Protein AF-A0A2D7EZK2-F1 (afdb_monomer)

Structure (mmCIF, N/CA/C/O backbone):
data_AF-A0A2D7EZK2-F1
#
_entry.id   AF-A0A2D7EZK2-F1
#
loop_
_atom_site.group_PDB
_atom_site.id
_atom_site.type_symbol
_atom_site.label_atom_id
_atom_site.label_alt_id
_atom_site.label_comp_id
_atom_site.label_asym_id
_atom_site.label_entity_id
_atom_site.label_seq_id
_atom_site.pdbx_PDB_ins_code
_atom_site.Cartn_x
_atom_site.Cartn_y
_atom_site.Cartn_z
_atom_site.occupancy
_atom_site.B_iso_or_equiv
_atom_site.auth_seq_id
_atom_site.auth_comp_id
_atom_site.auth_asym_id
_atom_site.auth_atom_id
_atom_site.pdbx_PDB_model_num
ATOM 1 N N . MET A 1 1 ? 15.175 9.590 -22.065 1.00 86.69 1 MET A N 1
ATOM 2 C CA . MET A 1 1 ? 16.395 8.760 -22.101 1.00 86.69 1 MET A CA 1
ATOM 3 C C . MET A 1 1 ? 16.182 7.560 -21.204 1.00 86.69 1 MET A C 1
ATOM 5 O O . MET A 1 1 ? 15.533 7.716 -20.177 1.00 86.69 1 MET A O 1
ATOM 9 N N . ARG A 1 2 ? 16.691 6.396 -21.603 1.00 89.31 2 ARG A N 1
ATOM 10 C CA . ARG A 1 2 ? 16.695 5.167 -20.811 1.00 89.31 2 ARG A CA 1
ATOM 11 C C . ARG A 1 2 ? 18.098 4.571 -20.813 1.00 89.31 2 ARG A C 1
ATOM 13 O O . ARG A 1 2 ? 18.734 4.533 -21.865 1.00 89.31 2 ARG A O 1
ATOM 20 N N . CYS A 1 3 ? 18.548 4.118 -19.657 1.00 91.50 3 CYS A N 1
ATOM 21 C CA . CYS A 1 3 ? 19.756 3.326 -19.474 1.00 91.50 3 CYS A CA 1
ATOM 22 C C . CYS A 1 3 ? 19.493 2.240 -18.429 1.00 91.50 3 CYS A C 1
ATOM 24 O O . CYS A 1 3 ? 18.429 2.209 -17.818 1.00 91.50 3 CYS A O 1
ATOM 26 N N . ASP A 1 4 ? 20.434 1.320 -18.284 1.00 92.19 4 ASP A N 1
ATOM 27 C CA . ASP A 1 4 ? 20.276 0.105 -17.491 1.00 92.19 4 ASP A CA 1
ATOM 28 C C . ASP A 1 4 ? 21.617 -0.215 -16.833 1.00 92.19 4 ASP A C 1
ATOM 30 O O . ASP A 1 4 ? 22.663 -0.062 -17.477 1.00 92.19 4 ASP A O 1
ATOM 34 N N . ILE A 1 5 ? 21.588 -0.599 -15.560 1.00 94.50 5 ILE A N 1
ATOM 35 C CA . ILE A 1 5 ? 22.778 -1.012 -14.817 1.00 94.50 5 ILE A CA 1
ATOM 36 C C . ILE A 1 5 ? 23.114 -2.458 -15.193 1.00 94.50 5 ILE A C 1
ATOM 38 O O . ILE A 1 5 ? 22.328 -3.375 -14.966 1.00 94.50 5 ILE A O 1
ATOM 42 N N . ALA A 1 6 ? 24.305 -2.663 -15.749 1.00 93.69 6 ALA A N 1
ATOM 43 C CA . ALA A 1 6 ? 24.816 -3.985 -16.074 1.00 93.69 6 ALA A CA 1
ATOM 44 C C . ALA A 1 6 ? 25.022 -4.815 -14.799 1.00 93.69 6 ALA A C 1
ATOM 46 O O . ALA A 1 6 ? 25.501 -4.301 -13.788 1.00 93.69 6 ALA A O 1
ATOM 47 N N . ASP A 1 7 ? 24.645 -6.095 -14.868 1.00 92.50 7 ASP A N 1
ATOM 48 C CA . ASP A 1 7 ? 24.832 -7.087 -13.803 1.00 92.50 7 ASP A CA 1
ATOM 49 C C . ASP A 1 7 ? 24.374 -6.606 -12.419 1.00 92.50 7 ASP A C 1
ATOM 51 O O . ASP A 1 7 ? 25.008 -6.875 -11.400 1.00 92.50 7 ASP A O 1
ATOM 55 N N . PHE A 1 8 ? 23.238 -5.903 -12.377 1.00 94.50 8 PHE A N 1
ATOM 56 C CA . PHE A 1 8 ? 22.764 -5.205 -11.186 1.00 94.50 8 PHE A CA 1
ATOM 57 C C . PHE A 1 8 ? 22.727 -6.079 -9.928 1.00 94.50 8 PHE A C 1
ATOM 59 O O . PHE A 1 8 ? 23.438 -5.786 -8.975 1.00 94.50 8 PHE A O 1
ATOM 66 N N . PHE A 1 9 ? 21.963 -7.174 -9.918 1.00 93.50 9 PHE A N 1
ATOM 67 C CA . PHE A 1 9 ? 21.889 -8.067 -8.753 1.00 93.50 9 PHE A CA 1
ATOM 68 C C . PHE A 1 9 ? 23.225 -8.760 -8.427 1.00 93.50 9 PHE A C 1
ATOM 70 O O . PHE A 1 9 ? 23.638 -8.696 -7.269 1.00 93.50 9 PHE A O 1
ATOM 77 N N . PRO A 1 10 ? 23.954 -9.335 -9.406 1.00 93.19 10 PRO A N 1
ATOM 78 C CA . PRO A 1 10 ? 25.307 -9.844 -9.169 1.00 93.19 10 PRO A CA 1
ATOM 79 C C . PRO A 1 10 ? 26.278 -8.817 -8.560 1.00 93.19 10 PRO A C 1
ATOM 81 O O . PRO A 1 10 ? 27.124 -9.185 -7.752 1.00 93.19 10 PRO A O 1
ATOM 84 N N . SER A 1 11 ? 26.141 -7.526 -8.886 1.00 94.56 11 SER A N 1
ATOM 85 C CA . SER A 1 11 ? 26.985 -6.451 -8.334 1.00 94.56 11 SER A CA 1
ATOM 86 C C . SER A 1 11 ? 26.670 -6.087 -6.872 1.00 94.56 11 SER A C 1
ATOM 88 O O . SER A 1 11 ? 27.414 -5.332 -6.235 1.00 94.56 11 SER A O 1
ATOM 90 N N . LEU A 1 12 ? 25.567 -6.596 -6.313 1.00 96.19 12 LEU A N 1
ATOM 91 C CA . LEU A 1 12 ? 25.168 -6.395 -4.920 1.00 96.19 12 LEU A CA 1
ATOM 92 C C . LEU A 1 12 ? 25.740 -7.526 -4.058 1.00 96.19 12 LEU A C 1
ATOM 94 O O . LEU A 1 12 ? 25.052 -8.492 -3.725 1.00 96.19 12 LEU A O 1
ATOM 98 N N . THR A 1 13 ? 27.024 -7.416 -3.723 1.00 97.00 13 THR A N 1
ATOM 99 C CA . THR A 1 13 ? 27.746 -8.429 -2.941 1.00 97.00 13 THR A CA 1
ATOM 100 C C . THR A 1 13 ? 27.298 -8.471 -1.479 1.00 97.00 13 THR A C 1
ATOM 102 O O . THR A 1 13 ? 26.768 -7.495 -0.939 1.00 97.00 13 THR A O 1
ATOM 105 N N . LYS A 1 14 ? 27.573 -9.592 -0.803 1.00 97.38 14 LYS A N 1
ATOM 106 C CA . LYS A 1 14 ? 27.363 -9.768 0.642 1.00 97.38 14 LYS A CA 1
ATOM 107 C C . LYS A 1 14 ? 27.977 -8.633 1.462 1.00 97.38 14 LYS A C 1
ATOM 109 O O . LYS A 1 14 ? 27.345 -8.170 2.404 1.00 97.38 14 LYS A O 1
ATOM 114 N N . ASP A 1 15 ? 29.139 -8.119 1.069 1.00 97.19 15 ASP A N 1
ATOM 115 C CA . ASP A 1 15 ? 29.787 -7.011 1.778 1.00 97.19 15 ASP A CA 1
ATOM 116 C C . ASP A 1 15 ? 29.026 -5.691 1.627 1.00 97.19 15 ASP 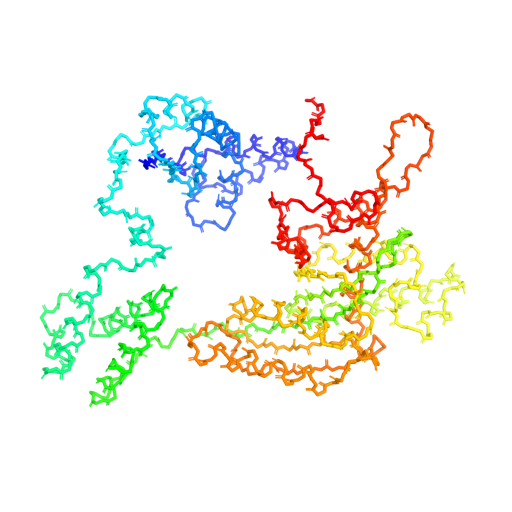A C 1
ATOM 118 O O . ASP A 1 15 ? 28.887 -4.954 2.600 1.00 97.19 15 ASP A O 1
ATOM 122 N N . ARG A 1 16 ? 28.443 -5.413 0.452 1.00 96.88 16 ARG A N 1
ATOM 123 C CA . ARG A 1 16 ? 27.572 -4.238 0.261 1.00 96.88 16 ARG A CA 1
ATOM 124 C C . ARG A 1 16 ? 26.293 -4.348 1.085 1.00 96.88 16 ARG A C 1
ATOM 126 O O . ARG A 1 16 ? 25.835 -3.354 1.642 1.00 96.88 16 ARG A O 1
ATOM 133 N N . VAL A 1 17 ? 25.728 -5.552 1.181 1.00 97.31 17 VAL A N 1
ATOM 134 C CA . VAL A 1 17 ? 24.554 -5.821 2.024 1.00 97.31 17 VAL A CA 1
ATOM 135 C C . VAL A 1 17 ? 24.904 -5.686 3.512 1.00 97.31 17 VAL A C 1
ATOM 137 O O . VAL A 1 17 ? 24.144 -5.087 4.266 1.00 97.31 17 VAL A O 1
ATOM 140 N N . ASN A 1 18 ? 26.068 -6.178 3.937 1.00 97.69 18 ASN A N 1
ATOM 141 C CA . ASN A 1 18 ? 26.558 -6.018 5.306 1.00 97.69 18 ASN A CA 1
ATOM 142 C C . ASN A 1 18 ? 26.781 -4.537 5.656 1.00 97.69 18 ASN A C 1
ATOM 144 O O . ASN A 1 18 ? 26.284 -4.055 6.671 1.00 97.69 18 ASN A O 1
ATOM 148 N N . ALA A 1 19 ? 27.454 -3.792 4.772 1.00 96.69 19 ALA A N 1
ATOM 149 C CA . ALA A 1 19 ? 27.674 -2.356 4.923 1.00 96.69 19 ALA A CA 1
ATOM 150 C C . ALA A 1 19 ? 26.355 -1.575 5.013 1.00 96.69 19 ALA A C 1
ATOM 152 O O . ALA A 1 19 ? 26.257 -0.634 5.797 1.00 96.69 19 ALA A O 1
ATOM 153 N N . LEU A 1 20 ? 25.323 -1.990 4.267 1.00 96.56 20 LEU A N 1
ATOM 154 C CA . LEU A 1 20 ? 23.982 -1.428 4.411 1.00 96.56 20 LEU A CA 1
ATOM 155 C C . LEU A 1 20 ? 23.437 -1.635 5.833 1.00 96.56 20 LEU A C 1
ATOM 157 O O . LEU A 1 20 ? 22.960 -0.675 6.429 1.00 96.56 20 LEU A O 1
ATOM 161 N N . PHE A 1 21 ? 23.481 -2.852 6.383 1.00 96.50 21 PHE A N 1
ATOM 162 C CA . PHE A 1 21 ? 22.957 -3.109 7.733 1.00 96.50 21 PHE A CA 1
ATOM 163 C C . PHE A 1 21 ? 23.715 -2.325 8.809 1.00 96.50 21 PHE A C 1
ATOM 165 O O . PHE A 1 21 ? 23.082 -1.711 9.670 1.00 96.50 21 PHE A O 1
ATOM 172 N N . LEU A 1 22 ? 25.043 -2.251 8.704 1.00 96.12 22 LEU A N 1
ATOM 173 C CA . LEU A 1 22 ? 25.864 -1.405 9.571 1.00 96.12 22 LEU A CA 1
ATOM 174 C C . LEU A 1 22 ? 25.453 0.070 9.468 1.00 96.12 22 LEU A C 1
ATOM 176 O O . LEU A 1 22 ? 25.265 0.734 10.485 1.00 96.12 22 LEU A O 1
ATOM 180 N N . HIS A 1 23 ? 25.238 0.575 8.249 1.00 93.12 23 HIS A N 1
ATOM 181 C CA . HIS A 1 23 ? 24.776 1.946 8.021 1.00 93.12 23 HIS A CA 1
ATOM 182 C C . HIS A 1 23 ? 23.377 2.210 8.602 1.00 93.12 23 HIS A C 1
ATOM 184 O O . HIS A 1 23 ? 23.086 3.322 9.033 1.00 93.12 23 HIS A O 1
ATOM 190 N N . LEU A 1 24 ? 22.520 1.188 8.667 1.00 90.88 24 LEU A N 1
ATOM 191 C CA . LEU A 1 24 ? 21.214 1.254 9.328 1.00 90.88 24 LEU A CA 1
ATOM 192 C C . LEU A 1 24 ? 21.304 1.188 10.868 1.00 90.88 24 LEU A C 1
ATOM 194 O O . LEU A 1 24 ? 20.269 1.241 11.530 1.00 90.88 24 LEU A O 1
ATOM 198 N N . GLY A 1 25 ? 22.508 1.080 11.442 1.00 91.56 25 GLY A N 1
ATOM 199 C CA . GLY A 1 25 ? 22.748 1.079 12.889 1.00 91.56 25 GLY A CA 1
ATOM 200 C C . GLY A 1 25 ? 22.731 -0.305 13.542 1.00 91.56 25 GLY A C 1
ATOM 201 O O . GLY A 1 25 ? 22.684 -0.405 14.770 1.00 91.56 25 GLY A O 1
ATOM 202 N N . PHE A 1 26 ? 22.755 -1.381 12.752 1.00 92.88 26 PHE A N 1
ATOM 203 C CA . PHE A 1 26 ? 22.864 -2.735 13.290 1.00 92.88 26 PHE A CA 1
ATOM 204 C C . PHE A 1 26 ? 24.281 -2.981 13.820 1.00 92.88 26 PHE A C 1
ATOM 206 O O . PHE A 1 26 ? 25.264 -2.456 13.303 1.00 92.88 26 PHE A O 1
ATOM 213 N N . GLN A 1 27 ? 24.386 -3.819 14.852 1.00 96.00 27 GLN A N 1
ATOM 214 C CA . GLN A 1 27 ? 25.678 -4.281 15.361 1.00 96.00 27 GLN A CA 1
ATOM 215 C C . GLN A 1 27 ? 26.360 -5.213 14.345 1.00 96.00 27 GLN A C 1
ATOM 217 O O . GLN A 1 27 ? 25.703 -5.774 13.462 1.00 96.00 27 GLN A O 1
ATOM 222 N N . GLU A 1 28 ? 27.669 -5.414 14.487 1.00 95.38 28 GLU A N 1
ATOM 223 C CA . GLU A 1 28 ? 28.489 -6.168 13.529 1.00 95.38 28 GLU A CA 1
ATOM 224 C C . GLU A 1 28 ? 28.005 -7.610 13.323 1.00 95.38 28 GLU A C 1
ATOM 226 O O . GLU A 1 28 ? 27.759 -8.026 12.191 1.00 95.38 28 GLU A O 1
ATOM 231 N N . ILE A 1 29 ? 27.774 -8.347 14.414 1.00 97.44 29 ILE A N 1
ATOM 232 C CA . ILE A 1 29 ? 27.348 -9.753 14.352 1.00 97.44 29 ILE A CA 1
ATOM 233 C C . ILE A 1 29 ? 25.971 -9.902 13.665 1.00 97.44 29 ILE A C 1
ATOM 235 O O . ILE A 1 29 ? 25.878 -10.669 12.704 1.00 97.44 29 ILE A O 1
ATOM 239 N N . PRO A 1 30 ? 24.900 -9.180 14.072 1.00 96.62 30 PRO A N 1
ATOM 240 C CA . PRO A 1 30 ? 23.628 -9.210 13.348 1.00 96.62 30 PRO A CA 1
ATOM 241 C C . PRO A 1 30 ? 23.742 -8.815 11.873 1.00 96.62 30 PRO A C 1
ATOM 243 O O . PRO A 1 30 ? 23.088 -9.434 11.036 1.00 96.62 30 PRO A O 1
ATOM 246 N N . SER A 1 31 ? 24.566 -7.815 11.543 1.00 97.50 31 SER A N 1
ATOM 247 C CA . SER A 1 31 ? 24.753 -7.355 10.159 1.00 97.50 31 SER A CA 1
ATOM 248 C C . SER A 1 31 ? 25.373 -8.446 9.287 1.00 97.50 31 SER A C 1
ATOM 250 O O . SER A 1 31 ? 24.856 -8.747 8.205 1.00 97.50 31 SER A O 1
ATOM 252 N N . ASP A 1 32 ? 26.419 -9.110 9.790 1.00 97.31 32 ASP A N 1
ATOM 253 C CA . ASP A 1 32 ? 27.070 -10.211 9.084 1.00 97.31 32 ASP A CA 1
ATOM 254 C C . ASP A 1 32 ? 26.101 -11.383 8.883 1.00 97.31 32 ASP A C 1
ATOM 256 O O . ASP A 1 32 ? 25.936 -11.858 7.756 1.00 97.31 32 ASP A O 1
ATOM 260 N N . LEU A 1 33 ? 25.379 -11.792 9.931 1.00 97.56 33 LEU A N 1
ATOM 261 C CA . LEU A 1 33 ? 24.397 -12.877 9.848 1.00 97.56 33 LEU A CA 1
ATOM 262 C C . LEU A 1 33 ? 23.272 -12.571 8.850 1.00 97.56 33 LEU A C 1
ATOM 264 O O . LEU A 1 33 ? 22.965 -13.409 7.999 1.00 97.56 33 LEU A O 1
ATOM 268 N N . LEU A 1 34 ? 22.685 -11.370 8.900 1.00 96.12 34 LEU A N 1
ATOM 269 C CA . LEU A 1 34 ? 21.622 -10.961 7.977 1.00 96.12 34 LEU A CA 1
ATOM 270 C C . LEU A 1 34 ? 22.123 -10.869 6.533 1.00 96.12 34 LEU A C 1
ATOM 272 O O . LEU A 1 34 ? 21.414 -11.273 5.608 1.00 96.12 34 LEU A O 1
ATOM 276 N N . SER A 1 35 ? 23.348 -10.387 6.317 1.00 96.81 35 SER A N 1
ATOM 277 C CA . SER A 1 35 ? 23.941 -10.324 4.977 1.00 96.81 35 SER A CA 1
ATOM 278 C C . SER A 1 35 ? 24.171 -11.717 4.379 1.00 96.81 35 SER A C 1
ATOM 280 O O . SER A 1 35 ? 23.866 -11.935 3.207 1.00 96.81 35 SER A O 1
ATOM 282 N N . ARG A 1 36 ? 24.612 -12.698 5.181 1.00 95.62 36 ARG A N 1
ATOM 283 C CA . ARG A 1 36 ? 24.724 -14.104 4.752 1.00 95.62 36 ARG A CA 1
ATOM 284 C C . ARG A 1 36 ? 23.355 -14.721 4.483 1.00 95.62 36 ARG A C 1
ATOM 286 O O . ARG A 1 36 ? 23.187 -15.405 3.485 1.00 95.62 36 ARG A O 1
ATOM 293 N N . PHE A 1 37 ? 22.371 -14.448 5.339 1.00 95.31 37 PHE A N 1
ATOM 294 C CA . PHE A 1 37 ? 21.013 -14.978 5.196 1.00 95.31 37 PHE A CA 1
ATOM 295 C C . PHE A 1 37 ? 20.297 -14.465 3.937 1.00 95.31 37 PHE A C 1
ATOM 297 O O . PHE A 1 37 ? 19.473 -15.162 3.350 1.00 95.31 37 PHE A O 1
ATOM 304 N N . THR A 1 38 ? 20.599 -13.237 3.516 1.00 95.38 38 THR A N 1
ATOM 305 C CA . THR A 1 38 ? 19.935 -12.581 2.379 1.00 95.38 38 THR A CA 1
ATOM 306 C C . THR A 1 38 ? 20.672 -12.749 1.051 1.00 95.38 38 THR A C 1
ATOM 308 O O . THR A 1 38 ? 20.141 -12.339 0.019 1.00 95.38 38 THR A O 1
ATOM 311 N N . THR A 1 39 ? 21.853 -13.375 1.038 1.00 96.00 39 THR A N 1
ATOM 312 C CA . THR A 1 39 ? 22.652 -13.593 -0.176 1.00 96.00 39 THR A CA 1
ATOM 313 C C . THR A 1 39 ? 22.803 -15.076 -0.511 1.00 96.00 39 THR A C 1
ATOM 315 O O . THR A 1 39 ? 22.805 -15.938 0.361 1.00 96.00 39 THR A O 1
ATOM 318 N N . ILE A 1 40 ? 22.922 -15.388 -1.804 1.00 94.69 40 ILE A N 1
ATOM 319 C CA . ILE A 1 40 ? 23.217 -16.733 -2.316 1.00 94.69 40 ILE A CA 1
ATOM 320 C C . ILE A 1 40 ? 24.465 -16.608 -3.182 1.00 94.69 40 ILE A C 1
ATOM 322 O O . ILE A 1 40 ? 24.553 -15.702 -4.010 1.00 94.69 40 ILE A O 1
ATOM 326 N N . ASN A 1 41 ? 25.449 -17.487 -2.981 1.00 93.81 41 ASN A N 1
ATOM 327 C CA . ASN A 1 41 ? 26.756 -17.388 -3.641 1.00 93.81 41 ASN A CA 1
ATOM 328 C C . ASN A 1 41 ? 27.376 -15.983 -3.490 1.00 93.81 41 ASN A C 1
ATOM 330 O O . ASN A 1 41 ? 27.879 -15.410 -4.452 1.00 93.81 41 ASN A O 1
ATOM 334 N N . TRP A 1 42 ? 27.280 -15.412 -2.282 1.00 95.69 42 TRP A N 1
ATOM 335 C CA . TRP A 1 42 ? 27.835 -14.101 -1.911 1.00 95.69 42 TRP A CA 1
ATOM 336 C C . TRP A 1 42 ? 27.266 -12.886 -2.657 1.00 95.69 42 TRP A C 1
ATOM 338 O O . TRP A 1 42 ? 27.821 -11.792 -2.556 1.00 95.69 42 TRP A O 1
ATOM 348 N N . THR A 1 43 ? 26.147 -13.042 -3.364 1.00 96.50 43 THR A N 1
ATOM 349 C CA . THR A 1 43 ? 25.466 -11.950 -4.074 1.00 96.50 43 THR A CA 1
ATOM 350 C C . THR A 1 43 ? 23.978 -11.945 -3.761 1.00 96.50 43 THR A C 1
ATOM 352 O O . THR A 1 43 ? 23.409 -12.955 -3.339 1.00 96.50 43 THR A O 1
ATOM 355 N N . LEU A 1 44 ? 23.336 -10.790 -3.916 1.00 95.81 44 LEU A N 1
ATOM 356 C CA . LEU A 1 44 ? 21.905 -10.649 -3.692 1.00 95.81 44 LEU A CA 1
ATOM 357 C C . LEU A 1 44 ? 21.134 -11.320 -4.845 1.00 95.81 44 LEU A C 1
ATOM 359 O O . LEU A 1 44 ? 21.196 -10.841 -5.978 1.00 95.81 44 LEU A O 1
ATOM 363 N N . PRO A 1 45 ? 20.386 -12.408 -4.606 1.00 93.12 45 PRO A N 1
ATOM 364 C CA . PRO A 1 45 ? 19.748 -13.154 -5.684 1.00 93.12 45 PRO A CA 1
ATOM 365 C C . PRO A 1 45 ? 18.489 -12.450 -6.201 1.00 93.12 45 PRO A C 1
ATOM 367 O O . PRO A 1 45 ? 17.738 -11.813 -5.453 1.00 93.12 45 PRO A O 1
ATOM 370 N N . LEU A 1 46 ? 18.198 -12.655 -7.484 1.00 87.94 46 LEU A N 1
ATOM 371 C CA . LEU A 1 46 ? 16.894 -12.356 -8.071 1.00 87.94 46 LEU A CA 1
ATOM 372 C C . LEU A 1 46 ? 15.835 -13.309 -7.492 1.00 87.94 46 LEU A C 1
ATOM 374 O O . LEU A 1 46 ? 16.015 -14.523 -7.501 1.00 87.94 46 LEU A O 1
ATOM 378 N N . GLY A 1 47 ? 14.709 -12.765 -7.029 1.00 82.19 47 GLY A N 1
ATOM 379 C CA . GLY A 1 47 ? 13.526 -13.555 -6.663 1.00 82.19 47 GLY A CA 1
ATOM 380 C C . GLY A 1 47 ? 13.287 -13.790 -5.168 1.00 82.19 47 GLY A C 1
ATOM 381 O O . GLY A 1 47 ? 12.181 -14.202 -4.819 1.00 82.19 47 GLY A O 1
ATOM 382 N N . LEU A 1 48 ? 14.231 -13.474 -4.270 1.00 86.88 48 LEU A N 1
ATOM 383 C CA . LEU A 1 48 ? 13.909 -13.426 -2.835 1.00 86.88 48 LEU A CA 1
ATOM 384 C C . LEU A 1 48 ? 13.048 -12.198 -2.517 1.00 86.88 48 LEU A C 1
ATOM 386 O O . LEU A 1 48 ? 13.222 -11.129 -3.101 1.00 86.88 48 LEU A O 1
ATOM 390 N N . GLN A 1 49 ? 12.147 -12.333 -1.542 1.00 85.31 49 GLN A N 1
ATOM 391 C CA . GLN A 1 49 ? 11.223 -11.259 -1.152 1.00 85.31 49 GLN A CA 1
ATOM 392 C C . GLN A 1 49 ? 11.944 -10.010 -0.618 1.00 85.31 49 GLN A C 1
ATOM 394 O O . GLN A 1 49 ? 11.484 -8.894 -0.848 1.00 85.31 49 GLN A O 1
ATOM 399 N N . ALA A 1 50 ? 13.082 -10.190 0.061 1.00 89.56 50 ALA A N 1
ATOM 400 C CA . ALA A 1 50 ? 13.876 -9.095 0.616 1.00 89.56 50 ALA A CA 1
ATOM 401 C C . ALA A 1 50 ? 14.782 -8.409 -0.423 1.00 89.56 50 ALA A C 1
ATOM 403 O O . ALA A 1 50 ? 15.088 -7.225 -0.269 1.00 89.56 50 ALA A O 1
ATOM 404 N N . SER A 1 51 ? 15.179 -9.108 -1.496 1.00 93.56 51 SER A N 1
ATOM 405 C CA . SER A 1 51 ? 16.162 -8.599 -2.462 1.00 93.56 51 SER A CA 1
ATOM 406 C C . SER A 1 51 ? 15.778 -7.252 -3.084 1.00 93.56 51 SER A C 1
ATOM 408 O O . SER A 1 51 ? 16.623 -6.360 -3.100 1.00 93.56 51 SER A O 1
ATOM 410 N N . PRO A 1 52 ? 14.531 -7.016 -3.545 1.00 92.06 52 PRO A N 1
ATOM 411 C CA . PRO A 1 52 ? 14.161 -5.717 -4.105 1.00 92.06 52 PRO A CA 1
ATOM 412 C C . PRO A 1 52 ? 14.287 -4.565 -3.102 1.00 92.06 52 PRO A C 1
ATOM 414 O O . PRO A 1 52 ? 14.654 -3.455 -3.485 1.00 92.06 52 PRO A O 1
ATOM 417 N N . LEU A 1 53 ? 13.986 -4.810 -1.821 1.00 92.00 53 LEU A N 1
ATOM 418 C CA . LEU A 1 53 ? 14.099 -3.792 -0.777 1.00 92.00 53 LEU A CA 1
ATOM 419 C C . LEU A 1 53 ? 15.569 -3.466 -0.499 1.00 92.00 53 LEU A C 1
ATOM 421 O O . LEU A 1 53 ? 15.943 -2.297 -0.532 1.00 92.00 53 LEU A O 1
ATOM 425 N N . ILE A 1 54 ? 16.397 -4.493 -0.295 1.00 95.25 54 ILE A N 1
ATOM 426 C CA . ILE A 1 54 ? 17.837 -4.344 -0.041 1.00 95.25 54 ILE A CA 1
ATOM 427 C C . ILE A 1 54 ? 18.520 -3.634 -1.216 1.00 95.25 54 ILE A C 1
ATOM 429 O O . ILE A 1 54 ? 19.238 -2.660 -1.007 1.00 95.25 54 ILE A O 1
ATOM 433 N N . ALA A 1 55 ? 18.234 -4.048 -2.454 1.00 95.06 55 ALA A N 1
ATOM 434 C CA . ALA A 1 55 ? 18.776 -3.411 -3.652 1.00 95.06 55 ALA A CA 1
ATOM 435 C C . ALA A 1 55 ? 18.419 -1.918 -3.728 1.00 95.06 55 ALA A C 1
ATOM 437 O O . ALA A 1 55 ? 19.274 -1.083 -4.015 1.00 95.06 55 ALA A O 1
ATOM 438 N N . ASN A 1 56 ? 17.168 -1.561 -3.422 1.00 93.56 56 ASN A N 1
ATOM 439 C CA . ASN A 1 56 ? 16.742 -0.163 -3.418 1.00 93.56 56 ASN A CA 1
ATOM 440 C C . ASN A 1 56 ? 17.398 0.661 -2.310 1.00 93.56 56 ASN A C 1
ATOM 442 O O . ASN A 1 56 ? 17.714 1.824 -2.544 1.00 93.56 56 ASN A O 1
ATOM 446 N N . LEU A 1 57 ? 17.615 0.075 -1.132 1.00 94.25 57 LEU A N 1
ATOM 447 C CA . LEU A 1 57 ? 18.319 0.744 -0.041 1.00 94.25 57 LEU A CA 1
ATOM 448 C C . LEU A 1 57 ? 19.789 1.000 -0.396 1.00 94.25 57 LEU A C 1
ATOM 450 O O . LEU A 1 57 ? 20.268 2.111 -0.188 1.00 94.25 57 LEU A O 1
ATOM 454 N N . ILE A 1 58 ? 20.476 0.030 -1.011 1.00 95.69 58 ILE A N 1
ATOM 455 C CA . ILE A 1 58 ? 21.860 0.205 -1.487 1.00 95.69 58 ILE A CA 1
ATOM 456 C C . ILE A 1 58 ? 21.944 1.323 -2.538 1.00 95.69 58 ILE A C 1
ATOM 458 O O . ILE A 1 58 ? 22.877 2.122 -2.527 1.00 95.69 58 ILE A O 1
ATOM 462 N N . CYS A 1 59 ? 20.954 1.430 -3.425 1.00 95.56 59 CYS A N 1
ATOM 463 C CA . CYS A 1 59 ? 20.909 2.473 -4.450 1.00 95.56 59 CYS A CA 1
ATOM 464 C C . CYS A 1 59 ? 20.442 3.846 -3.946 1.00 95.56 59 CYS A C 1
ATOM 466 O O . CYS A 1 59 ? 20.367 4.771 -4.751 1.00 95.56 59 CYS A O 1
ATOM 468 N N . LYS A 1 60 ? 20.129 4.026 -2.657 1.00 93.19 60 LYS A N 1
ATOM 469 C CA . LYS A 1 60 ? 19.535 5.279 -2.168 1.00 93.19 60 LYS A CA 1
ATOM 470 C C . LYS A 1 60 ? 20.423 6.502 -2.422 1.00 93.19 60 LYS A C 1
ATOM 472 O O . LYS A 1 60 ? 19.918 7.530 -2.866 1.00 93.19 60 LYS A O 1
ATOM 477 N N . ALA A 1 61 ? 21.728 6.383 -2.176 1.00 91.75 61 ALA A N 1
ATOM 478 C CA . ALA A 1 61 ? 22.682 7.467 -2.418 1.00 91.75 61 ALA A CA 1
ATOM 479 C C . ALA A 1 61 ? 22.851 7.763 -3.920 1.00 91.75 61 ALA A C 1
ATOM 481 O O . ALA A 1 61 ? 22.866 8.926 -4.321 1.00 91.75 61 ALA A O 1
ATOM 482 N N . LEU A 1 62 ? 22.887 6.714 -4.752 1.00 95.38 62 LEU A N 1
ATOM 483 C CA . LEU A 1 62 ? 22.869 6.830 -6.213 1.00 95.38 62 LEU A CA 1
ATOM 484 C C . LEU A 1 62 ? 21.620 7.583 -6.696 1.00 95.38 62 LEU A C 1
ATOM 486 O O . LEU A 1 62 ? 21.717 8.480 -7.532 1.00 95.38 62 LEU A O 1
ATOM 490 N N . ASP A 1 63 ? 20.451 7.230 -6.158 1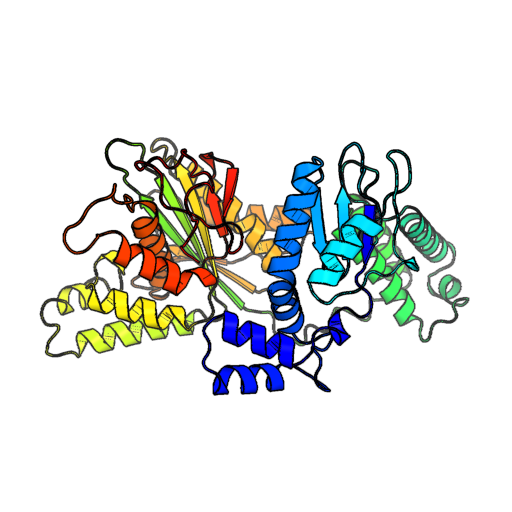.00 95.88 63 ASP A N 1
ATOM 491 C CA . ASP A 1 63 ? 19.175 7.847 -6.510 1.00 95.88 63 ASP A CA 1
ATOM 492 C C . ASP A 1 63 ? 19.135 9.332 -6.144 1.00 95.88 63 ASP A C 1
ATOM 494 O O . ASP A 1 63 ? 18.676 10.137 -6.951 1.00 95.88 63 ASP A O 1
ATOM 498 N N . ASP A 1 64 ? 19.623 9.710 -4.960 1.00 93.56 64 ASP A N 1
ATOM 499 C CA . ASP A 1 64 ? 19.650 11.111 -4.519 1.00 93.56 64 ASP A CA 1
ATOM 500 C C . ASP A 1 64 ? 20.530 11.978 -5.425 1.00 93.56 64 ASP A C 1
ATOM 502 O O . ASP A 1 64 ? 20.179 13.113 -5.768 1.00 93.56 64 ASP A O 1
ATOM 506 N N . GLU A 1 65 ? 21.660 11.430 -5.856 1.00 95.94 65 GLU A N 1
ATOM 507 C CA . GLU A 1 65 ? 22.590 12.132 -6.722 1.00 95.94 65 GLU A CA 1
ATOM 508 C C . GLU A 1 65 ? 22.076 12.255 -8.159 1.00 95.94 65 GLU A C 1
ATOM 510 O O . GLU A 1 65 ? 22.063 13.354 -8.718 1.00 95.94 65 GLU A O 1
ATOM 515 N N . LEU A 1 66 ? 21.564 11.165 -8.739 1.00 95.19 66 LEU A N 1
ATOM 516 C CA . LEU A 1 66 ? 20.934 11.203 -10.060 1.00 95.19 66 LEU A CA 1
ATOM 517 C C . LEU A 1 66 ? 19.699 12.109 -10.072 1.00 95.19 66 LEU A C 1
ATOM 519 O O . LEU A 1 66 ? 19.466 12.819 -11.051 1.00 95.19 66 LEU A O 1
ATOM 523 N N . GLN A 1 67 ? 18.931 12.138 -8.983 1.00 94.31 67 GLN A N 1
ATOM 524 C CA . GLN A 1 67 ? 17.800 13.047 -8.821 1.00 94.31 67 GLN A CA 1
ATOM 525 C C . GLN A 1 67 ? 18.246 14.515 -8.770 1.00 94.31 67 GLN A C 1
ATOM 527 O O . GLN A 1 67 ? 17.565 15.376 -9.337 1.00 94.31 67 GLN A O 1
ATOM 532 N N . THR A 1 68 ? 19.373 14.803 -8.116 1.00 93.69 68 THR A N 1
ATOM 533 C CA . THR A 1 68 ? 19.962 16.149 -8.048 1.00 93.69 68 THR A CA 1
ATOM 534 C C . THR A 1 68 ? 20.461 16.594 -9.419 1.00 93.69 68 THR A C 1
ATOM 536 O O . THR A 1 68 ? 20.071 17.666 -9.888 1.00 93.69 68 THR A O 1
ATOM 539 N N . LEU A 1 69 ? 21.230 15.741 -10.102 1.00 93.75 69 LEU A N 1
ATOM 540 C CA . LEU A 1 69 ? 21.704 15.977 -11.467 1.00 93.75 69 LEU A CA 1
ATOM 541 C C . LEU A 1 69 ? 20.528 16.214 -12.425 1.00 93.75 69 LEU A C 1
ATOM 543 O O . LEU A 1 69 ? 20.504 17.185 -13.177 1.00 93.75 69 LEU A O 1
ATOM 547 N N . ALA A 1 70 ? 19.492 15.375 -12.361 1.00 93.31 70 ALA A N 1
ATOM 548 C CA . ALA A 1 70 ? 18.286 15.553 -13.162 1.00 93.31 70 ALA A CA 1
ATOM 549 C C . ALA A 1 70 ? 17.615 16.910 -12.894 1.00 93.31 70 ALA A C 1
ATOM 551 O O . ALA A 1 70 ? 17.246 17.614 -13.837 1.00 93.31 70 ALA A O 1
ATOM 552 N N . GLY A 1 71 ? 17.510 17.307 -11.622 1.00 91.50 71 GLY A N 1
ATOM 553 C CA . GLY A 1 71 ? 16.933 18.584 -11.206 1.00 91.50 71 GLY A CA 1
ATOM 554 C C . GLY A 1 71 ? 17.661 19.799 -11.785 1.00 91.50 71 GLY A C 1
ATOM 555 O O . GLY A 1 71 ? 17.002 20.717 -12.276 1.00 91.50 71 GLY A O 1
ATOM 556 N N . GLN A 1 72 ? 18.998 19.775 -11.819 1.00 92.88 72 GLN A N 1
ATOM 557 C CA . GLN A 1 72 ? 19.824 20.837 -12.419 1.00 92.88 72 GLN A CA 1
ATOM 558 C C . GLN A 1 72 ? 19.498 21.066 -13.904 1.00 92.88 72 GLN A C 1
ATOM 560 O O . GLN A 1 72 ? 19.546 22.194 -14.391 1.00 92.88 72 GLN A O 1
ATOM 565 N N . HIS A 1 73 ? 19.078 20.011 -14.606 1.00 91.88 73 HIS A N 1
ATOM 566 C CA . HIS A 1 73 ? 18.703 20.055 -16.019 1.00 91.88 73 HIS A CA 1
ATOM 567 C C . HIS A 1 73 ? 17.185 20.055 -16.265 1.00 91.88 73 HIS A C 1
ATOM 569 O O . HIS A 1 73 ? 16.753 19.872 -17.403 1.00 91.88 73 HIS A O 1
ATOM 575 N N . ARG A 1 74 ? 16.362 20.271 -15.224 1.00 92.44 74 ARG A N 1
ATOM 576 C CA . ARG A 1 74 ? 14.884 20.234 -15.296 1.00 92.44 74 ARG A CA 1
ATOM 577 C C . ARG A 1 74 ? 14.343 18.914 -15.869 1.00 92.44 74 ARG A C 1
ATOM 579 O O . ARG A 1 74 ? 13.357 18.889 -16.606 1.00 92.44 74 ARG A O 1
ATOM 586 N N . LEU A 1 75 ? 15.003 17.810 -15.534 1.00 91.88 75 LEU A N 1
ATOM 587 C CA . LEU A 1 75 ? 14.608 16.453 -15.887 1.00 91.88 75 LEU A CA 1
ATOM 588 C C . LEU A 1 75 ? 13.961 15.758 -14.685 1.00 91.88 75 LEU A C 1
ATOM 590 O O . LEU A 1 75 ? 14.315 15.983 -13.530 1.00 91.88 75 LEU A O 1
ATOM 594 N N . LEU A 1 76 ? 13.020 14.868 -14.973 1.00 90.06 76 LEU A N 1
ATOM 595 C CA . LEU A 1 76 ? 12.447 13.928 -14.020 1.00 90.06 76 LEU A CA 1
ATOM 596 C C . LEU A 1 76 ? 13.238 12.626 -14.080 1.00 90.06 76 LEU A C 1
ATOM 598 O O . LEU A 1 76 ? 13.398 12.051 -15.159 1.00 90.06 76 LEU A O 1
ATOM 602 N N . TYR A 1 77 ? 13.704 12.175 -12.921 1.00 92.88 77 TYR A N 1
ATOM 603 C CA . TYR A 1 77 ? 14.411 10.916 -12.734 1.00 92.88 77 TYR A CA 1
ATOM 604 C C . TYR A 1 77 ? 13.468 9.852 -12.175 1.00 92.88 77 TYR A C 1
ATOM 606 O O . TYR A 1 77 ? 12.653 10.119 -11.294 1.00 92.88 77 TYR A O 1
ATOM 614 N N . THR A 1 78 ? 13.593 8.633 -12.692 1.00 89.81 78 THR A N 1
ATOM 615 C CA . THR A 1 78 ? 12.937 7.439 -12.156 1.00 89.81 78 THR A CA 1
ATOM 616 C C . THR A 1 78 ? 13.858 6.236 -12.328 1.00 89.81 78 THR A C 1
ATOM 618 O O . THR A 1 78 ? 14.517 6.111 -13.361 1.00 89.81 78 THR A O 1
ATOM 621 N N . ARG A 1 79 ? 13.872 5.332 -11.342 1.00 92.50 79 ARG A N 1
ATOM 622 C CA . ARG A 1 79 ? 14.567 4.042 -11.415 1.00 92.50 79 ARG A CA 1
ATOM 623 C C . ARG A 1 79 ? 13.625 2.909 -11.030 1.00 92.50 79 ARG A C 1
ATOM 625 O O . ARG A 1 79 ? 12.883 3.016 -10.055 1.00 92.50 79 ARG A O 1
ATOM 632 N N . TYR A 1 80 ? 13.658 1.828 -11.795 1.00 87.69 80 TYR A N 1
ATOM 633 C CA . TYR A 1 80 ? 12.974 0.579 -11.487 1.00 87.69 80 TYR A CA 1
ATOM 634 C C . TYR A 1 80 ? 14.002 -0.548 -11.506 1.00 87.69 80 TYR A C 1
ATOM 636 O O . TYR A 1 80 ? 14.417 -0.976 -12.575 1.00 87.69 80 TYR A O 1
ATOM 644 N N . ALA A 1 81 ? 14.420 -1.007 -10.322 1.00 87.31 81 ALA A N 1
ATOM 645 C CA . ALA A 1 81 ? 15.560 -1.914 -10.178 1.00 87.31 81 ALA A CA 1
ATOM 646 C C . ALA A 1 81 ? 16.810 -1.362 -10.899 1.00 87.31 81 ALA A C 1
ATOM 648 O O . ALA A 1 81 ? 17.349 -0.343 -10.471 1.00 87.31 81 ALA A O 1
ATOM 649 N N . ASP A 1 82 ? 17.246 -2.009 -11.971 1.00 91.00 82 ASP A N 1
ATOM 650 C CA . ASP A 1 82 ? 18.388 -1.661 -12.814 1.00 91.00 82 ASP A CA 1
ATOM 651 C C . ASP A 1 82 ? 18.064 -0.647 -13.922 1.00 91.00 82 ASP A C 1
ATOM 653 O O . ASP A 1 82 ? 18.967 0.027 -14.418 1.00 91.00 82 ASP A O 1
ATOM 657 N N . ASP A 1 83 ? 16.791 -0.496 -14.291 1.00 91.25 83 ASP A N 1
ATOM 658 C CA . ASP A 1 83 ? 16.338 0.429 -15.330 1.00 91.25 83 ASP A CA 1
ATOM 659 C C . ASP A 1 83 ? 16.281 1.873 -14.809 1.00 91.25 83 ASP A C 1
ATOM 661 O O . ASP A 1 83 ? 15.489 2.200 -13.923 1.00 91.25 83 ASP A O 1
ATOM 665 N N . ILE A 1 84 ? 17.039 2.775 -15.430 1.00 92.25 84 ILE A N 1
ATOM 666 C CA . ILE A 1 84 ? 17.027 4.218 -15.166 1.00 92.25 84 ILE A CA 1
ATOM 667 C C . ILE A 1 84 ? 16.350 4.951 -16.328 1.00 92.25 84 ILE A C 1
ATOM 669 O O . ILE A 1 84 ? 16.633 4.715 -17.505 1.00 92.25 84 ILE A O 1
ATOM 673 N N . SER A 1 85 ? 15.456 5.885 -16.006 1.00 90.81 85 SER A N 1
ATOM 674 C CA . SER A 1 85 ? 14.757 6.729 -16.974 1.00 90.81 85 SER A CA 1
ATOM 675 C C . SER A 1 85 ? 14.806 8.202 -16.579 1.00 90.81 85 SER A C 1
ATOM 677 O O . SER A 1 85 ? 14.474 8.578 -15.457 1.00 90.81 85 SER A O 1
ATOM 679 N N . LEU A 1 86 ? 15.183 9.036 -17.549 1.00 90.88 86 LEU A N 1
ATOM 680 C CA . LEU A 1 86 ? 15.227 10.494 -17.443 1.00 90.88 86 LEU A CA 1
ATOM 681 C C . LEU A 1 86 ? 14.324 11.117 -18.511 1.00 90.88 86 LEU A C 1
ATOM 683 O O . LEU A 1 86 ? 14.485 10.843 -19.709 1.00 90.88 86 LEU A O 1
ATOM 687 N N . SER A 1 87 ? 13.377 11.953 -18.094 1.00 87.62 87 SER A N 1
ATOM 688 C CA . SER A 1 87 ? 12.383 12.579 -18.977 1.00 87.62 87 SER A CA 1
ATOM 689 C C . SER A 1 87 ? 12.258 14.080 -18.736 1.00 87.62 87 SER A C 1
ATOM 691 O O . SER A 1 87 ? 12.226 14.518 -17.596 1.00 87.62 87 SER A O 1
ATOM 693 N N . GLY A 1 88 ? 12.129 14.860 -19.803 1.00 86.94 88 GLY A N 1
ATOM 694 C CA . GLY A 1 88 ? 11.909 16.307 -19.767 1.00 86.94 88 GLY A CA 1
ATOM 695 C C . GLY A 1 88 ? 11.809 16.856 -21.188 1.00 86.94 88 GLY A C 1
ATOM 696 O O . GLY A 1 88 ? 11.868 16.080 -22.146 1.00 86.94 88 GLY A O 1
ATOM 697 N N . GLU A 1 89 ? 11.662 18.173 -21.339 1.00 83.62 89 GLU A N 1
ATOM 698 C CA . GLU A 1 89 ? 11.516 18.812 -22.659 1.00 83.62 89 GLU A CA 1
ATOM 699 C C . GLU A 1 89 ? 12.721 18.552 -23.570 1.00 83.62 89 GLU A C 1
ATOM 701 O O . GLU A 1 89 ? 12.565 18.203 -24.742 1.00 83.62 89 GLU A O 1
ATOM 706 N N . LYS A 1 90 ? 13.929 18.663 -23.009 1.00 83.19 90 LYS A N 1
ATOM 707 C CA . LYS A 1 90 ? 15.188 18.393 -23.699 1.00 83.19 90 LYS A CA 1
ATOM 708 C C . LYS A 1 90 ? 16.123 17.632 -22.770 1.00 83.19 90 LYS A C 1
ATOM 710 O O . LYS A 1 90 ? 16.613 18.180 -21.790 1.00 83.19 90 LYS A O 1
ATOM 715 N N . VAL A 1 91 ? 16.395 16.371 -23.097 1.00 82.56 91 VAL A N 1
ATOM 716 C CA . VAL A 1 91 ? 17.428 15.602 -22.394 1.00 82.56 91 VAL A CA 1
ATOM 717 C C . VAL A 1 91 ? 18.785 16.018 -22.945 1.00 82.56 91 VAL A C 1
ATOM 719 O O . VAL A 1 91 ? 19.115 15.681 -24.079 1.00 82.56 91 VAL A O 1
ATOM 722 N N . VAL A 1 92 ? 19.520 16.798 -22.155 1.00 84.06 92 VAL A N 1
ATOM 723 C CA . VAL A 1 92 ? 20.874 17.275 -22.483 1.00 84.06 92 VAL A CA 1
ATOM 724 C C . VAL A 1 92 ? 21.975 16.358 -21.953 1.00 84.06 92 VAL A C 1
ATOM 726 O O . VAL A 1 92 ? 23.072 16.384 -22.492 1.00 84.06 92 VAL A O 1
ATOM 729 N N . LEU A 1 93 ? 21.659 15.535 -20.948 1.00 83.69 93 LEU A N 1
ATOM 730 C CA . LEU A 1 93 ? 22.593 14.578 -20.359 1.00 83.69 93 LEU A CA 1
ATOM 731 C C . LEU A 1 93 ? 22.940 13.464 -21.352 1.00 83.69 93 LEU A C 1
ATOM 733 O O . LEU A 1 93 ? 22.050 12.882 -21.988 1.00 83.69 93 LEU A O 1
ATOM 737 N N . VAL A 1 94 ? 24.228 13.149 -21.446 1.00 86.56 94 VAL A N 1
ATOM 738 C CA . VAL A 1 94 ? 24.777 12.075 -22.277 1.00 86.56 94 VAL A CA 1
ATOM 739 C C . VAL A 1 94 ? 25.111 10.843 -21.435 1.00 86.56 94 VAL A C 1
ATOM 741 O O . VAL A 1 94 ? 25.013 10.846 -20.210 1.00 86.56 94 VAL A O 1
ATOM 744 N N . PHE A 1 95 ? 25.481 9.743 -22.097 1.00 88.88 95 PHE A N 1
ATOM 745 C CA . PHE A 1 95 ? 25.863 8.501 -21.418 1.00 88.88 95 PHE A CA 1
ATOM 746 C C . PHE A 1 95 ? 26.974 8.725 -20.383 1.00 88.88 95 PHE A C 1
ATOM 748 O O . PHE A 1 95 ? 26.889 8.169 -19.293 1.00 88.88 95 PHE A O 1
ATOM 755 N N . ALA A 1 96 ? 27.975 9.549 -20.713 1.00 91.38 96 ALA A N 1
ATOM 756 C CA . ALA A 1 96 ? 29.117 9.824 -19.845 1.00 91.38 96 ALA A CA 1
ATOM 757 C C . ALA A 1 96 ? 28.694 10.423 -18.495 1.00 91.38 96 ALA A C 1
ATOM 759 O O . ALA A 1 96 ? 29.091 9.884 -17.467 1.00 91.38 96 ALA A O 1
ATOM 760 N N . ASP A 1 97 ? 27.814 11.431 -18.498 1.00 92.25 97 ASP A N 1
ATOM 761 C CA . ASP A 1 97 ? 27.353 12.111 -17.277 1.00 92.25 97 ASP A CA 1
ATOM 762 C C . ASP A 1 97 ? 26.691 11.134 -16.293 1.00 92.25 97 ASP A C 1
ATOM 764 O O . ASP A 1 97 ? 26.928 11.163 -15.087 1.00 92.25 97 ASP A O 1
ATOM 768 N N . ILE A 1 98 ? 25.857 10.224 -16.812 1.00 93.44 98 ILE A N 1
ATOM 769 C CA . ILE A 1 98 ? 25.174 9.228 -15.977 1.00 93.44 98 ILE A CA 1
ATOM 770 C C . ILE A 1 98 ? 26.144 8.127 -15.554 1.00 93.44 98 ILE A C 1
ATOM 772 O O . ILE A 1 98 ? 26.095 7.675 -14.412 1.00 93.44 98 ILE A O 1
ATOM 776 N N . ASN A 1 99 ? 27.018 7.685 -16.460 1.00 94.50 99 ASN A N 1
ATOM 777 C CA . ASN A 1 99 ? 27.983 6.633 -16.170 1.00 94.50 99 ASN A CA 1
ATOM 778 C C . ASN A 1 99 ? 28.971 7.060 -15.082 1.00 94.50 99 ASN A C 1
ATOM 780 O O . ASN A 1 99 ? 29.321 6.237 -14.247 1.00 94.50 99 ASN A O 1
ATOM 784 N N . GLU A 1 100 ? 29.377 8.330 -15.053 1.00 95.25 100 GLU A N 1
ATOM 785 C CA . GLU A 1 100 ? 30.238 8.877 -14.004 1.00 95.25 100 GLU A CA 1
ATOM 786 C C . GLU A 1 100 ? 29.592 8.745 -12.620 1.00 95.25 100 GLU A C 1
ATOM 788 O O . GLU A 1 100 ? 30.209 8.240 -11.683 1.00 95.25 100 GLU A O 1
ATOM 793 N N . VAL A 1 101 ? 28.324 9.145 -12.492 1.00 95.94 101 VAL A N 1
ATOM 794 C CA . VAL A 1 101 ? 27.582 9.024 -11.230 1.00 95.94 101 VAL A CA 1
ATOM 795 C C . VAL A 1 101 ? 27.424 7.551 -10.850 1.00 95.94 101 VAL A C 1
ATOM 797 O O . VAL A 1 101 ? 27.756 7.157 -9.738 1.00 95.94 101 VAL A O 1
ATOM 800 N N . VAL A 1 102 ? 26.973 6.709 -11.781 1.00 95.69 102 VAL A N 1
ATOM 801 C CA . VAL A 1 102 ? 26.751 5.273 -11.545 1.00 95.69 102 VAL A CA 1
ATOM 802 C C . VAL A 1 102 ? 28.049 4.562 -11.131 1.00 95.69 102 VAL A C 1
ATOM 804 O O . VAL A 1 102 ? 28.031 3.764 -10.192 1.00 95.69 102 VAL A O 1
ATOM 807 N N . ALA A 1 103 ? 29.179 4.903 -11.755 1.00 95.75 103 ALA A N 1
ATOM 808 C CA . ALA A 1 103 ? 30.494 4.358 -11.428 1.00 95.75 103 ALA A CA 1
ATOM 809 C C . ALA A 1 103 ? 30.965 4.747 -10.021 1.00 95.75 103 ALA A C 1
ATOM 811 O O . ALA A 1 103 ? 31.501 3.899 -9.308 1.00 95.75 103 ALA A O 1
ATOM 812 N N . ARG A 1 104 ? 30.702 5.984 -9.570 1.00 96.25 104 ARG A N 1
ATOM 813 C CA . ARG A 1 104 ? 31.027 6.420 -8.196 1.00 96.25 104 ARG A CA 1
ATOM 814 C C . ARG A 1 104 ? 30.298 5.617 -7.118 1.00 96.25 104 ARG A C 1
ATOM 816 O O . ARG A 1 104 ? 30.816 5.484 -6.015 1.00 96.25 104 ARG A O 1
ATOM 823 N N . HIS A 1 105 ? 29.148 5.026 -7.446 1.00 94.94 105 HIS A N 1
ATOM 824 C CA . HIS A 1 105 ? 28.390 4.135 -6.556 1.00 94.94 105 HIS A CA 1
ATOM 825 C C . HIS A 1 105 ? 28.688 2.639 -6.783 1.00 94.94 105 HIS A C 1
ATOM 827 O O . HIS A 1 105 ? 27.951 1.778 -6.294 1.00 94.94 105 HIS A O 1
ATOM 833 N N . GLY A 1 106 ? 29.762 2.311 -7.513 1.00 93.44 106 GLY A N 1
ATOM 834 C CA . GLY A 1 106 ? 30.227 0.935 -7.720 1.00 93.44 106 GLY A CA 1
ATOM 835 C C . GLY A 1 106 ? 29.375 0.119 -8.694 1.00 93.44 106 GLY A C 1
ATOM 836 O O . GLY A 1 106 ? 29.304 -1.102 -8.574 1.00 93.44 106 GLY A O 1
ATOM 837 N N . PHE A 1 107 ? 28.691 0.780 -9.627 1.00 95.94 107 PHE A N 1
ATOM 838 C CA . PHE A 1 107 ? 27.884 0.144 -10.667 1.00 95.94 107 PHE A CA 1
ATOM 839 C C . PHE A 1 107 ? 28.441 0.458 -12.061 1.00 95.94 107 PHE A C 1
ATOM 841 O O . PHE A 1 107 ? 29.291 1.325 -12.237 1.00 95.94 107 PHE A O 1
ATOM 848 N N . THR A 1 108 ? 27.953 -0.231 -13.090 1.00 94.25 108 THR A N 1
ATOM 849 C CA . THR A 1 108 ? 28.353 0.012 -14.485 1.00 94.25 108 THR A CA 1
ATOM 850 C C . THR A 1 108 ? 27.121 0.085 -15.372 1.00 94.25 108 THR A C 1
ATOM 852 O O . THR A 1 108 ? 26.191 -0.696 -15.196 1.00 94.25 108 THR A O 1
ATOM 855 N N . LEU A 1 109 ? 27.082 1.012 -16.331 1.00 94.06 109 LEU A N 1
ATOM 856 C CA . LEU A 1 109 ? 25.972 1.090 -17.281 1.00 94.06 109 LEU A CA 1
ATOM 857 C C . LEU A 1 109 ? 26.158 0.151 -18.475 1.00 94.06 109 LEU A C 1
ATOM 859 O O . LEU A 1 109 ? 27.239 0.024 -19.045 1.00 94.06 109 LEU A O 1
ATOM 863 N N . SER A 1 110 ? 25.052 -0.428 -18.937 1.00 90.88 110 SER A N 1
ATOM 864 C CA . SER A 1 110 ? 25.000 -1.158 -20.198 1.00 90.88 110 SER A CA 1
ATOM 865 C C . SER A 1 110 ? 24.977 -0.190 -21.385 1.00 90.88 110 SER A C 1
ATOM 867 O O . SER A 1 110 ? 23.960 0.450 -21.673 1.00 90.88 110 SER A O 1
ATOM 869 N N . SER A 1 111 ? 26.076 -0.130 -22.140 1.00 85.31 111 SER A N 1
ATOM 870 C CA . SER A 1 111 ? 26.172 0.670 -23.372 1.00 85.31 111 SER A CA 1
ATOM 871 C C . SER A 1 111 ? 25.128 0.259 -24.422 1.00 85.31 111 SER A C 1
ATOM 873 O O . SER A 1 111 ? 24.525 1.108 -25.075 1.00 85.31 111 SER A O 1
ATOM 875 N N . ARG A 1 112 ? 24.829 -1.043 -24.534 1.00 86.69 112 ARG A N 1
ATOM 876 C CA . ARG A 1 112 ? 23.844 -1.597 -25.484 1.00 86.6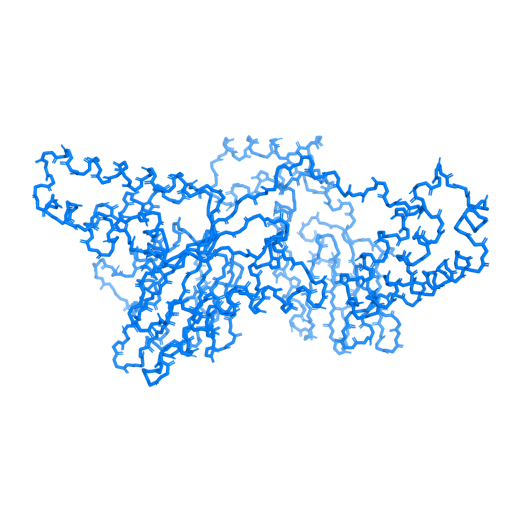9 112 ARG A CA 1
ATOM 877 C C . ARG A 1 112 ? 22.405 -1.158 -25.194 1.00 86.69 112 ARG A C 1
ATOM 879 O O . ARG A 1 112 ? 21.592 -1.054 -26.118 1.00 86.69 112 ARG A O 1
ATOM 886 N N . LYS A 1 113 ? 22.058 -0.962 -23.921 1.00 83.19 113 LYS A N 1
ATOM 887 C CA . LYS A 1 113 ? 20.694 -0.618 -23.487 1.00 83.19 113 LYS A CA 1
ATOM 888 C C . LYS A 1 113 ? 20.474 0.892 -23.328 1.00 83.19 113 LYS A C 1
ATOM 890 O O . LYS A 1 113 ? 19.352 1.309 -23.043 1.00 83.19 113 LYS A O 1
ATOM 895 N N . TYR A 1 114 ? 21.496 1.713 -23.573 1.00 87.38 114 TYR A N 1
ATOM 896 C CA . TYR A 1 114 ? 21.374 3.168 -23.586 1.00 87.38 114 TYR A CA 1
ATOM 897 C C . TYR A 1 114 ? 20.588 3.667 -24.804 1.00 87.38 114 TYR A C 1
ATOM 899 O O . TYR A 1 114 ? 20.911 3.339 -25.948 1.00 87.38 114 TYR A O 1
ATOM 907 N N . ARG A 1 115 ? 19.541 4.473 -24.580 1.00 86.19 115 ARG A N 1
ATOM 908 C CA . ARG A 1 115 ? 18.698 5.038 -25.647 1.00 86.19 115 ARG A CA 1
ATOM 909 C C . ARG A 1 115 ? 18.172 6.430 -25.308 1.00 86.19 115 ARG A C 1
ATOM 911 O O . ARG A 1 115 ? 17.598 6.660 -24.242 1.00 86.19 115 ARG A O 1
ATOM 918 N N . ILE A 1 116 ? 18.234 7.340 -26.279 1.00 85.81 116 ILE A N 1
ATOM 919 C CA . ILE A 1 116 ? 17.499 8.611 -26.262 1.00 85.81 116 ILE A CA 1
ATOM 920 C C . ILE A 1 116 ? 16.392 8.543 -27.314 1.00 85.81 116 ILE A C 1
ATOM 922 O O . ILE A 1 116 ? 16.629 8.218 -28.472 1.00 85.81 116 ILE A O 1
ATOM 926 N N . THR A 1 117 ? 15.170 8.875 -26.913 1.00 81.94 117 THR A N 1
ATOM 927 C CA . THR A 1 117 ? 13.999 8.934 -27.794 1.00 81.94 117 THR A CA 1
ATOM 928 C C . THR A 1 117 ? 13.398 10.333 -27.734 1.00 81.94 117 THR A C 1
ATOM 930 O O . THR A 1 117 ? 13.196 10.844 -26.631 1.00 81.94 117 THR A O 1
ATOM 933 N N . LYS A 1 118 ? 13.088 10.931 -28.889 1.00 78.81 118 LYS A N 1
ATOM 934 C CA . LYS A 1 118 ? 12.470 12.265 -29.013 1.00 78.81 118 LYS A CA 1
ATOM 935 C C . LYS A 1 118 ? 10.945 12.172 -29.135 1.00 78.81 118 LYS A C 1
ATOM 937 O O . LYS A 1 118 ? 10.432 11.158 -29.603 1.00 78.81 118 LYS A O 1
ATOM 942 N N . ARG A 1 119 ? 10.245 13.250 -28.757 1.00 71.50 119 ARG A N 1
ATOM 943 C CA . ARG A 1 119 ? 8.786 13.385 -28.902 1.00 71.50 119 ARG A CA 1
ATOM 944 C C . ARG A 1 119 ? 8.372 13.149 -30.362 1.00 71.50 119 ARG A C 1
ATOM 946 O O . ARG A 1 119 ? 9.029 13.647 -31.270 1.00 71.50 119 ARG A O 1
ATOM 953 N N . GLY A 1 120 ? 7.301 12.384 -30.570 1.00 69.25 120 GLY A N 1
ATOM 954 C CA . GLY A 1 120 ? 6.819 11.974 -31.898 1.00 69.25 120 GLY A CA 1
ATOM 955 C C . GLY A 1 120 ? 7.283 10.580 -32.335 1.00 69.25 120 GLY A C 1
ATOM 956 O O . GLY A 1 120 ? 6.700 10.005 -33.250 1.00 69.25 120 GLY A O 1
ATOM 957 N N . LEU A 1 121 ? 8.269 9.992 -31.650 1.00 76.81 121 LEU A N 1
ATOM 958 C CA . LEU A 1 121 ? 8.637 8.588 -31.829 1.00 76.81 121 LEU A CA 1
ATOM 959 C C . LEU A 1 121 ? 7.840 7.680 -30.883 1.00 76.81 121 LEU A C 1
ATOM 961 O O . LEU A 1 121 ? 7.252 8.113 -29.888 1.00 76.81 121 LEU A O 1
ATOM 965 N N . ALA A 1 122 ? 7.814 6.384 -31.196 1.00 73.62 122 ALA A N 1
ATOM 966 C CA . ALA A 1 122 ? 7.212 5.396 -30.315 1.00 73.62 122 ALA A CA 1
ATOM 967 C C . ALA A 1 122 ? 8.049 5.261 -29.033 1.00 73.62 122 ALA A C 1
ATOM 969 O O . ALA A 1 122 ? 9.218 4.874 -29.078 1.00 73.62 122 ALA A O 1
ATOM 970 N N . HIS A 1 123 ? 7.437 5.560 -27.890 1.00 78.50 123 HIS A N 1
ATOM 971 C CA . HIS A 1 123 ? 8.061 5.433 -26.580 1.00 78.50 123 HIS A CA 1
ATOM 972 C C . HIS A 1 123 ? 7.499 4.213 -25.861 1.00 78.50 123 HIS A C 1
ATOM 974 O O . HIS A 1 123 ? 6.280 4.027 -25.809 1.00 78.50 123 HIS A O 1
ATOM 980 N N . PHE A 1 124 ? 8.390 3.402 -25.290 1.00 78.75 124 PHE A N 1
ATOM 981 C CA . PHE A 1 124 ? 8.018 2.224 -24.517 1.00 78.75 124 PHE A CA 1
ATOM 982 C C . PHE A 1 124 ? 8.703 2.227 -23.154 1.00 78.75 124 PHE A C 1
ATOM 984 O O . PHE A 1 124 ? 9.926 2.346 -23.075 1.00 78.75 124 PHE A O 1
ATOM 991 N N . VAL A 1 125 ? 7.917 2.039 -22.097 1.00 71.56 125 VAL A N 1
ATOM 992 C CA . VAL A 1 125 ? 8.389 1.858 -20.718 1.00 71.56 125 VAL A CA 1
ATOM 993 C C . VAL A 1 125 ? 7.762 0.575 -20.195 1.00 71.56 125 VAL A C 1
ATOM 995 O O . VAL A 1 125 ? 6.564 0.378 -20.372 1.00 71.56 125 VAL A O 1
ATOM 998 N N . THR A 1 126 ? 8.591 -0.334 -19.665 1.00 71.31 126 THR A N 1
ATOM 999 C CA . THR A 1 126 ? 8.167 -1.643 -19.117 1.00 71.31 126 THR A CA 1
ATOM 1000 C C . THR A 1 126 ? 7.199 -2.445 -20.013 1.00 71.31 126 THR A C 1
ATOM 1002 O O . THR A 1 126 ? 6.356 -3.200 -19.539 1.00 71.31 126 THR A O 1
ATOM 1005 N N . GLY A 1 127 ? 7.323 -2.301 -21.340 1.00 77.38 127 GLY A N 1
ATOM 1006 C CA . GLY A 1 127 ? 6.486 -2.992 -22.333 1.00 77.38 127 GLY A CA 1
ATOM 1007 C C . GLY A 1 127 ? 5.191 -2.266 -22.722 1.00 77.38 127 GLY A C 1
ATOM 1008 O O . GLY A 1 127 ? 4.521 -2.693 -23.662 1.00 77.38 127 GLY A O 1
ATOM 1009 N N . LEU A 1 128 ? 4.862 -1.144 -22.076 1.00 85.25 128 LEU A N 1
ATOM 1010 C CA . LEU A 1 128 ? 3.722 -0.290 -22.413 1.00 85.25 128 LEU A CA 1
ATOM 1011 C C . LEU A 1 128 ? 4.141 0.859 -23.324 1.00 85.25 128 LEU A C 1
ATOM 1013 O O . LEU A 1 128 ? 5.226 1.417 -23.181 1.00 85.25 128 LEU A O 1
ATOM 1017 N N . SER A 1 129 ? 3.269 1.229 -24.260 1.00 85.94 129 SER A N 1
ATOM 1018 C CA . SER A 1 129 ? 3.436 2.428 -25.075 1.00 85.94 129 SER A CA 1
ATOM 1019 C C . SER A 1 129 ? 2.997 3.653 -24.281 1.00 85.94 129 SER A C 1
ATOM 1021 O O . SER A 1 129 ? 1.870 3.702 -23.799 1.00 85.94 129 SER A O 1
ATOM 1023 N N . ILE A 1 130 ? 3.876 4.645 -24.173 1.00 83.94 130 ILE A N 1
ATOM 1024 C CA . ILE A 1 130 ? 3.622 5.903 -23.449 1.00 83.94 130 ILE A CA 1
ATOM 1025 C C . ILE A 1 130 ? 3.623 7.116 -24.393 1.00 83.94 130 ILE A C 1
ATOM 1027 O O . ILE A 1 130 ? 3.921 8.232 -23.987 1.00 83.94 130 ILE A O 1
ATOM 1031 N N . SER A 1 131 ? 3.360 6.888 -25.683 1.00 79.56 131 SER A N 1
ATOM 1032 C CA . SER A 1 131 ? 3.290 7.962 -26.682 1.00 79.56 131 SER A CA 1
ATOM 1033 C C . SER A 1 131 ? 2.015 8.810 -26.563 1.00 79.56 131 SER A C 1
ATOM 1035 O O . SER A 1 131 ? 2.006 9.941 -27.040 1.00 79.56 131 SER A O 1
ATOM 1037 N N . ASP A 1 132 ? 0.969 8.276 -25.926 1.00 76.50 132 ASP A N 1
ATOM 1038 C CA . ASP A 1 132 ? -0.298 8.964 -25.655 1.00 76.50 132 ASP A CA 1
ATOM 1039 C C . ASP A 1 132 ? -0.333 9.513 -24.212 1.00 76.50 132 ASP A C 1
ATOM 1041 O O . ASP A 1 132 ? 0.537 9.210 -23.396 1.00 76.50 132 ASP A O 1
ATOM 1045 N N . SER A 1 133 ? -1.382 10.268 -23.863 1.00 76.19 133 SER A N 1
ATOM 1046 C CA . SER A 1 133 ? -1.607 10.797 -22.504 1.00 76.19 133 SER A CA 1
ATOM 1047 C C . SER A 1 133 ? -1.774 9.723 -21.420 1.00 76.19 133 SER A C 1
ATOM 1049 O O . SER A 1 133 ? -1.587 10.009 -20.240 1.00 76.19 133 SER A O 1
ATOM 1051 N N . ILE A 1 134 ? -2.130 8.496 -21.806 1.00 81.50 134 ILE A N 1
ATOM 1052 C CA . ILE A 1 134 ? -2.325 7.353 -20.910 1.00 81.50 134 ILE A CA 1
ATOM 1053 C C . ILE A 1 134 ? -1.509 6.179 -21.465 1.00 81.50 134 ILE A C 1
ATOM 1055 O O . ILE A 1 134 ? -1.552 5.954 -22.679 1.00 81.50 134 ILE A O 1
ATOM 1059 N N . PRO A 1 135 ? -0.797 5.404 -20.622 1.00 86.12 135 PRO A N 1
ATOM 1060 C CA . PRO A 1 135 ? -0.112 4.196 -21.064 1.00 86.12 135 PRO A CA 1
ATOM 1061 C C . PRO A 1 135 ? -1.064 3.232 -21.776 1.00 86.12 135 PRO A C 1
ATOM 1063 O O . PRO A 1 135 ? -2.157 2.940 -21.292 1.00 86.12 135 PRO A O 1
ATOM 1066 N N . ARG A 1 136 ? -0.639 2.716 -22.928 1.00 89.19 136 ARG A N 1
ATOM 1067 C CA . ARG A 1 136 ? -1.419 1.790 -23.753 1.00 89.19 136 ARG A CA 1
ATOM 1068 C C . ARG A 1 136 ? -0.645 0.524 -24.060 1.00 89.19 136 ARG A C 1
ATOM 1070 O O . ARG A 1 136 ? 0.583 0.506 -24.131 1.00 89.19 136 ARG A O 1
ATOM 1077 N N . ILE A 1 137 ? -1.376 -0.540 -24.351 1.00 91.00 137 ILE A N 1
ATOM 1078 C CA . ILE A 1 137 ? -0.812 -1.762 -24.906 1.00 91.00 137 ILE A CA 1
ATOM 1079 C C . ILE A 1 137 ? -0.260 -1.459 -26.311 1.00 91.00 137 ILE A C 1
ATOM 1081 O O . ILE A 1 137 ? -0.956 -0.839 -27.129 1.00 91.00 137 ILE A O 1
ATOM 1085 N N . PRO A 1 138 ? 0.961 -1.918 -26.646 1.00 90.44 138 PRO A N 1
ATOM 1086 C CA . PRO A 1 138 ? 1.518 -1.796 -27.987 1.00 90.44 138 PRO A CA 1
ATOM 1087 C C . PRO A 1 138 ? 0.561 -2.282 -29.085 1.00 90.44 138 PRO A C 1
ATOM 1089 O O . PRO A 1 138 ? -0.055 -3.346 -28.985 1.00 90.44 138 PRO A O 1
ATOM 1092 N N . ARG A 1 139 ? 0.481 -1.534 -30.195 1.00 88.25 139 ARG A N 1
ATOM 1093 C CA . ARG A 1 139 ? -0.406 -1.860 -31.334 1.00 88.25 139 ARG A CA 1
ATOM 1094 C C . ARG A 1 139 ? -0.187 -3.278 -31.872 1.00 88.25 139 ARG A C 1
ATOM 1096 O O . ARG A 1 139 ? -1.158 -3.932 -32.242 1.00 88.25 139 ARG A O 1
ATOM 1103 N N . ARG A 1 140 ? 1.061 -3.764 -31.869 1.00 90.56 140 ARG A N 1
ATOM 1104 C CA . ARG A 1 140 ? 1.421 -5.127 -32.295 1.00 90.56 140 ARG A CA 1
ATOM 1105 C C . ARG A 1 140 ? 0.690 -6.194 -31.478 1.00 90.56 140 ARG A C 1
ATOM 1107 O O . ARG A 1 140 ? 0.119 -7.103 -32.068 1.00 90.56 140 ARG A O 1
ATOM 1114 N N . ILE A 1 141 ? 0.648 -6.045 -30.153 1.00 90.81 141 ILE A N 1
ATOM 1115 C CA . ILE A 1 141 ? -0.031 -6.987 -29.255 1.00 90.81 141 ILE A CA 1
ATOM 1116 C C . ILE A 1 141 ? -1.540 -6.983 -29.525 1.00 90.81 141 ILE A C 1
ATOM 1118 O O . ILE A 1 141 ? -2.139 -8.038 -29.720 1.00 90.81 141 ILE A O 1
ATOM 1122 N N . LYS A 1 142 ? -2.147 -5.792 -29.639 1.00 91.88 142 LYS A N 1
ATOM 1123 C CA . LYS A 1 142 ? -3.582 -5.650 -29.946 1.00 91.88 142 LYS A CA 1
ATOM 1124 C C . LYS A 1 142 ? -3.952 -6.266 -31.296 1.00 91.88 142 LYS A C 1
ATOM 1126 O O . LYS A 1 142 ? -4.977 -6.933 -31.403 1.00 91.88 142 LYS A O 1
ATOM 1131 N N . ARG A 1 143 ? -3.127 -6.046 -32.326 1.00 91.38 143 ARG A N 1
ATOM 1132 C CA . ARG A 1 143 ? -3.322 -6.620 -33.665 1.00 91.38 143 ARG A CA 1
ATOM 1133 C C . ARG A 1 143 ? -3.205 -8.141 -33.637 1.00 91.38 143 ARG A C 1
ATOM 1135 O O . ARG A 1 143 ? -4.066 -8.800 -34.207 1.00 91.38 143 ARG A O 1
ATOM 1142 N N . SER A 1 144 ? -2.194 -8.666 -32.944 1.00 91.00 144 SER A N 1
ATOM 1143 C CA . SER A 1 144 ? -2.000 -10.108 -32.778 1.00 91.00 144 SER A CA 1
ATOM 1144 C C . SER A 1 144 ? -3.221 -10.745 -32.122 1.00 91.00 144 SER A C 1
ATOM 1146 O O . SER A 1 144 ? -3.800 -11.656 -32.691 1.00 91.00 144 SER A O 1
ATOM 1148 N N . LEU A 1 145 ? -3.691 -10.215 -30.987 1.00 91.38 145 LEU A N 1
ATOM 1149 C CA . LEU A 1 145 ? -4.844 -10.793 -30.295 1.00 91.38 145 LEU A CA 1
ATOM 1150 C C . LEU A 1 145 ? -6.128 -10.732 -31.135 1.00 91.38 145 LEU A C 1
ATOM 1152 O O . LEU A 1 145 ? -6.874 -11.703 -31.182 1.00 91.38 145 LEU A O 1
ATOM 1156 N N . ARG A 1 146 ? -6.393 -9.620 -31.834 1.00 90.81 146 ARG A N 1
ATOM 1157 C CA . ARG A 1 146 ? -7.563 -9.532 -32.729 1.00 90.81 146 ARG A CA 1
ATOM 1158 C C . ARG A 1 146 ? -7.506 -10.562 -33.852 1.00 90.81 146 ARG A C 1
ATOM 1160 O O . ARG A 1 146 ? -8.540 -11.108 -34.214 1.00 90.81 146 ARG A O 1
ATOM 1167 N N . GLN A 1 147 ? -6.318 -10.811 -34.395 1.00 90.88 147 GLN A N 1
ATOM 1168 C CA . GLN A 1 147 ? -6.114 -11.818 -35.428 1.00 90.88 147 GLN A CA 1
ATOM 1169 C C . GLN A 1 147 ? -6.361 -13.232 -34.885 1.00 90.88 147 GLN A C 1
ATOM 1171 O O . GLN A 1 147 ? -7.083 -13.997 -35.517 1.00 90.88 147 GLN A O 1
ATOM 1176 N N . GLU A 1 148 ? -5.825 -13.547 -33.703 1.00 90.06 148 GLU A N 1
ATOM 1177 C CA . GLU A 1 148 ? -6.055 -14.822 -33.007 1.00 90.06 148 GLU A CA 1
ATOM 1178 C C . GLU A 1 148 ? -7.555 -15.063 -32.780 1.00 90.06 148 GLU A C 1
ATOM 1180 O O . GLU A 1 148 ? -8.087 -16.096 -33.176 1.00 90.06 148 GLU A O 1
ATOM 1185 N N . LEU A 1 149 ? -8.266 -14.072 -32.230 1.00 90.88 149 LEU A N 1
ATOM 1186 C CA . LEU A 1 149 ? -9.708 -14.165 -31.985 1.00 90.88 149 LEU A CA 1
ATOM 1187 C C . LEU A 1 149 ? -10.522 -14.261 -33.282 1.00 90.88 149 LEU A C 1
ATOM 1189 O O . LEU A 1 149 ? -11.515 -14.983 -33.327 1.00 90.88 149 LEU A O 1
ATOM 1193 N N . TYR A 1 150 ? -10.119 -13.557 -34.344 1.00 90.75 150 TYR A N 1
ATOM 1194 C CA . TYR A 1 150 ? -10.782 -13.640 -35.647 1.00 90.75 150 TYR A CA 1
ATOM 1195 C C . TYR A 1 150 ? -10.677 -15.045 -36.244 1.00 90.75 150 TYR A C 1
ATOM 1197 O O . TYR A 1 150 ? -11.687 -15.606 -36.665 1.00 90.75 150 TYR A O 1
ATOM 1205 N N . TYR A 1 151 ? -9.478 -15.631 -36.263 1.00 88.88 151 TYR A N 1
ATOM 1206 C CA . TYR A 1 151 ? -9.277 -16.961 -36.834 1.00 88.88 151 TYR A CA 1
ATOM 1207 C C . TYR A 1 151 ? -9.889 -18.068 -35.981 1.00 88.88 151 TYR A C 1
ATOM 1209 O O . TYR A 1 151 ? -10.544 -18.947 -36.535 1.00 88.88 151 TYR A O 1
ATOM 1217 N N . ALA A 1 152 ? -9.780 -17.974 -34.655 1.00 88.19 152 ALA A N 1
ATOM 1218 C CA . ALA A 1 152 ? -10.489 -18.861 -33.739 1.00 88.19 152 ALA A CA 1
ATOM 1219 C C . ALA A 1 152 ? -12.013 -18.802 -33.951 1.00 88.19 152 ALA A C 1
ATOM 1221 O O . ALA A 1 152 ? -12.694 -19.829 -33.963 1.00 88.19 152 ALA A O 1
ATOM 1222 N N . ASN A 1 153 ? -12.563 -17.607 -34.188 1.00 88.06 153 ASN A N 1
ATOM 1223 C CA . ASN A 1 153 ? -13.983 -17.458 -34.483 1.00 88.06 153 ASN A CA 1
ATOM 1224 C C . ASN A 1 153 ? -14.360 -18.017 -35.865 1.00 88.06 153 ASN A C 1
ATOM 1226 O O . ASN A 1 153 ? -15.390 -18.665 -35.989 1.00 88.06 153 ASN A O 1
ATOM 1230 N N . LYS A 1 154 ? -13.548 -17.782 -36.901 1.00 87.62 154 LYS A N 1
ATOM 1231 C CA . LYS A 1 154 ? -13.871 -18.178 -38.281 1.00 87.62 154 LYS A CA 1
ATOM 1232 C C . LYS A 1 154 ? -13.690 -19.675 -38.548 1.00 87.62 154 LYS A C 1
ATOM 1234 O O . LYS A 1 154 ? -14.493 -20.250 -39.272 1.00 87.62 154 LYS A O 1
ATOM 1239 N N . TYR A 1 155 ? -12.636 -20.282 -38.006 1.00 84.38 155 TYR A N 1
ATOM 1240 C CA . TYR A 1 155 ? -12.232 -21.655 -38.335 1.00 84.38 155 TYR A CA 1
ATOM 1241 C C . TYR A 1 155 ? -12.377 -22.638 -37.165 1.00 84.38 155 TYR A C 1
ATOM 1243 O O . TYR A 1 155 ? -12.193 -23.835 -37.354 1.00 84.38 155 TYR A O 1
ATOM 1251 N N . GLY A 1 156 ? -12.713 -22.155 -35.966 1.00 83.12 156 GLY A N 1
ATOM 1252 C CA . GLY A 1 156 ? -12.670 -22.949 -34.737 1.00 83.12 156 GLY A CA 1
ATOM 1253 C C . GLY A 1 156 ?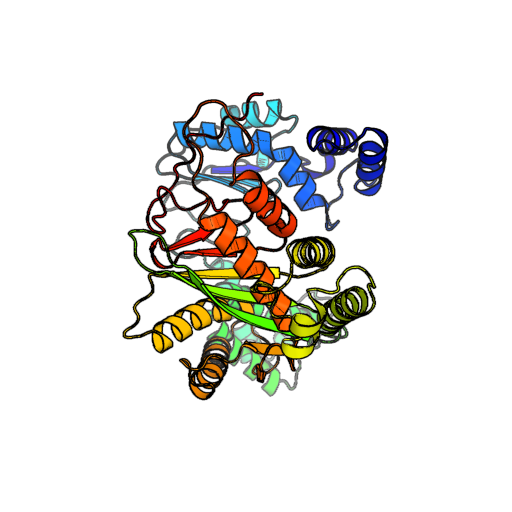 -11.301 -22.876 -34.063 1.00 83.12 156 GLY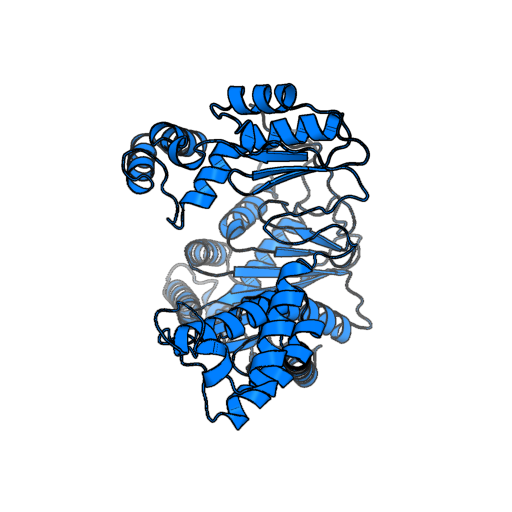 A C 1
ATOM 1254 O O . GLY A 1 156 ? -10.266 -22.766 -34.728 1.00 83.12 156 GLY A O 1
ATOM 1255 N N . ILE A 1 157 ? -11.278 -22.937 -32.727 1.00 83.06 157 ILE A N 1
ATOM 1256 C CA . ILE A 1 157 ? -10.032 -22.832 -31.954 1.00 83.06 157 ILE A CA 1
ATOM 1257 C C . ILE A 1 157 ? -9.091 -24.001 -32.304 1.00 83.06 157 ILE A C 1
ATOM 1259 O O . ILE A 1 157 ? -7.894 -23.783 -32.483 1.00 83.06 157 ILE A O 1
ATOM 1263 N N . LYS A 1 158 ? -9.621 -25.223 -32.473 1.00 79.75 158 LYS A N 1
ATOM 1264 C CA . LYS A 1 158 ? -8.832 -26.429 -32.800 1.00 79.75 158 LYS A CA 1
ATOM 1265 C C . LYS A 1 158 ? -8.035 -26.277 -34.088 1.00 79.75 158 LYS A C 1
ATOM 1267 O O . LYS A 1 158 ? -6.823 -26.473 -34.074 1.00 79.75 158 LYS A O 1
ATOM 1272 N N . GLU A 1 159 ? -8.689 -25.869 -35.169 1.00 81.38 159 GLU A N 1
ATOM 1273 C CA . GLU A 1 159 ? -8.038 -25.705 -36.473 1.00 81.38 159 GLU A CA 1
ATOM 1274 C C . GLU A 1 159 ? -7.060 -24.530 -36.493 1.00 81.38 159 GLU A C 1
ATOM 1276 O O . GLU A 1 159 ? -5.968 -24.638 -37.052 1.00 81.38 159 GLU A O 1
ATOM 1281 N N . HIS A 1 160 ? -7.413 -23.422 -35.838 1.00 82.94 160 HIS A N 1
ATOM 1282 C CA . HIS A 1 160 ? -6.528 -22.264 -35.721 1.00 82.94 160 HIS A CA 1
ATOM 1283 C C . HIS A 1 160 ? -5.231 -22.604 -34.967 1.00 82.94 160 HIS A C 1
ATOM 1285 O O . HIS A 1 160 ? -4.136 -22.256 -35.413 1.00 82.94 160 HIS A O 1
ATOM 1291 N N . LEU A 1 161 ? -5.339 -23.339 -33.858 1.00 80.38 161 LEU A N 1
ATOM 1292 C CA . LEU A 1 161 ? -4.191 -23.706 -33.027 1.00 80.38 161 LEU A CA 1
ATOM 1293 C C . LEU A 1 161 ? -3.393 -24.900 -33.569 1.00 80.38 161 LEU A C 1
ATOM 1295 O O . LEU A 1 161 ? -2.228 -25.051 -33.213 1.00 80.38 161 LEU A O 1
ATOM 1299 N N . ARG A 1 162 ? -3.950 -25.699 -34.489 1.00 73.94 162 ARG A N 1
ATOM 1300 C CA . ARG A 1 162 ? -3.295 -26.886 -35.077 1.00 73.94 162 ARG A CA 1
ATOM 1301 C C . ARG A 1 162 ? -1.932 -26.599 -35.715 1.00 73.94 162 ARG A C 1
ATOM 1303 O O . ARG A 1 162 ? -1.102 -27.493 -35.830 1.00 73.94 162 ARG A O 1
ATOM 1310 N N . LYS A 1 163 ? -1.713 -25.364 -36.178 1.00 67.19 163 LYS A N 1
ATOM 1311 C CA . LYS A 1 163 ? -0.473 -24.931 -36.844 1.00 67.19 163 LYS A CA 1
ATOM 1312 C C . LYS A 1 163 ? 0.574 -24.351 -35.887 1.00 67.19 163 LYS A C 1
ATOM 1314 O O . LYS A 1 163 ? 1.650 -23.972 -36.347 1.00 67.19 163 LYS A O 1
ATOM 1319 N N . ARG A 1 164 ? 0.281 -24.233 -34.588 1.00 71.94 164 ARG A N 1
ATOM 1320 C CA . ARG A 1 164 ? 1.252 -23.749 -33.600 1.00 71.94 164 ARG A CA 1
ATOM 1321 C C . ARG A 1 164 ? 2.152 -24.882 -33.121 1.00 71.94 164 ARG A C 1
ATOM 1323 O O . ARG A 1 164 ? 1.707 -25.995 -32.877 1.00 71.94 164 ARG A O 1
ATOM 1330 N N . SER A 1 165 ? 3.425 -24.559 -32.924 1.00 60.06 165 SER A N 1
ATOM 1331 C CA . SER A 1 165 ? 4.430 -25.423 -32.295 1.00 60.06 165 SER A CA 1
ATOM 1332 C C . SER A 1 165 ? 4.311 -25.404 -30.762 1.00 60.06 165 SER A C 1
ATOM 1334 O O . SER A 1 165 ? 5.299 -25.193 -30.057 1.00 60.06 165 SER A O 1
ATOM 1336 N N . SER A 1 166 ? 3.094 -25.485 -30.231 1.00 63.00 166 SER A N 1
ATOM 1337 C CA . SER A 1 166 ? 2.812 -25.401 -28.798 1.00 63.00 166 SER A CA 1
ATOM 1338 C C . SER A 1 166 ? 2.743 -26.796 -28.177 1.00 63.00 166 SER A C 1
ATOM 1340 O O . SER A 1 166 ? 2.311 -27.765 -28.793 1.00 63.00 166 SER A O 1
ATOM 1342 N N . THR A 1 167 ? 3.173 -26.905 -26.920 1.00 61.25 167 THR A N 1
ATOM 1343 C CA . THR A 1 167 ? 3.266 -28.175 -26.181 1.00 61.25 167 THR A CA 1
ATOM 1344 C C . THR A 1 167 ? 1.903 -28.796 -25.859 1.00 61.25 167 THR A C 1
ATOM 1346 O O . THR A 1 167 ? 1.825 -29.985 -25.574 1.00 61.25 167 THR A O 1
ATOM 1349 N N . SER A 1 168 ? 0.825 -28.001 -25.859 1.00 73.25 168 SER A N 1
ATOM 1350 C CA . SER A 1 168 ? -0.547 -28.463 -25.631 1.00 73.25 168 SER A CA 1
ATOM 1351 C C . SER A 1 168 ? -1.565 -27.418 -26.086 1.00 73.25 168 SER A C 1
ATOM 1353 O O . SER A 1 168 ? -1.379 -26.221 -25.859 1.00 73.25 168 SER A O 1
ATOM 1355 N N . TYR A 1 169 ? -2.696 -27.890 -26.612 1.00 75.81 169 TYR A N 1
ATOM 1356 C CA . TYR A 1 169 ? -3.870 -27.086 -26.957 1.00 75.81 169 TYR A CA 1
ATOM 1357 C C . TYR A 1 169 ? -4.348 -26.185 -25.804 1.00 75.81 169 TYR A C 1
ATOM 1359 O O . TYR A 1 169 ? -4.752 -25.039 -26.000 1.00 75.81 169 TYR A O 1
ATOM 1367 N N . GLN A 1 170 ? -4.233 -26.675 -24.569 1.00 76.94 170 GLN A N 1
ATOM 1368 C CA . GLN A 1 170 ? -4.627 -25.918 -23.388 1.00 76.94 170 GLN A CA 1
ATOM 1369 C C . GLN A 1 170 ? -3.683 -24.745 -23.087 1.00 76.94 170 GLN A C 1
ATOM 1371 O O . GLN A 1 170 ? -4.121 -23.711 -22.578 1.00 76.94 170 GLN A O 1
ATOM 1376 N N . SER A 1 171 ? -2.394 -24.887 -23.410 1.00 77.19 171 SER A N 1
ATOM 1377 C CA . SER A 1 171 ? -1.391 -23.834 -23.217 1.00 77.19 171 SER A CA 1
ATOM 1378 C C . SER A 1 171 ? -1.728 -22.595 -24.048 1.00 77.19 171 SER A C 1
ATOM 1380 O O . SER A 1 171 ? -1.662 -21.469 -23.558 1.00 77.19 171 SER A O 1
ATOM 1382 N N . ASP A 1 172 ? -2.196 -22.797 -25.278 1.00 81.06 172 ASP A N 1
ATOM 1383 C CA . ASP A 1 172 ? -2.594 -21.717 -26.179 1.00 81.06 172 ASP A CA 1
ATOM 1384 C C . ASP A 1 172 ? -3.876 -21.005 -25.739 1.00 81.06 172 ASP A C 1
ATOM 1386 O O . ASP A 1 172 ? -3.934 -19.773 -25.748 1.00 81.06 172 ASP A O 1
ATOM 1390 N N . ILE A 1 173 ? -4.888 -21.758 -25.292 1.00 84.25 173 ILE A N 1
ATOM 1391 C CA . ILE A 1 173 ? -6.107 -21.188 -24.695 1.00 84.25 173 ILE A CA 1
ATOM 1392 C C . ILE A 1 173 ? -5.741 -20.311 -23.491 1.00 84.25 173 ILE A C 1
ATOM 1394 O O . ILE A 1 173 ? -6.243 -19.189 -23.348 1.00 84.25 173 ILE A O 1
ATOM 1398 N N . ASN A 1 174 ? -4.830 -20.792 -22.640 1.00 82.50 174 ASN A N 1
ATOM 1399 C CA . ASN A 1 174 ? -4.346 -20.049 -21.479 1.00 82.50 174 ASN A CA 1
ATOM 1400 C C . ASN A 1 174 ? -3.531 -18.818 -21.897 1.00 82.50 174 ASN A C 1
ATOM 1402 O O . ASN A 1 174 ? -3.672 -17.762 -21.285 1.00 82.50 174 ASN A O 1
ATOM 1406 N N . HIS A 1 175 ? -2.730 -18.913 -22.958 1.00 84.75 175 HIS A N 1
ATOM 1407 C CA . HIS A 1 175 ? -1.976 -17.789 -23.503 1.00 84.75 175 HIS A CA 1
ATOM 1408 C C . HIS A 1 175 ? -2.898 -16.668 -24.003 1.00 84.75 175 HIS A C 1
ATOM 1410 O O . HIS A 1 175 ? -2.704 -15.511 -23.632 1.00 84.75 175 HIS A O 1
ATOM 1416 N N . ILE A 1 176 ? -3.932 -16.994 -24.789 1.00 88.38 176 ILE A N 1
ATOM 1417 C CA . ILE A 1 176 ? -4.916 -16.013 -25.282 1.00 88.38 176 ILE A CA 1
ATOM 1418 C C . ILE A 1 176 ? -5.662 -15.374 -24.101 1.00 88.38 176 ILE A C 1
ATOM 1420 O O . ILE A 1 176 ? -5.773 -14.148 -24.022 1.00 88.38 176 ILE A O 1
ATOM 1424 N N . SER A 1 177 ? -6.108 -16.190 -23.142 1.00 87.25 177 SER A N 1
ATOM 1425 C CA . SER A 1 177 ? -6.814 -15.724 -21.939 1.00 87.25 177 SER A CA 1
ATOM 1426 C C . SER A 1 177 ? -5.932 -14.835 -21.050 1.00 87.25 177 SER A C 1
ATOM 1428 O O . SER A 1 177 ? -6.378 -13.802 -20.542 1.00 87.25 177 SER A O 1
ATOM 1430 N N . GLY A 1 178 ? -4.658 -15.198 -20.892 1.00 85.06 178 GLY A N 1
ATOM 1431 C CA . GLY A 1 178 ? -3.660 -14.433 -20.150 1.00 85.06 178 GLY A CA 1
ATOM 1432 C C . GLY A 1 178 ? -3.325 -13.110 -20.834 1.00 85.06 178 GLY A C 1
ATOM 1433 O O . GLY A 1 178 ? -3.294 -12.072 -20.175 1.00 85.06 178 GLY A O 1
ATOM 1434 N N . LEU A 1 179 ? -3.169 -13.109 -22.162 1.00 88.69 179 LEU A N 1
ATOM 1435 C CA . LEU A 1 179 ? -2.941 -11.890 -22.936 1.00 88.69 179 LEU A CA 1
ATOM 1436 C C . LEU A 1 179 ? -4.124 -10.927 -22.820 1.00 88.69 179 LEU A C 1
ATOM 1438 O O . LEU A 1 179 ? -3.936 -9.725 -22.643 1.00 88.69 179 LEU A O 1
ATOM 1442 N N . LEU A 1 180 ? -5.345 -11.454 -22.868 1.00 89.94 180 LEU A N 1
ATOM 1443 C CA . LEU A 1 180 ? -6.557 -10.671 -22.680 1.00 89.94 180 LEU A CA 1
ATOM 1444 C C . LEU A 1 180 ? -6.648 -10.089 -21.262 1.00 89.94 180 LEU A C 1
ATOM 1446 O O . LEU A 1 180 ? -7.010 -8.925 -21.103 1.00 89.94 180 LEU A O 1
ATOM 1450 N N . SER A 1 181 ? -6.242 -10.855 -20.248 1.00 85.38 181 SER A N 1
ATOM 1451 C CA . SER A 1 181 ? -6.146 -10.383 -18.859 1.00 85.38 181 SER A CA 1
ATOM 1452 C C . SER A 1 181 ? -5.081 -9.291 -18.688 1.00 85.38 181 SER A C 1
ATOM 1454 O O . SER A 1 181 ? -5.309 -8.305 -17.988 1.00 85.38 181 SER A O 1
ATOM 1456 N N . TYR A 1 182 ? -3.941 -9.410 -19.374 1.00 87.31 182 TYR A N 1
ATOM 1457 C CA . TYR A 1 182 ? -2.916 -8.366 -19.416 1.00 87.31 182 TYR A CA 1
ATOM 1458 C C . TYR A 1 182 ? -3.443 -7.079 -20.064 1.00 87.31 182 TYR A C 1
ATOM 1460 O O . TYR A 1 182 ? -3.294 -6.002 -19.488 1.00 87.31 182 TYR A O 1
ATOM 1468 N N . ILE A 1 183 ? -4.143 -7.173 -21.201 1.00 89.56 183 ILE A N 1
ATOM 1469 C CA . ILE A 1 183 ? -4.788 -6.005 -21.822 1.00 89.56 183 ILE A CA 1
ATOM 1470 C C . ILE A 1 183 ? -5.833 -5.410 -20.883 1.00 89.56 183 ILE A C 1
ATOM 1472 O O . ILE A 1 183 ? -5.879 -4.194 -20.746 1.00 89.56 183 ILE A O 1
ATOM 1476 N N . HIS A 1 184 ? -6.617 -6.236 -20.190 1.00 86.56 184 HIS A N 1
ATOM 1477 C CA . HIS A 1 184 ? -7.611 -5.774 -19.220 1.00 86.56 184 HIS A CA 1
ATOM 1478 C C . HIS A 1 18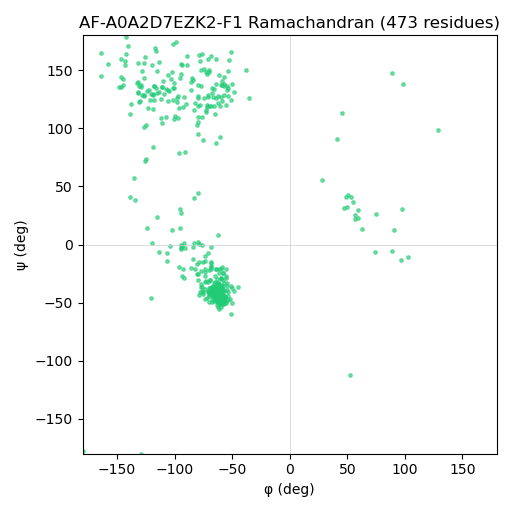4 ? -7.003 -4.939 -18.092 1.00 86.56 184 HIS A C 1
ATOM 1480 O O . HIS A 1 184 ? -7.604 -3.959 -17.663 1.00 86.56 184 HIS A O 1
ATOM 1486 N N . SER A 1 185 ? -5.786 -5.274 -17.655 1.00 82.25 185 SER A N 1
ATOM 1487 C CA . SER A 1 185 ? -5.079 -4.512 -16.618 1.00 82.25 185 SER A CA 1
ATOM 1488 C C . SER A 1 185 ? -4.637 -3.103 -17.045 1.00 82.25 185 SER A C 1
ATOM 1490 O O . SER A 1 185 ? -4.306 -2.298 -16.178 1.00 82.25 185 SER A O 1
ATOM 1492 N N . VAL A 1 186 ? -4.644 -2.792 -18.349 1.00 86.81 186 VAL A N 1
ATOM 1493 C CA . VAL A 1 186 ? -4.167 -1.509 -18.908 1.00 86.81 186 VAL A CA 1
ATOM 1494 C C . VAL A 1 186 ? -5.270 -0.761 -19.666 1.00 86.81 186 VAL A C 1
ATOM 1496 O O . VAL A 1 186 ? -5.454 0.435 -19.479 1.00 86.81 186 VAL A O 1
ATOM 1499 N N . GLU A 1 187 ? -6.020 -1.456 -20.523 1.00 88.94 187 GLU A N 1
ATOM 1500 C CA . GLU A 1 187 ? -7.106 -0.931 -21.361 1.00 88.94 187 GLU A CA 1
ATOM 1501 C C . GLU A 1 187 ? -8.404 -1.744 -21.103 1.00 88.94 187 GLU A C 1
ATOM 1503 O O . GLU A 1 187 ? -8.800 -2.551 -21.954 1.00 88.94 187 GLU A O 1
ATOM 1508 N N . PRO A 1 188 ? -9.082 -1.564 -19.945 1.00 84.56 188 PRO A N 1
ATOM 1509 C CA . PRO A 1 188 ? -10.200 -2.415 -19.513 1.00 84.56 188 PRO A CA 1
ATOM 1510 C C . PRO A 1 188 ? -11.404 -2.378 -20.461 1.00 84.56 188 PRO A C 1
ATOM 1512 O O . PRO A 1 188 ? -12.009 -3.412 -20.727 1.00 84.56 188 PRO A O 1
ATOM 1515 N N . GLU A 1 189 ? -11.726 -1.220 -21.041 1.00 84.06 189 GLU A N 1
ATOM 1516 C CA . GLU A 1 189 ? -12.836 -1.085 -21.998 1.00 84.06 189 GLU A CA 1
ATOM 1517 C C . GLU A 1 189 ? -12.594 -1.893 -23.282 1.00 84.06 189 GLU A C 1
ATOM 1519 O O . GLU A 1 189 ? -13.474 -2.607 -23.768 1.00 84.06 189 GLU A O 1
ATOM 1524 N N . LEU A 1 190 ? -11.368 -1.834 -23.818 1.00 86.12 190 LEU A N 1
ATOM 1525 C CA . LEU A 1 190 ? -10.983 -2.630 -24.981 1.00 86.12 190 LEU A CA 1
ATOM 1526 C C . LEU A 1 190 ? -11.040 -4.123 -24.650 1.00 86.12 190 LEU A C 1
ATOM 1528 O O . LEU A 1 190 ? -11.526 -4.914 -25.464 1.00 86.12 190 LEU A O 1
ATOM 1532 N N . ALA A 1 191 ? -10.526 -4.502 -23.480 1.00 87.06 191 ALA A N 1
ATOM 1533 C CA . ALA A 1 191 ? -10.499 -5.886 -23.045 1.00 87.06 191 ALA A CA 1
ATOM 1534 C C . ALA A 1 191 ? -11.902 -6.446 -22.821 1.00 87.06 191 ALA A C 1
ATOM 1536 O O . ALA A 1 191 ? -12.150 -7.562 -23.258 1.00 87.06 191 ALA A O 1
ATOM 1537 N N . ALA A 1 192 ? -12.829 -5.683 -22.236 1.00 83.00 192 ALA A N 1
ATOM 1538 C CA . ALA A 1 192 ? -14.211 -6.110 -22.017 1.00 83.00 192 ALA A CA 1
ATOM 1539 C C . ALA A 1 192 ? -14.892 -6.539 -23.327 1.00 83.00 192 ALA A C 1
ATOM 1541 O O . ALA A 1 192 ? -15.483 -7.619 -23.394 1.00 83.00 192 ALA A O 1
ATOM 1542 N N . ARG A 1 193 ? -14.715 -5.760 -24.405 1.00 85.56 193 ARG A N 1
ATOM 1543 C CA . ARG A 1 193 ? -15.232 -6.110 -25.739 1.00 85.56 193 ARG A CA 1
ATOM 1544 C C . ARG A 1 193 ? -14.613 -7.401 -26.285 1.00 85.56 193 ARG A C 1
ATOM 1546 O O . ARG A 1 193 ? -15.327 -8.264 -26.785 1.00 85.56 193 ARG A O 1
ATOM 1553 N N . LEU A 1 194 ? -13.288 -7.541 -26.192 1.00 89.00 194 LEU A N 1
ATOM 1554 C CA . LEU A 1 194 ? -12.588 -8.743 -26.667 1.00 89.00 194 LEU A CA 1
ATOM 1555 C C . LEU A 1 194 ? -12.905 -9.971 -25.800 1.00 89.00 194 LEU A C 1
ATOM 1557 O O . LEU A 1 194 ? -12.914 -11.091 -26.305 1.00 89.00 194 LEU A O 1
ATOM 1561 N N . LYS A 1 195 ? -13.184 -9.769 -24.506 1.00 86.69 195 LYS A N 1
ATOM 1562 C CA . LYS A 1 195 ? -13.522 -10.824 -23.548 1.00 86.69 195 LYS A CA 1
ATOM 1563 C C . LYS A 1 195 ? -14.843 -11.479 -23.912 1.00 86.69 195 LYS A C 1
ATOM 1565 O O . LYS A 1 195 ? -14.910 -12.701 -23.914 1.00 86.69 195 LYS A O 1
ATOM 1570 N N . GLY A 1 196 ? -15.857 -10.679 -24.252 1.00 84.62 196 GLY A N 1
ATOM 1571 C CA . GLY A 1 196 ? -17.148 -11.193 -24.714 1.00 84.62 196 GLY A CA 1
ATOM 1572 C C . GLY A 1 196 ? -16.994 -12.077 -25.952 1.00 84.62 196 GLY A C 1
ATOM 1573 O O . GLY A 1 196 ? -17.496 -13.196 -25.972 1.00 84.62 196 GLY A O 1
ATOM 1574 N N . GLN A 1 197 ? -16.203 -11.625 -26.933 1.00 87.81 197 GLN A N 1
ATOM 1575 C CA . GLN A 1 197 ? -15.884 -12.430 -28.115 1.00 87.81 197 GLN A CA 1
ATOM 1576 C C . GLN A 1 197 ? -15.175 -13.739 -27.736 1.00 87.81 197 GLN A C 1
ATOM 1578 O O . GLN A 1 197 ? -15.565 -14.799 -28.206 1.00 87.81 197 GLN A O 1
ATOM 1583 N N . TRP A 1 198 ? -14.154 -13.684 -26.878 1.00 89.94 198 TRP A N 1
ATOM 1584 C CA . TRP A 1 198 ? -13.406 -14.875 -26.470 1.00 89.94 198 TRP A CA 1
ATOM 1585 C C . TRP A 1 198 ? -14.266 -15.900 -25.723 1.00 89.94 198 TRP A C 1
ATOM 1587 O O . TRP A 1 198 ? -14.194 -17.087 -26.026 1.00 89.94 198 TRP A O 1
ATOM 1597 N N . LEU A 1 199 ? -15.108 -15.447 -24.790 1.00 86.88 199 LEU A N 1
ATOM 1598 C CA . LEU A 1 199 ? -16.025 -16.317 -24.050 1.00 86.88 199 LEU A CA 1
ATOM 1599 C C . LEU A 1 199 ? -17.044 -16.989 -24.977 1.00 86.88 199 LEU A C 1
ATOM 1601 O O . LEU A 1 199 ? -17.275 -18.183 -24.832 1.00 86.88 199 LEU A O 1
ATOM 1605 N N . GLY A 1 200 ? -17.584 -16.266 -25.964 1.00 85.81 200 GLY A N 1
ATOM 1606 C CA . GLY A 1 200 ? -18.492 -16.854 -26.954 1.00 85.81 200 GLY A CA 1
ATOM 1607 C C . GLY A 1 200 ? -17.830 -17.932 -27.821 1.00 85.81 200 GLY A C 1
ATOM 1608 O O . GLY A 1 200 ? -18.452 -18.946 -28.122 1.00 85.81 200 GLY A O 1
ATOM 1609 N N . ILE A 1 201 ? -16.554 -17.755 -28.188 1.00 86.88 201 ILE A N 1
ATOM 1610 C CA . ILE A 1 201 ? -15.801 -18.774 -28.939 1.00 86.88 201 ILE A CA 1
ATOM 1611 C C . ILE A 1 201 ? -15.567 -20.020 -28.066 1.00 86.88 201 ILE A C 1
ATOM 1613 O O . ILE A 1 201 ? -15.729 -21.140 -28.547 1.00 86.88 201 ILE A O 1
ATOM 1617 N N . LEU A 1 202 ? -15.201 -19.834 -26.792 1.00 86.56 202 LEU A N 1
ATOM 1618 C CA . LEU A 1 202 ? -15.000 -20.938 -25.848 1.00 86.56 202 LEU A CA 1
ATOM 1619 C C . LEU A 1 202 ? -16.282 -21.748 -25.624 1.00 86.56 202 LEU A C 1
ATOM 1621 O O . LEU A 1 202 ? -16.237 -22.975 -25.685 1.00 86.56 202 LEU A O 1
ATOM 1625 N N . ASP A 1 203 ? -17.412 -21.067 -25.425 1.00 85.75 203 ASP A N 1
ATOM 1626 C CA . ASP A 1 203 ? -18.720 -21.696 -25.221 1.00 85.75 203 ASP A CA 1
ATOM 1627 C C . ASP A 1 203 ? -19.159 -22.511 -26.449 1.00 85.75 203 ASP A C 1
ATOM 1629 O O . ASP A 1 203 ? -19.465 -23.700 -26.337 1.00 85.75 203 ASP A O 1
ATOM 1633 N N . ARG A 1 204 ? -19.058 -21.921 -27.650 1.00 84.81 204 ARG A N 1
ATOM 1634 C CA . ARG A 1 204 ? -19.358 -22.597 -28.924 1.00 84.81 204 ARG A CA 1
A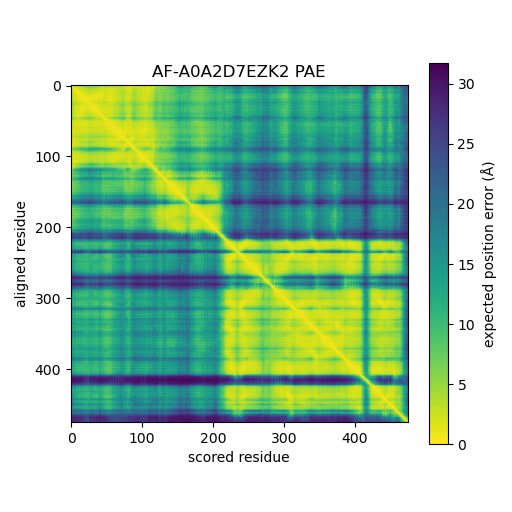TOM 1635 C C . ARG A 1 204 ? -18.543 -23.876 -29.114 1.00 84.81 204 ARG A C 1
ATOM 1637 O O . ARG A 1 204 ? -19.086 -24.900 -29.523 1.00 84.81 204 ARG A O 1
ATOM 1644 N N . ASP A 1 205 ? -17.244 -23.817 -28.831 1.00 81.19 205 ASP A N 1
ATOM 1645 C CA . ASP A 1 205 ? -16.335 -24.949 -29.029 1.00 81.19 205 ASP A CA 1
ATOM 1646 C C . ASP A 1 205 ? -16.370 -25.940 -27.839 1.00 81.19 205 ASP A C 1
ATOM 1648 O O . ASP A 1 205 ? -15.654 -26.945 -27.865 1.00 81.19 205 ASP A O 1
ATOM 1652 N N . LYS A 1 206 ? -17.211 -25.688 -26.817 1.00 81.25 206 LYS A N 1
ATOM 1653 C CA . LYS A 1 206 ? -17.321 -26.446 -25.553 1.00 81.25 206 LYS A CA 1
ATOM 1654 C C . LYS A 1 206 ? -15.980 -26.605 -24.836 1.00 81.25 206 LYS A C 1
ATOM 1656 O O . LYS A 1 206 ? -15.643 -27.673 -24.323 1.00 81.25 206 LYS A O 1
ATOM 1661 N N . LEU A 1 207 ? -15.190 -25.538 -24.832 1.00 77.75 207 LEU A N 1
ATOM 1662 C CA . LEU A 1 207 ? -13.872 -25.491 -24.215 1.00 77.75 207 LEU A CA 1
ATOM 1663 C C . LEU A 1 207 ? -13.906 -24.595 -22.989 1.00 77.75 207 LEU A C 1
ATOM 1665 O O . LEU A 1 207 ? -14.509 -23.526 -22.991 1.00 77.75 207 LEU A O 1
ATOM 1669 N N . SER A 1 208 ? -13.199 -25.006 -21.946 1.00 66.44 208 SER A N 1
ATOM 1670 C CA . SER A 1 208 ? -13.019 -24.212 -20.739 1.00 66.44 208 SER A CA 1
ATOM 1671 C C . SER A 1 208 ? -11.559 -23.796 -20.582 1.00 66.44 208 SER A C 1
ATOM 1673 O O . SER A 1 208 ? -10.626 -24.392 -21.128 1.00 66.44 208 SER A O 1
ATOM 1675 N N . GLN A 1 209 ? -11.342 -22.719 -19.836 1.00 65.12 209 GLN A N 1
ATOM 1676 C CA . GLN A 1 209 ? -10.002 -22.347 -19.400 1.00 65.12 209 GLN A CA 1
ATOM 1677 C C . GLN A 1 209 ? -9.577 -23.350 -18.314 1.00 65.12 209 GLN A C 1
ATOM 1679 O O . GLN A 1 209 ? -10.197 -23.390 -17.256 1.00 65.12 209 GLN A O 1
ATOM 1684 N N . ALA A 1 210 ? -8.537 -24.161 -18.545 1.00 52.44 210 ALA A N 1
ATOM 1685 C CA . ALA A 1 210 ? -8.090 -25.155 -17.557 1.00 52.44 210 ALA A CA 1
ATOM 1686 C C . ALA A 1 210 ? -7.440 -24.527 -16.320 1.00 52.44 210 ALA A C 1
ATOM 1688 O O . ALA A 1 210 ? -7.404 -25.144 -15.261 1.00 52.44 210 ALA A O 1
ATOM 1689 N N . TYR A 1 211 ? -6.940 -23.296 -16.440 1.00 53.31 211 TYR A N 1
ATOM 1690 C CA . TYR A 1 211 ? -6.600 -22.477 -15.286 1.00 53.31 211 TYR A CA 1
ATOM 1691 C C . TYR A 1 211 ? -7.772 -21.534 -14.984 1.00 53.31 211 TYR A C 1
ATOM 1693 O O . TYR A 1 211 ? -7.697 -20.331 -15.224 1.00 53.31 211 TYR A O 1
ATOM 1701 N N . LEU A 1 212 ? -8.820 -22.047 -14.330 1.00 47.78 212 LEU A N 1
ATOM 1702 C CA . LEU A 1 212 ? -9.232 -21.322 -13.128 1.00 47.78 212 LEU A CA 1
ATOM 1703 C C . LEU A 1 212 ? -7.955 -21.279 -12.286 1.00 47.78 212 LEU A C 1
ATOM 1705 O O . LEU A 1 212 ? -7.374 -22.349 -12.076 1.00 47.78 212 LEU A O 1
ATOM 1709 N N . PRO A 1 213 ? -7.406 -20.105 -11.929 1.00 45.91 213 PRO A N 1
ATOM 1710 C CA . PRO A 1 213 ? -6.167 -20.081 -11.167 1.00 45.91 213 PRO A CA 1
ATOM 1711 C C . PRO A 1 213 ? -6.330 -21.053 -10.002 1.00 45.91 213 PRO A C 1
ATOM 1713 O O . PRO A 1 213 ? -7.398 -21.073 -9.398 1.00 45.91 213 PRO A O 1
ATOM 1716 N N . ARG A 1 214 ? -5.362 -21.950 -9.773 1.00 44.09 214 ARG A N 1
ATOM 1717 C CA . ARG A 1 214 ? -5.449 -22.893 -8.654 1.00 44.09 214 ARG A CA 1
ATOM 1718 C C . ARG A 1 214 ? -5.510 -22.056 -7.377 1.00 44.09 214 ARG A C 1
ATOM 1720 O O . ARG A 1 214 ? -4.481 -21.660 -6.841 1.00 44.09 214 ARG A O 1
ATOM 1727 N N . PHE A 1 215 ? -6.719 -21.743 -6.923 1.00 48.81 215 PHE A N 1
ATOM 1728 C CA . PHE A 1 215 ? -6.998 -21.082 -5.654 1.00 48.81 215 PHE A CA 1
ATOM 1729 C C . PHE A 1 215 ? -7.015 -22.126 -4.549 1.00 48.81 215 PHE A C 1
ATOM 1731 O O . PHE A 1 215 ? -7.834 -22.065 -3.646 1.00 48.81 215 PHE A O 1
ATOM 1738 N N . ASP A 1 216 ? -6.088 -23.080 -4.613 1.00 44.66 216 ASP A N 1
ATOM 1739 C CA . ASP A 1 216 ? -5.848 -24.000 -3.504 1.00 44.66 216 ASP A CA 1
ATOM 1740 C C . ASP A 1 216 ? -5.234 -23.259 -2.301 1.00 44.66 216 ASP A C 1
ATOM 1742 O O . ASP A 1 216 ? -5.009 -23.810 -1.232 1.00 44.66 216 ASP A O 1
ATOM 1746 N N . ARG A 1 217 ? -4.979 -21.951 -2.455 1.00 55.31 217 ARG A N 1
ATOM 1747 C CA . ARG A 1 217 ? -4.913 -21.028 -1.332 1.00 55.31 217 ARG A CA 1
ATOM 1748 C C . ARG A 1 217 ? -6.335 -20.665 -0.939 1.00 55.31 217 ARG A C 1
ATOM 1750 O O . ARG A 1 217 ? -6.993 -19.917 -1.665 1.00 55.31 217 ARG A O 1
ATOM 1757 N N . GLN A 1 218 ? -6.751 -21.160 0.223 1.00 65.94 218 GLN A N 1
ATOM 1758 C CA . GLN A 1 218 ? -7.894 -20.652 0.972 1.00 65.94 218 GLN A CA 1
ATOM 1759 C C . GLN A 1 218 ? -7.970 -19.127 0.810 1.00 65.94 218 GLN A C 1
ATOM 1761 O O . GLN A 1 218 ? -6.966 -18.424 0.975 1.00 65.94 218 GLN A O 1
ATOM 1766 N N . ALA A 1 219 ? -9.132 -18.626 0.382 1.00 73.62 219 ALA A N 1
ATOM 1767 C CA . ALA A 1 219 ? -9.325 -17.196 0.190 1.00 73.62 219 ALA A CA 1
ATOM 1768 C C . ALA A 1 219 ? -8.946 -16.474 1.485 1.00 73.62 219 ALA A C 1
ATOM 1770 O O . ALA A 1 219 ? -9.435 -16.839 2.552 1.00 73.62 219 ALA A O 1
ATOM 1771 N N . ARG A 1 220 ? -8.067 -15.471 1.385 1.00 85.56 220 ARG A N 1
ATOM 1772 C CA . ARG A 1 220 ? -7.690 -14.660 2.547 1.00 85.56 220 ARG A CA 1
ATOM 1773 C C . ARG A 1 220 ? -8.955 -14.043 3.128 1.00 85.56 220 ARG A C 1
ATOM 1775 O O . ARG A 1 220 ? -9.706 -13.419 2.376 1.00 85.56 220 ARG A O 1
ATOM 1782 N N . SER A 1 221 ? -9.157 -14.206 4.425 1.00 90.69 221 SER A N 1
ATOM 1783 C CA . SER A 1 221 ? -10.142 -13.438 5.176 1.00 90.69 221 SER A CA 1
ATOM 1784 C C . SER A 1 221 ? -9.488 -12.135 5.618 1.00 90.69 221 SER A C 1
ATOM 1786 O O . SER A 1 221 ? -8.340 -12.132 6.056 1.00 90.69 221 SER A O 1
ATOM 1788 N N . LEU A 1 222 ? -10.174 -11.018 5.416 1.00 94.50 222 LEU A N 1
ATOM 1789 C CA . LEU A 1 222 ? -9.717 -9.697 5.818 1.00 94.50 222 LEU A CA 1
ATOM 1790 C C . LEU A 1 222 ? -10.846 -8.986 6.550 1.00 94.50 222 LEU A C 1
ATOM 1792 O O . LEU A 1 222 ? -11.937 -8.856 6.003 1.00 94.50 222 LEU A O 1
ATOM 1796 N N . THR A 1 223 ? -10.542 -8.428 7.712 1.00 96.62 223 THR A N 1
ATOM 1797 C CA . THR A 1 223 ? -11.463 -7.536 8.416 1.00 96.62 223 THR A CA 1
ATOM 1798 C C . THR A 1 223 ? -10.977 -6.101 8.269 1.00 96.62 223 THR A C 1
ATOM 1800 O O . THR A 1 223 ? -9.791 -5.803 8.453 1.00 96.62 223 THR A O 1
ATOM 1803 N N . TYR A 1 224 ? -11.886 -5.198 7.907 1.00 97.44 224 TYR A N 1
ATOM 1804 C CA . TYR A 1 224 ? -11.663 -3.756 7.928 1.00 97.44 224 TYR A CA 1
ATOM 1805 C C . TYR A 1 224 ? -12.291 -3.194 9.197 1.00 97.44 224 TYR A C 1
ATOM 1807 O O . TYR A 1 224 ? -13.509 -3.150 9.306 1.00 97.44 224 TYR A O 1
ATOM 1815 N N . LEU A 1 225 ? -11.461 -2.747 10.131 1.00 96.81 225 LEU A N 1
ATOM 1816 C CA . LEU A 1 225 ? -11.882 -2.080 11.358 1.00 96.81 225 LEU A CA 1
ATOM 1817 C C . LEU A 1 225 ? -11.895 -0.573 11.106 1.00 96.81 225 LEU A C 1
ATOM 1819 O O . LEU A 1 225 ? -10.857 0.002 10.753 1.00 96.81 225 LEU A O 1
ATOM 1823 N N . ILE A 1 226 ? -13.064 0.049 11.223 1.00 96.81 226 ILE A N 1
ATOM 1824 C CA . ILE A 1 226 ? -13.287 1.448 10.862 1.00 96.81 226 ILE A CA 1
ATOM 1825 C C . ILE A 1 226 ? -13.764 2.228 12.078 1.00 96.81 226 ILE A C 1
ATOM 1827 O O . ILE A 1 226 ? -14.696 1.823 12.763 1.00 96.81 226 ILE A O 1
ATOM 1831 N N . ASP A 1 227 ? -13.100 3.351 12.316 1.00 95.81 227 ASP A N 1
ATOM 1832 C CA . ASP A 1 227 ? -13.425 4.313 13.367 1.00 95.81 227 ASP A CA 1
ATOM 1833 C C . ASP A 1 227 ? -13.079 5.722 12.864 1.00 95.81 227 ASP A C 1
ATOM 1835 O O . ASP A 1 227 ? -12.269 5.889 11.939 1.00 95.81 227 ASP A O 1
ATOM 1839 N N . GLU A 1 228 ? -13.673 6.733 13.477 1.00 95.25 228 GLU A N 1
ATOM 1840 C CA . GLU A 1 228 ? -13.467 8.143 13.225 1.00 95.25 228 GLU A CA 1
ATOM 1841 C C . GLU A 1 228 ? -13.089 8.928 14.481 1.00 95.25 228 GLU A C 1
ATOM 1843 O O . GLU A 1 228 ? -13.310 8.559 15.628 1.00 95.25 228 GLU A O 1
ATOM 1848 N N . THR A 1 229 ? -12.517 10.106 14.271 1.00 94.31 229 THR A N 1
ATOM 1849 C CA . THR A 1 229 ? -12.307 11.055 15.355 1.00 94.31 229 THR A CA 1
ATOM 1850 C C . THR A 1 229 ? -12.437 12.480 14.847 1.00 94.31 229 THR A C 1
ATOM 1852 O O . THR A 1 229 ? -12.028 12.807 13.729 1.00 94.31 229 THR A O 1
ATOM 1855 N N . VAL A 1 230 ? -12.996 13.349 15.689 1.00 93.62 230 VAL A N 1
ATOM 1856 C CA . VAL A 1 230 ? -13.006 14.793 15.455 1.00 93.62 230 VAL A CA 1
ATOM 1857 C C . VAL A 1 230 ? -11.836 15.417 16.202 1.00 93.62 230 VAL A C 1
ATOM 1859 O O . VAL A 1 230 ? -11.735 15.373 17.431 1.00 93.62 230 VAL A O 1
ATOM 1862 N N . ILE A 1 231 ? -10.934 16.015 15.437 1.00 91.56 231 ILE A N 1
ATOM 1863 C CA . ILE A 1 231 ? -9.730 16.664 15.925 1.00 91.56 231 ILE A CA 1
ATOM 1864 C C . ILE A 1 231 ? -10.018 18.160 16.045 1.00 91.56 231 ILE A C 1
ATOM 1866 O O . ILE A 1 231 ? -10.144 18.868 15.046 1.00 91.56 231 ILE A O 1
ATOM 1870 N N . LYS A 1 232 ? -10.124 18.640 17.287 1.00 87.75 232 LYS A N 1
ATOM 1871 C CA . LYS A 1 232 ? -10.259 20.067 17.598 1.00 87.75 232 LYS A CA 1
ATOM 1872 C C . LYS A 1 232 ? -8.885 20.717 17.585 1.00 87.75 232 LYS A C 1
ATOM 1874 O O . LYS A 1 232 ? -8.004 20.287 18.330 1.00 87.75 232 LYS A O 1
ATOM 1879 N N . ILE A 1 233 ? -8.714 21.726 16.744 1.00 81.06 233 ILE A N 1
ATOM 1880 C CA . ILE A 1 233 ? -7.482 22.500 16.630 1.00 81.06 233 ILE A CA 1
ATOM 1881 C C . ILE A 1 233 ? -7.749 23.857 17.293 1.00 81.06 233 ILE A C 1
ATOM 1883 O O . ILE A 1 233 ? -8.718 24.510 16.902 1.00 81.06 233 ILE A O 1
ATOM 1887 N N . PRO A 1 234 ? -6.958 24.272 18.300 1.00 68.88 234 PRO A N 1
ATOM 1888 C CA . PRO A 1 234 ? -7.097 25.593 18.912 1.00 68.88 234 PRO A CA 1
ATOM 1889 C C . PRO A 1 234 ? -7.054 26.701 17.847 1.00 68.88 234 PRO A C 1
ATOM 1891 O O . PRO A 1 234 ? -6.230 26.640 16.936 1.00 68.88 234 PRO A O 1
ATOM 1894 N N . ASP A 1 235 ? -7.972 27.667 17.931 1.00 66.50 235 ASP A N 1
ATOM 1895 C CA . ASP A 1 235 ? -8.067 28.832 17.033 1.00 66.50 235 ASP A CA 1
ATOM 1896 C C . ASP A 1 235 ? -8.200 28.510 15.525 1.00 66.50 235 ASP A C 1
ATOM 1898 O O . ASP A 1 235 ? -7.892 29.332 14.662 1.00 66.50 235 ASP A O 1
ATOM 1902 N N . SER A 1 236 ? -8.658 27.302 15.175 1.00 68.31 236 SER A N 1
ATOM 1903 C CA . SER A 1 236 ? -8.800 26.814 13.794 1.00 68.31 236 SER A CA 1
ATOM 1904 C C . SER A 1 236 ? -10.060 25.955 13.605 1.00 68.31 236 SER A C 1
ATOM 1906 O O . SER A 1 236 ? -10.841 25.735 14.529 1.00 68.31 236 SER A O 1
ATOM 1908 N N . GLN A 1 237 ? -10.294 25.485 12.375 1.00 80.94 237 GLN A N 1
ATOM 1909 C CA . GLN A 1 237 ? -11.417 24.599 12.049 1.00 80.94 237 GLN A CA 1
ATOM 1910 C C . GLN A 1 237 ? -11.227 23.194 12.651 1.00 80.94 237 GLN A C 1
ATOM 1912 O O . GLN A 1 237 ? -10.106 22.707 12.802 1.00 80.94 237 GLN A O 1
ATOM 1917 N N . GLU A 1 238 ? -12.335 22.522 12.972 1.00 90.69 238 GLU A N 1
ATOM 1918 C CA . GLU A 1 238 ? -12.323 21.109 13.362 1.00 90.69 238 GLU A CA 1
ATOM 1919 C C . GLU A 1 238 ? -11.999 20.227 12.145 1.00 90.69 238 GLU A C 1
ATOM 1921 O O . GLU A 1 238 ? -12.340 20.560 11.010 1.00 90.69 238 GLU A O 1
ATOM 1926 N N . VAL A 1 239 ? -11.340 19.091 12.367 1.00 93.00 239 VAL A N 1
ATOM 1927 C CA . VAL A 1 239 ? -10.990 18.122 11.317 1.00 93.00 239 VAL A CA 1
ATOM 1928 C C . VAL A 1 239 ? -11.656 16.790 11.624 1.00 93.00 239 VAL A C 1
ATOM 1930 O O . VAL A 1 239 ? -11.499 16.263 12.723 1.00 93.00 239 VAL A O 1
ATOM 1933 N N . LEU A 1 240 ? -12.360 16.222 10.649 1.00 96.00 240 LEU A N 1
ATOM 1934 C CA . LEU A 1 240 ? -12.857 14.850 10.708 1.00 96.00 240 LEU A CA 1
ATOM 1935 C C . LEU A 1 240 ? -11.799 13.926 10.106 1.00 96.00 240 LEU A C 1
ATOM 1937 O O . LEU A 1 240 ? -11.423 14.086 8.942 1.00 96.00 240 LEU A O 1
ATOM 1941 N N . ALA A 1 241 ? -11.318 12.968 10.894 1.00 96.62 241 ALA A N 1
ATOM 1942 C CA . ALA A 1 241 ? -10.403 11.929 10.444 1.00 96.62 241 ALA A CA 1
ATOM 1943 C C . ALA A 1 241 ? -11.067 10.557 10.566 1.00 96.62 241 ALA A C 1
ATOM 1945 O O . ALA A 1 241 ? -11.652 10.245 11.595 1.00 96.62 241 ALA A O 1
ATOM 1946 N N . LEU A 1 242 ? -10.941 9.740 9.525 1.00 97.25 242 LEU A N 1
ATOM 1947 C CA . LEU A 1 242 ? -11.442 8.372 9.458 1.00 97.25 242 LEU A CA 1
ATOM 1948 C C . LEU A 1 242 ? -10.252 7.427 9.273 1.00 97.25 242 LEU A C 1
ATOM 1950 O O . LEU A 1 242 ? -9.347 7.697 8.472 1.00 97.25 242 LEU A O 1
ATOM 1954 N N . CYS A 1 243 ? -10.240 6.322 10.008 1.00 97.31 243 CYS A N 1
ATOM 1955 C CA . CYS A 1 243 ? -9.220 5.289 9.916 1.00 97.31 243 CYS A CA 1
ATOM 1956 C C . CYS A 1 243 ? -9.846 3.974 9.471 1.00 97.31 243 CYS A C 1
ATOM 1958 O O . CYS A 1 243 ? -10.888 3.575 9.971 1.00 97.31 243 CYS A O 1
ATOM 1960 N N . CYS A 1 244 ? -9.176 3.285 8.554 1.00 97.50 244 CYS A N 1
ATOM 1961 C CA . CYS A 1 244 ? -9.454 1.897 8.220 1.00 97.50 244 CYS A CA 1
ATOM 1962 C C . CYS A 1 244 ? -8.203 1.077 8.535 1.00 97.50 244 CYS A C 1
ATOM 1964 O O . CYS A 1 244 ? -7.146 1.283 7.923 1.00 97.50 244 CYS A O 1
ATOM 1966 N N . VAL A 1 245 ? -8.321 0.153 9.486 1.00 97.56 245 VAL A N 1
ATOM 1967 C CA . VAL A 1 245 ? -7.288 -0.831 9.794 1.00 97.56 245 VAL A CA 1
ATOM 1968 C C . VAL A 1 245 ? -7.665 -2.163 9.163 1.00 97.56 245 VAL A C 1
ATOM 1970 O O . VAL A 1 245 ? -8.743 -2.690 9.399 1.00 97.56 245 VAL A O 1
ATOM 1973 N N . MET A 1 246 ? -6.772 -2.704 8.341 1.00 96.88 246 MET A N 1
ATOM 1974 C CA . MET A 1 246 ? -6.908 -4.026 7.744 1.00 96.88 246 MET A CA 1
ATOM 1975 C C . MET A 1 246 ? -6.128 -5.052 8.560 1.00 96.88 246 MET A C 1
ATOM 1977 O O . MET A 1 246 ? -4.915 -4.884 8.751 1.00 96.88 246 MET A O 1
ATOM 1981 N N . VAL A 1 247 ? -6.806 -6.129 8.944 1.00 96.06 247 VAL A N 1
ATOM 1982 C CA . VAL A 1 247 ? -6.235 -7.290 9.640 1.00 96.06 247 VAL A CA 1
ATOM 1983 C C . VAL A 1 247 ? -6.619 -8.582 8.917 1.00 96.06 247 VAL A C 1
ATOM 1985 O O . VAL A 1 247 ? -7.660 -8.635 8.263 1.00 96.06 247 VAL A O 1
ATOM 1988 N N . GLU A 1 248 ? -5.758 -9.598 8.988 1.00 93.06 248 GLU A N 1
ATOM 1989 C CA . GLU A 1 248 ? -6.053 -10.952 8.478 1.00 93.06 248 GLU A CA 1
ATOM 1990 C C . GLU A 1 248 ? -6.664 -11.849 9.569 1.00 93.06 248 GLU A C 1
ATOM 1992 O O . GLU A 1 248 ? -7.481 -12.711 9.259 1.00 93.06 248 GLU A O 1
ATOM 1997 N N . ASP A 1 249 ? -6.324 -11.598 10.836 1.00 91.62 249 ASP A N 1
ATOM 1998 C CA . ASP A 1 249 ? -6.861 -12.296 12.003 1.00 91.62 249 ASP A CA 1
ATOM 1999 C C . ASP A 1 249 ? -7.422 -11.269 13.000 1.00 91.62 249 ASP A C 1
ATOM 2001 O O . ASP A 1 249 ? -6.675 -10.591 13.704 1.00 91.62 249 ASP A O 1
ATOM 2005 N N . GLU A 1 250 ? -8.747 -11.095 13.028 1.00 91.31 250 GLU A N 1
ATOM 2006 C CA . GLU A 1 250 ? -9.392 -10.207 14.006 1.00 91.31 250 GLU A CA 1
ATOM 2007 C C . GLU A 1 250 ? -9.417 -10.797 15.424 1.00 91.31 250 GLU A C 1
ATOM 2009 O O . GLU A 1 250 ? -9.485 -10.041 16.398 1.00 91.31 250 GLU A O 1
ATOM 2014 N N . MET A 1 251 ? -9.341 -12.128 15.557 1.00 92.12 251 MET A N 1
ATOM 2015 C CA . MET A 1 251 ? -9.361 -12.802 16.855 1.00 92.12 251 MET A CA 1
ATOM 2016 C C . MET A 1 251 ? -8.066 -12.531 17.615 1.00 92.12 251 MET A C 1
ATOM 2018 O O . MET A 1 251 ? -8.126 -12.247 18.807 1.00 92.12 251 MET A O 1
ATOM 2022 N N . GLU A 1 252 ? -6.922 -12.473 16.925 1.00 93.19 252 GLU A N 1
ATOM 2023 C CA . GLU A 1 252 ? -5.639 -12.103 17.538 1.00 93.19 252 GLU A CA 1
ATOM 2024 C C . GLU A 1 252 ? -5.722 -10.760 18.295 1.00 93.19 252 GLU A C 1
ATOM 2026 O O . GLU A 1 252 ? -5.233 -10.627 19.422 1.00 93.19 252 GLU A O 1
ATOM 2031 N N . PHE A 1 253 ? -6.366 -9.752 17.698 1.00 92.25 253 PHE A N 1
ATOM 2032 C CA . PHE A 1 253 ? -6.512 -8.431 18.317 1.00 92.25 253 PHE A CA 1
ATOM 2033 C C . PHE A 1 253 ? -7.573 -8.414 19.417 1.00 92.25 253 PHE A C 1
ATOM 2035 O O . PHE A 1 253 ? -7.376 -7.748 20.436 1.00 92.25 253 PHE A O 1
ATOM 2042 N N . ARG A 1 254 ? -8.669 -9.161 19.244 1.00 91.25 254 ARG A N 1
ATOM 2043 C CA . ARG A 1 254 ? -9.687 -9.364 20.283 1.00 91.25 254 ARG A CA 1
ATOM 2044 C C . ARG A 1 254 ? -9.063 -9.981 21.537 1.00 91.25 254 ARG A C 1
ATOM 2046 O O . ARG A 1 254 ? -9.238 -9.453 22.636 1.00 91.25 254 ARG A O 1
ATOM 2053 N N . ASP A 1 255 ? -8.294 -11.049 21.367 1.00 91.81 255 ASP A N 1
ATOM 2054 C CA . ASP A 1 255 ? -7.639 -11.771 22.456 1.00 91.81 255 ASP A CA 1
ATOM 2055 C C . ASP A 1 255 ? -6.565 -10.921 23.130 1.00 91.81 255 ASP A C 1
ATOM 2057 O O . ASP A 1 255 ? -6.483 -10.912 24.358 1.00 91.81 255 ASP A O 1
ATOM 2061 N N . LEU A 1 256 ? -5.800 -10.133 22.364 1.00 90.81 256 LEU A N 1
ATOM 2062 C CA . LEU A 1 256 ? -4.847 -9.171 22.922 1.00 90.81 256 LEU A CA 1
ATOM 2063 C C . LEU A 1 256 ? -5.533 -8.152 23.842 1.00 90.81 256 LEU A C 1
ATOM 2065 O O . LEU A 1 256 ? -5.060 -7.906 24.953 1.00 90.81 256 LEU A O 1
ATOM 2069 N N . VAL A 1 257 ? -6.635 -7.546 23.387 1.00 87.25 257 VAL A N 1
ATOM 2070 C CA . VAL A 1 257 ? -7.372 -6.560 24.188 1.00 87.25 257 VAL A CA 1
ATOM 2071 C C . VAL A 1 257 ? -7.902 -7.214 25.461 1.00 87.25 257 VAL A C 1
ATOM 2073 O O . VAL A 1 257 ? -7.682 -6.687 26.550 1.00 87.25 257 VAL A O 1
ATOM 2076 N N . ASN A 1 258 ? -8.532 -8.384 25.344 1.00 87.38 258 ASN A N 1
ATOM 2077 C CA . ASN A 1 258 ? -9.060 -9.125 26.489 1.00 87.38 258 ASN A CA 1
ATOM 2078 C C . ASN A 1 258 ? -7.958 -9.521 27.479 1.00 87.38 258 ASN A C 1
ATOM 2080 O O . ASN A 1 258 ? -8.131 -9.365 28.686 1.00 87.38 258 ASN A O 1
ATOM 2084 N N . TYR A 1 259 ? -6.812 -9.987 26.981 1.00 89.00 259 TYR A N 1
ATOM 2085 C CA . TYR A 1 259 ? -5.650 -10.322 27.798 1.00 89.00 259 TYR A CA 1
ATOM 2086 C C . TYR A 1 259 ? -5.152 -9.111 28.590 1.00 89.00 259 TYR A C 1
ATOM 2088 O O . TYR A 1 259 ? -4.970 -9.206 29.804 1.00 89.00 259 TYR A O 1
ATOM 2096 N N . LEU A 1 260 ? -4.973 -7.962 27.933 1.00 86.31 260 LEU A N 1
ATOM 2097 C CA . LEU A 1 260 ? -4.512 -6.743 28.598 1.00 86.31 260 LEU A CA 1
ATOM 2098 C C . LEU A 1 260 ? -5.534 -6.229 29.612 1.00 86.31 260 LEU A C 1
ATOM 2100 O O . LEU A 1 260 ? -5.154 -5.878 30.726 1.00 86.31 260 LEU A O 1
ATOM 2104 N N . VAL A 1 261 ? -6.825 -6.236 29.273 1.00 82.94 261 VAL A N 1
ATOM 2105 C CA . VAL A 1 261 ? -7.894 -5.866 30.212 1.00 82.94 261 VAL A CA 1
ATOM 2106 C C . VAL A 1 261 ? -7.862 -6.777 31.441 1.00 82.94 261 VAL A C 1
ATOM 2108 O O . VAL A 1 261 ? -7.793 -6.276 32.560 1.00 82.94 261 VAL A O 1
ATOM 2111 N N . ASN A 1 262 ? -7.822 -8.098 31.254 1.00 84.62 262 ASN A N 1
ATOM 2112 C CA . ASN A 1 262 ? -7.773 -9.058 32.358 1.00 84.62 262 ASN A CA 1
ATOM 2113 C C . ASN A 1 262 ? -6.514 -8.891 33.217 1.00 84.62 262 ASN A C 1
ATOM 2115 O O . ASN A 1 262 ? -6.601 -8.904 34.443 1.00 84.62 262 ASN A O 1
ATOM 2119 N N . ARG A 1 263 ? -5.351 -8.676 32.593 1.00 86.25 263 ARG A N 1
ATOM 2120 C CA . ARG A 1 263 ? -4.089 -8.425 33.299 1.00 86.25 263 ARG A CA 1
ATOM 2121 C C . ARG A 1 263 ? -4.189 -7.205 34.214 1.00 86.25 263 ARG A C 1
ATOM 2123 O O . ARG A 1 263 ? -3.775 -7.288 35.365 1.00 86.25 263 ARG A O 1
ATOM 2130 N N . TYR A 1 264 ? -4.746 -6.098 33.723 1.00 83.50 264 TYR A N 1
ATOM 2131 C CA . TYR A 1 264 ? -4.901 -4.876 34.515 1.00 83.50 264 TYR A CA 1
ATOM 2132 C C . TYR A 1 264 ? -6.008 -4.995 35.573 1.00 83.50 264 TYR A C 1
ATOM 2134 O O . TYR A 1 264 ? -5.857 -4.437 36.655 1.00 83.50 264 TYR A O 1
ATOM 2142 N N . LEU A 1 265 ? -7.085 -5.750 35.327 1.00 82.06 265 LEU A N 1
ATOM 2143 C CA . LEU A 1 265 ? -8.118 -6.025 36.338 1.00 82.06 265 LEU A CA 1
ATOM 2144 C C . LEU A 1 265 ? -7.582 -6.858 37.514 1.00 82.06 265 LEU A C 1
ATOM 2146 O O . LEU A 1 265 ? -7.936 -6.609 38.671 1.00 82.06 265 LEU A O 1
ATOM 2150 N N . LEU A 1 266 ? -6.707 -7.825 37.226 1.00 84.06 266 LEU A N 1
ATOM 2151 C CA . LEU A 1 266 ? -6.081 -8.691 38.227 1.00 84.06 266 LEU A CA 1
ATOM 2152 C C . LEU A 1 266 ? -4.919 -8.021 38.973 1.00 84.06 266 LEU A C 1
ATOM 2154 O O . LEU A 1 266 ? -4.528 -8.514 40.029 1.00 84.06 266 LEU A O 1
ATOM 2158 N N . ASP A 1 267 ? -4.388 -6.902 38.474 1.00 81.69 267 ASP A N 1
ATOM 2159 C CA . ASP A 1 267 ? -3.312 -6.170 39.139 1.00 81.69 267 ASP A CA 1
ATOM 2160 C C . ASP A 1 267 ? -3.814 -5.580 40.480 1.00 81.69 267 ASP A C 1
ATOM 2162 O O . ASP A 1 267 ? -4.775 -4.800 40.508 1.00 81.69 267 ASP A O 1
ATOM 2166 N N . PRO A 1 268 ? -3.232 -5.962 41.633 1.00 76.00 268 PRO A N 1
ATOM 2167 C CA . PRO A 1 268 ? -3.619 -5.404 42.927 1.00 76.00 268 PRO A CA 1
ATOM 2168 C C . PRO A 1 268 ? -3.235 -3.922 43.077 1.00 76.00 268 PRO A C 1
ATOM 2170 O O . PRO A 1 268 ? -3.821 -3.232 43.910 1.00 76.00 268 PRO A O 1
ATOM 2173 N N . PHE A 1 269 ? -2.310 -3.410 42.258 1.00 75.81 269 PHE A N 1
ATOM 2174 C CA . PHE A 1 269 ? -1.827 -2.028 42.306 1.00 75.81 269 PHE A CA 1
ATOM 2175 C C . PHE A 1 269 ? -2.559 -1.080 41.335 1.00 75.81 269 PHE A C 1
ATOM 2177 O O . PHE A 1 269 ? -2.318 0.126 41.367 1.00 75.81 269 PHE A O 1
ATOM 2184 N N . SER A 1 270 ? -3.498 -1.578 40.517 1.00 67.06 270 SER A N 1
ATOM 2185 C CA . SER A 1 270 ? -4.268 -0.799 39.525 1.00 67.06 270 SER A CA 1
ATOM 2186 C C . SER A 1 270 ? -5.632 -0.292 40.040 1.00 67.06 270 SER A C 1
ATOM 2188 O O . SER A 1 270 ? -6.579 -0.098 39.273 1.00 67.06 270 SER A O 1
ATOM 2190 N N . SER A 1 271 ? -5.779 -0.087 41.354 1.00 55.91 271 SER A N 1
ATOM 2191 C CA . SER A 1 271 ? -7.076 0.103 42.034 1.00 55.91 271 SER A CA 1
ATOM 2192 C C . SER A 1 271 ? -7.956 1.240 41.485 1.00 55.91 271 SER A C 1
ATOM 2194 O O . SER A 1 271 ? -9.179 1.121 41.520 1.00 55.91 271 SER A O 1
ATOM 2196 N N . ALA A 1 272 ? -7.371 2.300 40.917 1.00 52.72 272 ALA A N 1
ATOM 2197 C CA . ALA A 1 272 ? -8.108 3.422 40.324 1.00 52.72 272 ALA A CA 1
ATOM 2198 C C . ALA A 1 272 ? -8.751 3.112 38.950 1.00 52.72 272 ALA A C 1
ATOM 2200 O O . ALA A 1 272 ? -9.610 3.863 38.491 1.00 52.72 272 ALA A O 1
ATOM 2201 N N . GLU A 1 273 ? -8.360 2.017 38.287 1.00 61.00 273 GLU A N 1
ATOM 2202 C CA . GLU A 1 273 ? -8.712 1.726 36.886 1.00 61.00 273 GLU A CA 1
ATOM 2203 C C . GLU A 1 273 ? -9.763 0.622 36.730 1.00 61.00 273 GLU A C 1
ATOM 2205 O O . GLU A 1 273 ? -10.364 0.498 35.661 1.00 61.00 273 GLU A O 1
ATOM 2210 N N . LYS A 1 274 ? -10.034 -0.153 37.789 1.00 66.94 274 LYS A N 1
ATOM 2211 C CA . LYS A 1 274 ? -10.920 -1.328 37.719 1.00 66.94 274 LYS A CA 1
ATOM 2212 C C . LYS A 1 274 ? -12.345 -0.957 37.321 1.00 66.94 274 LYS A C 1
ATOM 2214 O O . LYS A 1 274 ? -12.874 -1.536 36.381 1.00 66.94 274 LYS A O 1
ATOM 2219 N N . ASN A 1 275 ? -12.899 0.109 37.900 1.00 63.19 275 ASN A N 1
ATOM 2220 C CA . ASN A 1 275 ? -14.243 0.591 37.559 1.00 63.19 275 ASN A CA 1
ATOM 2221 C C . ASN A 1 275 ? -14.360 1.040 36.087 1.00 63.19 275 ASN A C 1
ATOM 2223 O O . ASN A 1 275 ? -15.395 0.837 35.458 1.00 63.19 275 ASN A O 1
ATOM 2227 N N . ILE A 1 276 ? -13.305 1.636 35.514 1.00 65.75 276 ILE A N 1
ATOM 2228 C CA . ILE A 1 276 ? -13.288 2.094 34.112 1.00 65.75 276 ILE A CA 1
ATOM 2229 C C . ILE A 1 276 ? -13.137 0.896 33.165 1.00 65.75 276 ILE A C 1
ATOM 2231 O O . ILE A 1 276 ? -13.834 0.815 32.151 1.00 65.75 276 ILE A O 1
ATOM 2235 N N . LEU A 1 277 ? -12.259 -0.051 33.505 1.00 67.56 277 LEU A N 1
ATOM 2236 C CA . LEU A 1 277 ? -12.040 -1.281 32.743 1.00 67.56 277 LEU A CA 1
ATOM 2237 C C . LEU A 1 277 ? -13.281 -2.190 32.752 1.00 67.56 277 LEU A C 1
ATOM 2239 O O . LEU A 1 277 ? -13.648 -2.723 31.703 1.00 67.56 277 LEU A O 1
ATOM 2243 N N . GLU A 1 278 ? -13.965 -2.310 33.892 1.00 64.25 278 GLU A N 1
ATOM 2244 C CA . GLU A 1 278 ? -15.207 -3.078 34.046 1.00 64.25 278 GLU A CA 1
ATOM 2245 C C . GLU A 1 278 ? -16.387 -2.429 33.310 1.00 64.25 278 GLU A C 1
ATOM 2247 O O . GLU A 1 278 ? -17.137 -3.127 32.623 1.00 64.25 278 GLU A O 1
ATOM 2252 N N . ALA A 1 279 ? -16.532 -1.100 33.390 1.00 60.38 279 ALA A N 1
ATOM 2253 C CA . ALA A 1 279 ? -17.649 -0.384 32.772 1.00 60.38 279 ALA A CA 1
ATOM 2254 C C . ALA A 1 279 ? -17.502 -0.202 31.252 1.00 60.38 279 ALA A C 1
ATOM 2256 O O . ALA A 1 279 ? -18.499 -0.250 30.531 1.00 60.38 279 ALA A O 1
ATOM 2257 N N . LYS A 1 280 ? -16.278 0.034 30.755 1.00 59.94 280 LYS A N 1
ATOM 2258 C CA . LYS A 1 280 ? -16.041 0.496 29.373 1.00 59.94 280 LYS A CA 1
ATOM 2259 C C . LYS A 1 280 ? -15.185 -0.434 28.510 1.00 59.94 280 LYS A C 1
ATOM 2261 O O . LYS A 1 280 ? -14.929 -0.075 27.363 1.00 59.94 280 LYS A O 1
ATOM 2266 N N . ARG A 1 281 ? -14.747 -1.592 29.040 1.00 56.78 281 ARG A N 1
ATOM 2267 C CA . ARG A 1 281 ? -14.091 -2.721 28.333 1.00 56.78 281 ARG A CA 1
ATOM 2268 C C . ARG A 1 281 ? -13.300 -2.332 27.064 1.00 56.78 281 ARG A C 1
ATOM 2270 O O . ARG A 1 281 ? -13.523 -2.906 26.009 1.00 56.78 281 ARG A O 1
ATOM 2277 N N . ALA A 1 282 ? -12.347 -1.398 27.190 1.00 54.84 282 ALA A N 1
ATOM 2278 C CA . ALA A 1 282 ? -11.373 -1.000 26.156 1.00 54.84 282 ALA A CA 1
ATOM 2279 C C . ALA A 1 282 ? -11.640 0.244 25.271 1.00 54.84 282 ALA A C 1
ATOM 2281 O O . ALA A 1 282 ? -11.094 0.337 24.166 1.00 54.84 282 ALA A O 1
ATOM 2282 N N . HIS A 1 283 ? -12.333 1.281 25.759 1.00 63.78 283 HIS A N 1
ATOM 2283 C CA . HIS A 1 283 ? -12.187 2.629 25.173 1.00 63.78 283 HIS A CA 1
ATOM 2284 C C . HIS A 1 283 ? -10.751 3.161 25.362 1.00 63.78 283 HIS A C 1
ATOM 2286 O O . HIS A 1 283 ? -10.455 3.859 26.328 1.00 63.78 283 HIS A O 1
ATOM 2292 N N . PHE A 1 284 ? -9.853 2.845 24.420 1.00 63.97 284 PHE A N 1
ATOM 2293 C CA . PHE A 1 284 ? -8.408 3.125 24.462 1.00 63.97 284 PHE A CA 1
ATOM 2294 C C . PHE A 1 284 ? -8.044 4.553 24.919 1.00 63.97 284 PHE A C 1
ATOM 2296 O O . PHE A 1 284 ? -7.071 4.754 25.645 1.00 63.97 284 PHE A O 1
ATOM 2303 N N . THR A 1 285 ? -8.841 5.557 24.542 1.00 62.28 285 THR A N 1
ATOM 2304 C CA . THR A 1 285 ? -8.637 6.976 24.886 1.00 62.28 285 THR A CA 1
ATOM 2305 C C . THR A 1 285 ? -8.951 7.350 26.331 1.00 62.28 285 THR A C 1
ATOM 2307 O O . THR A 1 285 ? -8.562 8.438 26.756 1.00 62.28 285 THR A O 1
ATOM 2310 N N . GLU A 1 286 ? -9.633 6.492 27.082 1.00 68.06 286 GLU A N 1
ATOM 2311 C CA . GLU A 1 286 ? -9.993 6.708 28.488 1.00 68.06 286 GLU A CA 1
ATOM 2312 C C . GLU A 1 286 ? -9.162 5.849 29.452 1.00 68.06 286 GLU A C 1
ATOM 2314 O O . GLU A 1 286 ? -9.212 6.047 30.661 1.00 68.06 286 GLU A O 1
ATOM 2319 N N . LEU A 1 287 ? -8.352 4.931 28.917 1.00 73.31 287 LEU A N 1
ATOM 2320 C CA . LEU A 1 287 ? -7.473 4.057 29.696 1.00 73.31 287 LEU A CA 1
ATOM 2321 C C . LEU A 1 287 ? -6.201 4.783 30.137 1.00 73.31 287 LEU A C 1
ATOM 2323 O O . LEU A 1 287 ? -5.833 5.815 29.571 1.00 73.31 287 LEU A O 1
ATOM 2327 N N . SER A 1 288 ? -5.490 4.237 31.116 1.00 75.56 288 SER A N 1
ATOM 2328 C CA . SER A 1 288 ? -4.271 4.846 31.643 1.00 75.56 288 SER A CA 1
ATOM 2329 C C . SER A 1 288 ? -3.135 4.934 30.627 1.00 75.56 288 SER A C 1
ATOM 2331 O O . SER A 1 288 ? -3.086 4.231 29.614 1.00 75.56 288 SER A O 1
ATOM 2333 N N . GLN A 1 289 ? -2.178 5.825 30.897 1.00 78.62 289 GLN A N 1
ATOM 2334 C CA . GLN A 1 289 ? -0.991 5.959 30.055 1.00 78.62 289 GLN A CA 1
ATOM 2335 C C . GLN A 1 289 ? -0.164 4.664 30.019 1.00 78.62 289 GLN A C 1
ATOM 2337 O O . GLN A 1 289 ? 0.415 4.357 28.973 1.00 78.62 289 GLN A O 1
ATOM 2342 N N . ALA A 1 290 ? -0.119 3.915 31.126 1.00 81.12 290 ALA A N 1
ATOM 2343 C CA . ALA A 1 290 ? 0.546 2.618 31.202 1.00 81.12 290 ALA A CA 1
ATOM 2344 C C . ALA A 1 290 ? -0.110 1.618 30.241 1.00 81.12 290 ALA A C 1
ATOM 2346 O O . ALA A 1 290 ? 0.562 1.140 29.325 1.00 81.12 290 ALA A O 1
ATOM 2347 N N . PHE A 1 291 ? -1.435 1.445 30.336 1.00 84.38 291 PHE A N 1
ATOM 2348 C CA . PHE A 1 291 ? -2.188 0.556 29.451 1.00 84.38 291 PHE A CA 1
ATOM 2349 C C . PHE A 1 291 ? -1.968 0.900 27.977 1.00 84.38 291 PHE A C 1
ATOM 2351 O O . PHE A 1 291 ? -1.651 0.033 27.166 1.00 84.38 291 PHE A O 1
ATOM 2358 N N . ARG A 1 292 ? -2.090 2.185 27.610 1.00 85.56 292 ARG A N 1
ATOM 2359 C CA . ARG A 1 292 ? -1.887 2.622 26.218 1.00 85.56 292 ARG A CA 1
ATOM 2360 C C . ARG A 1 292 ? -0.475 2.327 25.724 1.00 85.56 292 ARG A C 1
ATOM 2362 O O . ARG A 1 292 ? -0.297 2.020 24.550 1.00 85.56 292 ARG A O 1
ATOM 2369 N N . THR A 1 293 ? 0.524 2.449 26.595 1.00 86.44 293 THR A N 1
ATOM 2370 C CA . THR A 1 293 ? 1.924 2.188 26.242 1.00 86.44 293 THR A CA 1
ATOM 2371 C C . THR A 1 293 ? 2.162 0.699 26.006 1.00 86.44 293 THR A C 1
ATOM 2373 O O . THR A 1 293 ? 2.791 0.349 25.007 1.00 86.44 293 THR A O 1
ATOM 2376 N N . ASP A 1 294 ? 1.627 -0.165 26.870 1.00 87.81 294 ASP A N 1
ATOM 2377 C CA . ASP A 1 294 ? 1.712 -1.619 26.703 1.00 87.81 294 ASP A CA 1
ATOM 2378 C C . ASP A 1 294 ? 0.956 -2.079 25.452 1.00 87.81 294 ASP A C 1
ATOM 2380 O O . ASP A 1 294 ? 1.523 -2.770 24.610 1.00 87.81 294 ASP A O 1
ATOM 2384 N N . TYR A 1 295 ? -0.274 -1.593 25.257 1.00 89.31 295 TYR A N 1
ATOM 2385 C CA . TYR A 1 295 ? -1.067 -1.893 24.067 1.00 89.31 295 TYR A CA 1
ATOM 2386 C C . TYR A 1 295 ? -0.346 -1.486 22.778 1.00 89.31 295 TYR A C 1
ATOM 2388 O O . TYR A 1 295 ? -0.265 -2.278 21.843 1.00 89.31 295 TYR A O 1
ATOM 2396 N N . LEU A 1 296 ? 0.224 -0.274 22.720 1.00 90.62 296 LEU A N 1
ATOM 2397 C CA . LEU A 1 296 ? 0.982 0.176 21.548 1.00 90.62 296 LEU A CA 1
ATOM 2398 C C . LEU A 1 296 ? 2.211 -0.694 21.276 1.00 90.62 296 LEU A C 1
ATOM 2400 O O . LEU A 1 296 ? 2.485 -1.006 20.117 1.00 90.62 296 LEU A O 1
ATOM 2404 N N . ARG A 1 297 ? 2.931 -1.104 22.326 1.00 90.75 297 ARG A N 1
ATOM 2405 C CA . ARG A 1 297 ? 4.075 -2.015 22.203 1.00 90.75 297 ARG A CA 1
ATOM 2406 C C . ARG A 1 297 ? 3.648 -3.361 21.617 1.00 90.75 297 ARG A C 1
ATOM 2408 O O . ARG A 1 297 ? 4.325 -3.872 20.729 1.00 90.75 297 ARG A O 1
ATOM 2415 N N . ASP A 1 298 ? 2.523 -3.895 22.079 1.00 92.06 298 ASP A N 1
ATOM 2416 C CA . ASP A 1 298 ? 2.014 -5.195 21.652 1.00 92.06 298 ASP A CA 1
ATOM 2417 C C . ASP A 1 298 ? 1.432 -5.174 20.233 1.00 92.06 298 ASP A C 1
ATOM 2419 O O . ASP A 1 298 ? 1.648 -6.118 19.473 1.00 92.06 298 ASP A O 1
ATOM 2423 N N . ILE A 1 299 ? 0.727 -4.116 19.819 1.00 93.38 299 ILE A N 1
ATOM 2424 C CA . ILE A 1 299 ? 0.241 -4.038 18.431 1.00 93.38 299 ILE A CA 1
ATOM 2425 C C . ILE A 1 299 ? 1.387 -3.768 17.448 1.00 93.38 299 ILE A C 1
ATOM 2427 O O . ILE A 1 299 ? 1.336 -4.246 16.316 1.00 93.38 299 ILE A O 1
ATOM 2431 N N . ALA A 1 300 ? 2.441 -3.044 17.850 1.00 91.69 300 ALA A N 1
ATOM 2432 C CA . ALA A 1 300 ? 3.559 -2.701 16.965 1.00 91.69 300 ALA A CA 1
ATOM 2433 C C . ALA A 1 300 ? 4.271 -3.943 16.397 1.00 91.69 300 ALA A C 1
ATOM 2435 O O . ALA A 1 300 ? 4.767 -3.924 15.268 1.00 91.69 300 ALA A O 1
ATOM 2436 N N . THR A 1 301 ? 4.268 -5.060 17.123 1.00 90.56 301 THR A N 1
ATOM 2437 C CA . THR A 1 301 ? 4.868 -6.322 16.666 1.00 90.56 301 THR A CA 1
ATOM 2438 C C . THR A 1 301 ? 3.936 -7.158 15.782 1.00 90.56 301 THR A C 1
ATOM 2440 O O . THR A 1 301 ? 4.407 -8.062 15.095 1.00 90.56 301 THR A O 1
ATOM 2443 N N . ARG A 1 302 ? 2.640 -6.827 15.714 1.00 93.00 302 ARG A N 1
ATOM 2444 C CA . ARG A 1 302 ? 1.608 -7.614 15.019 1.00 93.00 302 ARG A CA 1
ATOM 2445 C C . ARG A 1 302 ? 1.356 -7.169 13.574 1.00 93.00 302 ARG A C 1
ATOM 2447 O O . ARG A 1 302 ? 1.626 -6.013 13.211 1.00 93.00 302 ARG A O 1
ATOM 2454 N N . PRO A 1 303 ? 0.865 -8.065 12.699 1.00 93.06 303 PRO A N 1
ATOM 2455 C CA . PRO A 1 303 ? 0.612 -7.739 11.302 1.00 93.06 303 PRO A CA 1
ATOM 2456 C C . PRO A 1 303 ? -0.725 -7.001 11.127 1.00 93.06 303 PRO A C 1
ATOM 2458 O O . PRO A 1 303 ? -1.789 -7.603 11.070 1.00 93.06 303 PRO A O 1
ATOM 2461 N N . PHE A 1 304 ? -0.674 -5.681 10.944 1.00 95.88 304 PHE A N 1
ATOM 2462 C CA . PHE A 1 304 ? -1.824 -4.899 10.477 1.00 95.88 304 PHE A CA 1
ATOM 2463 C C . PHE A 1 304 ? -1.400 -3.781 9.524 1.00 95.88 304 PHE A C 1
ATOM 2465 O O . PHE A 1 304 ? -0.219 -3.423 9.419 1.00 95.88 304 PHE A O 1
ATOM 2472 N N . ARG A 1 305 ? -2.367 -3.229 8.786 1.00 96.38 305 ARG A N 1
ATOM 2473 C CA . ARG A 1 305 ? -2.152 -2.074 7.903 1.00 96.38 305 ARG A CA 1
ATOM 2474 C C . ARG A 1 305 ? -3.210 -1.023 8.162 1.00 96.38 305 ARG A C 1
ATOM 2476 O O . ARG A 1 305 ? -4.390 -1.289 7.988 1.00 96.38 305 ARG A O 1
ATOM 2483 N N . ALA A 1 306 ? -2.775 0.176 8.508 1.00 96.94 306 ALA A N 1
ATOM 2484 C CA . ALA A 1 306 ? -3.652 1.298 8.775 1.00 96.94 306 ALA A CA 1
ATOM 2485 C C . ALA A 1 306 ? -3.639 2.322 7.641 1.00 96.94 306 ALA A C 1
ATOM 2487 O O . ALA A 1 306 ? -2.605 2.584 7.009 1.00 96.94 306 ALA A O 1
ATOM 2488 N N . TYR A 1 307 ? -4.799 2.928 7.418 1.00 97.19 307 TYR A N 1
ATOM 2489 C CA . TYR A 1 307 ? -5.018 3.953 6.413 1.00 97.19 307 TYR A CA 1
ATOM 2490 C C . TYR A 1 307 ? -5.874 5.057 7.008 1.00 97.19 307 TYR A C 1
ATOM 2492 O O . TYR A 1 307 ? -7.000 4.805 7.423 1.00 97.19 307 TYR A O 1
ATOM 2500 N N . VAL A 1 308 ? -5.343 6.274 7.024 1.00 97.31 308 VAL A N 1
ATOM 2501 C CA . VAL A 1 308 ? -6.025 7.442 7.585 1.00 97.31 308 VAL A CA 1
ATOM 2502 C C . VAL A 1 308 ? -6.404 8.381 6.450 1.00 97.31 308 VAL A C 1
ATOM 2504 O O . VAL A 1 308 ? -5.599 8.646 5.557 1.00 97.31 308 VAL A O 1
ATOM 2507 N N . ILE A 1 309 ? -7.622 8.901 6.473 1.00 96.69 309 ILE A N 1
ATOM 2508 C CA . ILE A 1 309 ? -8.069 9.994 5.610 1.00 96.69 309 ILE A CA 1
ATOM 2509 C C . ILE A 1 309 ? -8.648 11.092 6.491 1.00 96.69 309 ILE A C 1
ATOM 2511 O O . ILE A 1 309 ? -9.280 10.797 7.500 1.00 96.69 309 ILE A O 1
ATOM 2515 N N . TYR A 1 310 ? -8.434 12.352 6.135 1.00 95.44 310 TYR A N 1
ATOM 2516 C CA . TYR A 1 310 ? -9.029 13.455 6.877 1.00 95.44 310 TYR A CA 1
ATOM 2517 C C . TYR A 1 310 ? -9.467 14.605 5.976 1.00 95.44 310 TYR A C 1
ATOM 2519 O O . TYR A 1 310 ? -8.920 14.821 4.886 1.00 95.44 310 TYR A O 1
ATOM 2527 N N . ASN A 1 311 ? -10.454 15.352 6.465 1.00 94.38 311 ASN A N 1
ATOM 2528 C CA . ASN A 1 311 ? -10.949 16.580 5.863 1.00 94.38 311 ASN A CA 1
ATOM 2529 C C . ASN A 1 311 ? -11.325 17.604 6.936 1.00 94.38 311 ASN A C 1
ATOM 2531 O O . ASN A 1 311 ? -11.596 17.249 8.082 1.00 94.38 311 ASN A O 1
ATOM 2535 N N . VAL A 1 312 ? -11.354 18.878 6.554 1.00 92.12 312 VAL A N 1
ATOM 2536 C CA . VAL A 1 312 ? -11.947 19.926 7.385 1.00 92.12 312 VAL A CA 1
ATOM 2537 C C . VAL A 1 312 ? -13.419 19.582 7.614 1.00 92.12 312 VAL A C 1
ATOM 2539 O O . VAL A 1 312 ? -14.167 19.333 6.663 1.00 92.12 312 VAL A O 1
ATOM 2542 N N . LEU A 1 313 ? -13.822 19.553 8.880 1.00 92.94 313 LEU A N 1
ATOM 2543 C CA . LEU A 1 313 ? -15.170 19.203 9.286 1.00 92.94 313 LEU A CA 1
ATOM 2544 C C . LEU A 1 313 ? -16.136 20.348 8.970 1.00 92.94 313 LEU A C 1
ATOM 2546 O O . LEU A 1 313 ? -15.968 21.478 9.428 1.00 92.94 313 LEU A O 1
ATOM 2550 N N . ASN A 1 314 ? -17.199 20.016 8.248 1.00 91.19 314 ASN A N 1
ATOM 2551 C CA . ASN A 1 314 ? -18.388 20.834 8.101 1.00 91.19 314 ASN A CA 1
ATOM 2552 C C . ASN A 1 314 ? -19.545 20.145 8.832 1.00 91.19 314 ASN A C 1
ATOM 2554 O O . ASN A 1 314 ? -20.128 19.178 8.346 1.00 91.19 314 ASN A O 1
ATOM 2558 N N . LYS A 1 315 ? -19.899 20.676 10.006 1.00 87.69 315 LYS A N 1
ATOM 2559 C CA . LYS A 1 315 ? -20.924 20.096 10.889 1.00 87.69 315 LYS A CA 1
ATOM 2560 C C . LYS A 1 315 ? -22.304 19.989 10.234 1.00 87.69 315 LYS A C 1
ATOM 2562 O O . LYS A 1 315 ? -23.053 19.086 10.577 1.00 87.69 315 LYS A O 1
ATOM 2567 N N . SER A 1 316 ? -22.627 20.871 9.283 1.00 89.19 316 SER A N 1
ATOM 2568 C CA . SER A 1 316 ? -23.928 20.859 8.594 1.00 89.19 316 SER A CA 1
ATOM 2569 C C . SER A 1 316 ? -24.135 19.648 7.676 1.00 89.19 316 SER A C 1
ATOM 2571 O O . SER A 1 316 ? -25.273 19.317 7.366 1.00 89.19 316 SER A O 1
ATOM 2573 N N . CYS A 1 317 ? -23.057 18.971 7.268 1.00 92.19 317 CYS A N 1
ATOM 2574 C CA . CYS A 1 317 ? -23.099 17.807 6.382 1.00 92.19 317 CYS A CA 1
ATOM 2575 C C . CYS A 1 317 ? -22.197 16.669 6.884 1.00 92.19 317 CYS A C 1
ATOM 2577 O O . CYS A 1 317 ? -21.546 15.989 6.090 1.00 92.19 317 CYS A O 1
ATOM 2579 N N . TYR A 1 318 ? -22.151 16.464 8.208 1.00 94.69 318 TYR A N 1
ATOM 2580 C CA . TYR A 1 318 ? -21.286 15.466 8.851 1.00 94.69 318 TYR A CA 1
ATOM 2581 C C . TYR A 1 318 ? -21.412 14.077 8.209 1.00 94.69 318 TYR A C 1
ATOM 2583 O O . TYR A 1 318 ? -20.407 13.479 7.829 1.00 94.69 318 TYR A O 1
ATOM 2591 N N . GLU A 1 319 ? -22.644 13.588 8.050 1.00 95.44 319 GLU A N 1
ATOM 2592 C CA . GLU A 1 319 ? -22.916 12.257 7.505 1.00 95.44 319 GLU A CA 1
ATOM 2593 C C . GLU A 1 319 ? -22.410 12.113 6.062 1.00 95.44 319 GLU A C 1
ATOM 2595 O O . GLU A 1 319 ? -21.720 11.149 5.734 1.00 95.44 319 GLU A O 1
ATOM 2600 N N . ASP A 1 320 ? -22.674 13.101 5.204 1.00 94.50 320 ASP A N 1
ATOM 2601 C CA . ASP A 1 320 ? -22.229 13.071 3.808 1.00 94.50 320 ASP A CA 1
ATOM 2602 C C . ASP A 1 320 ? -20.700 13.174 3.699 1.00 94.50 320 ASP A C 1
ATOM 2604 O O . ASP A 1 320 ? -20.078 12.506 2.868 1.00 94.50 320 ASP A O 1
ATOM 2608 N N . GLN A 1 321 ? -20.064 13.969 4.570 1.00 94.75 321 GLN A N 1
ATOM 2609 C CA . GLN A 1 321 ? -18.606 14.030 4.656 1.00 94.75 321 GLN A CA 1
ATOM 2610 C C . GLN A 1 321 ? -18.005 12.699 5.115 1.00 94.75 321 GLN A C 1
ATOM 2612 O O . GLN A 1 321 ? -17.009 12.257 4.539 1.00 94.75 321 GLN A O 1
ATOM 2617 N N . TYR A 1 322 ? -18.604 12.047 6.114 1.00 96.81 322 TYR A N 1
ATOM 2618 C CA . TYR A 1 322 ? -18.196 10.721 6.570 1.00 96.81 322 TYR A CA 1
ATOM 2619 C C . TYR A 1 322 ? -18.275 9.701 5.427 1.00 96.81 322 TYR A C 1
ATOM 2621 O O . TYR A 1 322 ? -17.299 9.004 5.139 1.00 96.81 322 TYR A O 1
ATOM 2629 N N . VAL A 1 323 ? -19.409 9.665 4.721 1.00 95.62 323 VAL A N 1
ATOM 2630 C CA . VAL A 1 323 ? -19.649 8.767 3.582 1.00 95.62 323 VAL A CA 1
ATOM 2631 C C . VAL A 1 323 ? -18.639 9.013 2.457 1.00 95.62 323 VAL A C 1
ATOM 2633 O O . VAL A 1 323 ? -18.122 8.048 1.889 1.00 95.62 323 VAL A O 1
ATOM 2636 N N . GLU A 1 324 ? -18.279 10.265 2.152 1.00 95.31 324 GLU A N 1
ATOM 2637 C CA . GLU A 1 324 ? -17.248 10.561 1.145 1.00 95.31 324 GLU A CA 1
ATOM 2638 C C . GLU A 1 324 ? -15.847 10.108 1.589 1.00 95.31 324 GLU A C 1
ATOM 2640 O O . GLU A 1 324 ? -15.101 9.527 0.793 1.00 95.31 324 GLU A O 1
ATOM 2645 N N . LEU A 1 325 ? -15.478 10.305 2.859 1.00 95.75 325 LEU A N 1
ATOM 2646 C CA . LEU A 1 325 ? -14.204 9.810 3.392 1.00 95.75 325 LEU A CA 1
ATOM 2647 C C . LEU A 1 325 ? -14.123 8.279 3.307 1.00 95.75 325 LEU A C 1
ATOM 2649 O O . LEU A 1 325 ? -13.133 7.728 2.808 1.00 95.75 325 LEU A O 1
ATOM 2653 N N . LEU A 1 326 ? -15.186 7.595 3.733 1.00 96.19 326 LEU A N 1
ATOM 2654 C CA . LEU A 1 326 ? -15.284 6.140 3.701 1.00 96.19 326 LEU A CA 1
ATOM 2655 C C . LEU A 1 326 ? -15.244 5.608 2.261 1.00 96.19 326 LEU A C 1
ATOM 2657 O O . LEU A 1 326 ? -14.489 4.689 1.945 1.00 96.19 326 LEU A O 1
ATOM 2661 N N . SER A 1 327 ? -15.981 6.248 1.356 1.00 94.62 327 SER A N 1
ATOM 2662 C CA . SER A 1 327 ? -16.007 5.971 -0.084 1.00 94.62 327 SER A CA 1
ATOM 2663 C C . SER A 1 327 ? -14.600 5.955 -0.697 1.00 94.62 327 SER A C 1
ATOM 2665 O O . SER A 1 327 ? -14.222 5.025 -1.430 1.00 94.62 327 SER A O 1
ATOM 2667 N N . ARG A 1 328 ? -13.789 6.969 -0.369 1.00 92.69 328 ARG A N 1
ATOM 2668 C CA . ARG A 1 328 ? -12.405 7.105 -0.848 1.00 92.69 328 ARG A CA 1
ATOM 2669 C C . ARG A 1 328 ? -11.485 6.043 -0.263 1.00 92.69 328 ARG A C 1
ATOM 2671 O O . ARG A 1 328 ? -10.658 5.503 -1.002 1.00 92.69 328 ARG A O 1
ATOM 2678 N N . LEU A 1 329 ? -11.639 5.715 1.022 1.00 92.56 329 LEU A N 1
ATOM 2679 C CA . LEU A 1 329 ? -10.900 4.619 1.649 1.00 92.56 329 LEU A CA 1
ATOM 2680 C C . LEU A 1 329 ? -11.224 3.283 0.970 1.00 92.56 329 LEU A C 1
ATOM 2682 O O . LEU A 1 329 ? -10.315 2.628 0.456 1.00 92.56 329 LEU A O 1
ATOM 2686 N N . LEU A 1 330 ? -12.503 2.907 0.891 1.00 92.94 330 LEU A N 1
ATOM 2687 C CA . LEU A 1 330 ? -12.933 1.598 0.387 1.00 92.94 330 LEU A CA 1
ATOM 2688 C C . LEU A 1 330 ? -12.525 1.354 -1.070 1.00 92.94 330 LEU A C 1
ATOM 2690 O O . LEU A 1 330 ? -12.094 0.251 -1.406 1.00 92.94 330 LEU A O 1
ATOM 2694 N N . THR A 1 331 ? -12.571 2.381 -1.926 1.00 83.75 331 THR A N 1
ATOM 2695 C CA . THR A 1 331 ? -12.256 2.251 -3.363 1.00 83.75 331 THR A CA 1
ATOM 2696 C C . THR A 1 331 ? -10.880 1.616 -3.604 1.00 83.75 331 THR A C 1
ATOM 2698 O O . THR A 1 331 ? -10.747 0.675 -4.386 1.00 83.75 331 THR A O 1
ATOM 2701 N N . HIS A 1 332 ? -9.840 2.091 -2.913 1.00 82.56 332 HIS A N 1
ATOM 2702 C CA . HIS A 1 332 ? -8.493 1.530 -3.059 1.00 82.56 332 HIS A CA 1
ATOM 2703 C C . HIS A 1 332 ? -8.301 0.233 -2.268 1.00 82.56 332 HIS A C 1
ATOM 2705 O O . HIS A 1 332 ? -7.444 -0.581 -2.627 1.00 82.56 332 HIS A O 1
ATOM 2711 N N . ARG A 1 333 ? -9.078 0.036 -1.199 1.00 92.62 333 ARG A N 1
ATOM 2712 C CA . ARG A 1 333 ? -9.006 -1.154 -0.348 1.00 92.62 333 ARG A CA 1
ATOM 2713 C C . ARG A 1 333 ? -9.564 -2.388 -1.032 1.00 92.62 333 ARG A C 1
ATOM 2715 O O . ARG A 1 333 ? -8.848 -3.383 -1.113 1.00 92.62 333 ARG A O 1
ATOM 2722 N N . TYR A 1 334 ? -10.721 -2.279 -1.674 1.00 93.44 334 TYR A N 1
ATOM 2723 C CA . TYR A 1 334 ? -11.305 -3.369 -2.456 1.00 93.44 334 TYR A CA 1
ATOM 2724 C C . TYR A 1 334 ? -10.397 -3.832 -3.594 1.00 93.44 334 TYR A C 1
ATOM 2726 O O . TYR A 1 334 ? -10.217 -5.033 -3.777 1.00 93.44 334 TYR A O 1
ATOM 2734 N N . ILE A 1 335 ? -9.737 -2.903 -4.292 1.00 88.31 335 ILE A N 1
ATOM 2735 C CA . ILE A 1 335 ? -8.759 -3.246 -5.335 1.00 88.31 335 ILE A CA 1
ATOM 2736 C C . ILE A 1 335 ? -7.562 -4.015 -4.748 1.00 88.31 335 ILE A C 1
ATOM 2738 O O . ILE A 1 335 ? -7.053 -4.941 -5.380 1.00 88.31 335 ILE A O 1
ATOM 2742 N N . SER A 1 336 ? -7.092 -3.643 -3.550 1.00 87.69 336 SER A N 1
ATOM 2743 C CA . SER A 1 336 ? -5.983 -4.337 -2.872 1.00 87.69 336 SER A CA 1
ATOM 2744 C C . SER A 1 336 ? -6.379 -5.669 -2.223 1.00 87.69 336 SER A C 1
ATOM 2746 O O . SER A 1 336 ? -5.524 -6.535 -2.037 1.00 87.69 336 SER A O 1
ATOM 2748 N N . SER A 1 337 ? -7.665 -5.844 -1.924 1.00 90.56 337 SER A N 1
ATOM 2749 C CA . SER A 1 337 ? -8.275 -7.061 -1.380 1.00 90.56 337 SER A CA 1
ATOM 2750 C C . SER A 1 337 ? -8.871 -7.943 -2.475 1.00 90.56 337 SER A C 1
ATOM 2752 O O . SER A 1 337 ? -9.848 -8.651 -2.244 1.00 90.56 337 SER A O 1
ATOM 2754 N N . ASP A 1 338 ? -8.273 -7.906 -3.668 1.00 89.12 338 ASP A N 1
ATOM 2755 C CA . ASP A 1 338 ? -8.690 -8.733 -4.794 1.00 89.12 338 ASP A CA 1
ATOM 2756 C C . ASP A 1 338 ? -8.785 -10.202 -4.373 1.00 89.12 338 ASP A C 1
ATOM 2758 O O . ASP A 1 338 ? -7.820 -10.777 -3.851 1.00 89.12 338 ASP A O 1
ATOM 2762 N N . ARG A 1 339 ? -9.966 -10.784 -4.587 1.00 86.50 339 ARG A N 1
ATOM 2763 C CA . ARG A 1 339 ? -10.297 -12.169 -4.242 1.00 86.50 339 ARG A CA 1
ATOM 2764 C C . ARG A 1 339 ? -10.097 -12.548 -2.767 1.00 86.50 339 ARG A C 1
ATOM 2766 O O . ARG A 1 339 ? -9.888 -13.721 -2.464 1.00 86.50 339 ARG A O 1
ATOM 2773 N N . ALA A 1 340 ? -10.158 -11.588 -1.852 1.00 90.69 340 ALA A N 1
ATOM 2774 C CA . ALA A 1 340 ? -10.306 -11.868 -0.427 1.00 90.69 340 ALA A CA 1
ATOM 2775 C C . ALA A 1 340 ? -11.793 -11.949 -0.047 1.00 90.69 340 ALA A C 1
ATOM 2777 O O . ALA A 1 340 ? -12.635 -11.334 -0.709 1.00 90.69 340 ALA A O 1
ATOM 2778 N N . LYS A 1 341 ? -12.104 -12.675 1.027 1.00 93.38 341 LYS A N 1
ATOM 2779 C CA . LYS A 1 341 ? -13.345 -12.475 1.782 1.00 93.38 341 LYS A CA 1
ATOM 2780 C C . LYS A 1 341 ? -13.127 -11.269 2.687 1.00 93.38 341 LYS A C 1
ATOM 2782 O O . LYS A 1 341 ? -12.090 -11.198 3.342 1.00 93.38 341 LYS A O 1
ATOM 2787 N N . VAL A 1 342 ? -14.031 -10.298 2.643 1.00 95.44 342 VAL A N 1
ATOM 2788 C CA . VAL A 1 342 ? -13.866 -9.031 3.360 1.00 95.44 342 VAL A CA 1
ATOM 2789 C C . VAL A 1 342 ? -15.087 -8.774 4.220 1.00 95.44 342 VAL A C 1
ATOM 2791 O O . VAL A 1 342 ? -16.193 -8.749 3.688 1.00 95.44 342 VAL A O 1
ATOM 2794 N N . ASP A 1 343 ? -14.849 -8.487 5.493 1.00 95.31 343 ASP A N 1
ATOM 2795 C CA . ASP A 1 343 ? -15.854 -7.966 6.413 1.00 95.31 343 ASP A CA 1
ATOM 2796 C C . ASP A 1 343 ? -15.515 -6.512 6.758 1.00 95.31 343 ASP A C 1
ATOM 2798 O O . ASP A 1 343 ? -14.354 -6.161 6.990 1.00 95.31 343 ASP A O 1
ATOM 2802 N N . VAL A 1 344 ? -16.521 -5.641 6.744 1.00 96.81 344 VAL A N 1
ATOM 2803 C CA . VAL A 1 344 ? -16.401 -4.221 7.082 1.00 96.81 344 VAL A CA 1
ATOM 2804 C C . VAL A 1 344 ? -17.059 -3.999 8.431 1.00 96.81 344 VAL A C 1
ATOM 2806 O O . VAL A 1 344 ? -18.275 -4.082 8.553 1.00 96.81 344 VAL A O 1
ATOM 2809 N N . VAL A 1 345 ? -16.248 -3.718 9.443 1.00 96.00 345 VAL A N 1
ATOM 2810 C CA . VAL A 1 345 ? -16.677 -3.549 10.829 1.00 96.00 345 VAL A CA 1
ATOM 2811 C C . VAL A 1 345 ? -16.483 -2.087 11.199 1.00 96.00 345 VAL A C 1
ATOM 2813 O O . VAL A 1 345 ? -15.351 -1.621 11.331 1.00 96.00 345 VAL A O 1
ATOM 2816 N N . CYS A 1 346 ? -17.583 -1.362 11.347 1.00 95.12 346 CYS A N 1
ATOM 2817 C CA . CYS A 1 346 ? -17.577 0.042 11.740 1.00 95.12 346 CYS A CA 1
ATOM 2818 C C . CYS A 1 346 ? -17.958 0.181 13.215 1.00 95.12 346 CYS A C 1
ATOM 2820 O O . CYS A 1 346 ? -18.851 -0.520 13.699 1.00 95.12 346 CYS A O 1
ATOM 2822 N N . GLU A 1 347 ? -17.314 1.113 13.915 1.00 92.94 347 GLU A N 1
ATOM 2823 C CA . GLU A 1 347 ? -17.839 1.590 15.191 1.00 92.94 347 GLU A CA 1
ATOM 2824 C C . GLU A 1 347 ? -19.217 2.244 15.001 1.00 92.94 347 GLU A C 1
ATOM 2826 O O . GLU A 1 347 ? -19.507 2.866 13.977 1.00 92.94 347 GLU A O 1
ATOM 2831 N N . GLU A 1 348 ? -20.079 2.080 16.002 1.00 90.50 348 GLU A N 1
ATOM 2832 C CA . GLU A 1 348 ? -21.360 2.771 16.079 1.00 90.50 348 GLU A CA 1
ATOM 2833 C C . GLU A 1 348 ? -21.184 4.297 16.160 1.00 90.50 348 GLU A C 1
ATOM 2835 O O . GLU A 1 348 ? -20.591 4.826 17.101 1.00 90.50 348 GLU A O 1
ATOM 2840 N N . ASN A 1 349 ? -21.765 5.013 15.194 1.00 92.12 349 ASN A N 1
ATOM 2841 C CA . ASN A 1 349 ? -21.776 6.471 15.159 1.00 92.12 349 ASN A CA 1
ATOM 2842 C C . ASN A 1 349 ? -23.223 6.992 15.093 1.00 92.12 349 ASN A C 1
ATOM 2844 O O . ASN A 1 349 ? -23.905 6.765 14.094 1.00 92.12 349 ASN A O 1
ATOM 2848 N N . PRO A 1 350 ? -23.699 7.751 16.100 1.00 90.25 350 PRO A N 1
ATOM 2849 C CA . PRO A 1 350 ? -25.083 8.229 16.144 1.00 90.25 350 PRO A CA 1
ATOM 2850 C C . PRO A 1 350 ? -25.418 9.275 15.067 1.00 90.25 350 PRO A C 1
ATOM 2852 O O . PRO A 1 350 ? -26.589 9.554 14.830 1.00 90.25 350 PRO A O 1
ATOM 2855 N N . GLN A 1 351 ? -24.413 9.880 14.427 1.00 91.50 351 GLN A N 1
ATOM 2856 C CA . GLN A 1 351 ? -24.589 10.878 13.366 1.00 91.50 351 GLN A CA 1
ATOM 2857 C C . GLN A 1 351 ? -24.577 10.265 11.957 1.00 91.50 351 GLN A C 1
ATOM 2859 O O . GLN A 1 351 ? -24.695 11.008 10.982 1.00 91.50 351 GLN A O 1
ATOM 2864 N N . VAL A 1 352 ? -24.397 8.945 11.827 1.00 92.88 352 VAL A N 1
ATOM 2865 C CA . VAL A 1 352 ? -24.303 8.258 10.532 1.00 92.88 352 VAL A CA 1
ATOM 2866 C C . VAL A 1 352 ? -25.250 7.071 10.505 1.00 92.88 352 VAL A C 1
ATOM 2868 O O . VAL A 1 352 ? -25.163 6.165 11.328 1.00 92.88 352 VAL A O 1
ATOM 2871 N N . SER A 1 353 ? -26.139 7.044 9.518 1.00 94.00 353 SER A N 1
ATOM 2872 C CA . SER A 1 353 ? -27.073 5.945 9.327 1.00 94.00 353 SER A CA 1
ATOM 2873 C C . SER A 1 353 ? -26.346 4.650 8.936 1.00 94.00 353 SER A C 1
ATOM 2875 O O . SER A 1 353 ? -25.655 4.620 7.909 1.00 94.00 353 SER A O 1
ATOM 2877 N N . PRO A 1 354 ? -26.582 3.538 9.661 1.00 94.06 354 PRO A N 1
ATOM 2878 C CA . PRO A 1 354 ? -26.146 2.203 9.259 1.00 94.06 354 PRO A CA 1
ATOM 2879 C C . PRO A 1 354 ? -26.478 1.835 7.811 1.00 94.06 354 PRO A C 1
ATOM 2881 O O . PRO A 1 354 ? -25.659 1.247 7.104 1.00 94.06 354 PRO A O 1
ATOM 2884 N N . ALA A 1 355 ? -27.671 2.222 7.351 1.00 93.31 355 ALA A N 1
ATOM 2885 C CA . ALA A 1 355 ? -28.146 1.915 6.008 1.00 93.31 355 ALA A CA 1
ATOM 2886 C C . ALA A 1 355 ? -27.311 2.622 4.930 1.00 93.31 355 ALA A C 1
ATOM 2888 O O . ALA A 1 355 ? -27.012 2.013 3.905 1.00 93.31 355 ALA A O 1
ATOM 2889 N N . LYS A 1 356 ? -26.867 3.866 5.175 1.00 94.31 356 LYS A N 1
ATOM 2890 C CA . LYS A 1 356 ? -25.993 4.591 4.235 1.00 94.31 356 LYS A CA 1
ATOM 2891 C C . LYS A 1 356 ? -24.615 3.938 4.116 1.00 94.31 356 LYS A C 1
ATOM 2893 O O . LYS A 1 356 ? -24.036 3.928 3.030 1.00 94.31 356 LYS A O 1
ATOM 2898 N N . ILE A 1 357 ? -24.086 3.385 5.210 1.00 95.19 357 ILE A N 1
ATOM 2899 C CA . ILE A 1 357 ? -22.811 2.653 5.197 1.00 95.19 357 ILE A CA 1
ATOM 2900 C C . ILE A 1 357 ? -22.948 1.377 4.355 1.00 95.19 357 ILE A C 1
ATOM 2902 O O . ILE A 1 357 ? -22.123 1.144 3.468 1.00 95.19 357 ILE A O 1
ATOM 2906 N N . ASP A 1 358 ? -24.003 0.588 4.580 1.00 95.00 358 ASP A N 1
ATOM 2907 C CA . ASP A 1 358 ? -24.244 -0.648 3.822 1.00 95.00 358 ASP A CA 1
ATOM 2908 C C . ASP A 1 358 ? -24.494 -0.368 2.328 1.00 95.00 358 ASP A C 1
ATOM 2910 O O . ASP A 1 358 ? -23.901 -1.007 1.453 1.00 95.00 358 ASP A O 1
ATOM 2914 N N . GLU A 1 359 ? -25.293 0.657 2.011 1.00 95.62 359 GLU A N 1
ATOM 2915 C CA . GLU A 1 359 ? -25.520 1.113 0.637 1.00 95.62 359 GLU A CA 1
ATOM 2916 C C . GLU A 1 359 ? -24.209 1.527 -0.047 1.00 95.62 359 GLU A C 1
ATOM 2918 O O . GLU A 1 359 ? -23.952 1.147 -1.197 1.00 95.62 359 GLU A O 1
ATOM 2923 N N . LEU A 1 360 ? -23.342 2.266 0.654 1.00 95.81 360 LEU A N 1
ATOM 2924 C CA . LEU A 1 360 ? -22.042 2.677 0.135 1.00 95.81 360 LEU A CA 1
ATOM 2925 C C . LEU A 1 360 ? -21.152 1.465 -0.173 1.00 95.81 360 LEU A C 1
ATOM 2927 O O . LEU A 1 360 ? -20.567 1.405 -1.260 1.00 95.81 360 LEU A O 1
ATOM 2931 N N . VAL A 1 361 ? -21.047 0.508 0.755 1.00 95.69 361 VAL A N 1
ATOM 2932 C CA . VAL A 1 361 ? -20.270 -0.735 0.594 1.00 95.69 361 VAL A CA 1
ATOM 2933 C C . VAL A 1 361 ? -20.714 -1.484 -0.666 1.00 95.69 361 VAL A C 1
ATOM 2935 O O . VAL A 1 361 ? -19.889 -1.778 -1.544 1.00 95.69 361 VAL A O 1
ATOM 2938 N N . ARG A 1 362 ? -22.028 -1.694 -0.827 1.00 95.38 362 ARG A N 1
ATOM 2939 C CA . ARG A 1 362 ? -22.620 -2.365 -1.997 1.00 95.38 362 ARG A CA 1
ATOM 2940 C C . ARG A 1 362 ? -22.382 -1.597 -3.290 1.00 95.38 362 ARG A C 1
ATOM 2942 O O . ARG A 1 362 ? -21.938 -2.175 -4.283 1.00 95.38 362 ARG A O 1
ATOM 2949 N N . THR A 1 363 ? -22.618 -0.287 -3.282 1.00 95.56 363 THR A N 1
ATOM 2950 C CA . THR A 1 363 ? -22.466 0.571 -4.467 1.00 95.56 363 THR A CA 1
ATOM 2951 C C . THR A 1 363 ? -21.016 0.605 -4.948 1.00 95.56 363 THR A C 1
ATOM 2953 O O . THR A 1 363 ? -20.749 0.541 -6.153 1.00 95.56 363 THR A O 1
ATOM 2956 N N . ARG A 1 364 ? -20.047 0.649 -4.024 1.00 93.81 364 ARG A N 1
ATOM 2957 C CA . ARG A 1 364 ? -18.614 0.622 -4.359 1.00 93.81 364 ARG A CA 1
ATOM 2958 C C . ARG A 1 364 ? -18.194 -0.722 -4.937 1.00 93.81 364 ARG A C 1
ATOM 2960 O O . ARG A 1 364 ? -17.458 -0.738 -5.927 1.00 93.81 364 ARG A O 1
ATOM 2967 N N . TYR A 1 365 ? -18.688 -1.825 -4.378 1.00 94.12 365 TYR A N 1
ATOM 2968 C CA . TYR A 1 365 ? -18.468 -3.152 -4.947 1.00 94.12 365 TYR A CA 1
ATOM 2969 C C . TYR A 1 365 ? -19.044 -3.252 -6.370 1.00 94.12 365 TYR A C 1
ATOM 2971 O O . TYR A 1 365 ? -18.314 -3.582 -7.308 1.00 94.12 365 TYR A O 1
ATOM 2979 N N . ALA A 1 366 ? -20.313 -2.875 -6.558 1.00 92.94 366 ALA A N 1
ATOM 2980 C CA . ALA A 1 366 ? -21.004 -2.932 -7.847 1.00 92.94 366 ALA A CA 1
ATOM 2981 C C . ALA A 1 366 ? -20.316 -2.073 -8.924 1.00 92.94 366 ALA A C 1
ATOM 2983 O O . ALA A 1 366 ? -20.202 -2.474 -10.085 1.00 92.94 366 ALA A O 1
ATOM 2984 N N . ALA A 1 367 ? -19.784 -0.904 -8.550 1.00 90.00 367 ALA A N 1
ATOM 2985 C CA . ALA A 1 367 ? -19.021 -0.054 -9.460 1.00 90.00 367 ALA A CA 1
ATOM 2986 C C . ALA A 1 367 ? -17.728 -0.728 -9.961 1.00 90.00 367 ALA A C 1
ATOM 2988 O O . ALA A 1 367 ? -17.379 -0.590 -11.139 1.00 90.00 367 ALA A O 1
ATOM 2989 N N . LEU A 1 368 ? -17.017 -1.463 -9.095 1.00 87.75 368 LEU A N 1
ATOM 2990 C CA . LEU A 1 368 ? -15.830 -2.234 -9.481 1.00 87.75 368 LEU A CA 1
ATOM 2991 C C . LEU A 1 368 ? -16.204 -3.444 -10.336 1.00 87.75 368 LEU A C 1
ATOM 2993 O O . LEU A 1 368 ? -15.533 -3.720 -11.333 1.00 87.75 368 LEU A O 1
ATOM 2997 N N . GLU A 1 369 ? -17.292 -4.126 -9.987 1.00 87.31 369 GLU A N 1
ATOM 2998 C CA . GLU A 1 369 ? -17.827 -5.252 -10.747 1.00 87.31 369 GLU A CA 1
ATOM 2999 C C . GLU A 1 369 ? -18.203 -4.859 -12.176 1.00 87.31 369 GLU A C 1
ATOM 3001 O O . GLU A 1 369 ? -17.721 -5.480 -13.126 1.00 87.31 369 GLU A O 1
ATOM 3006 N N . LYS A 1 370 ? -18.962 -3.770 -12.343 1.00 84.19 370 LYS A N 1
ATOM 3007 C CA . LYS A 1 370 ? -19.360 -3.241 -13.656 1.00 84.19 370 LYS A CA 1
ATOM 3008 C C . LYS A 1 370 ? -18.160 -2.918 -14.549 1.00 84.19 370 LYS A C 1
ATOM 3010 O O . LYS A 1 370 ? -18.224 -3.075 -15.764 1.00 84.19 370 LYS A O 1
ATOM 3015 N N . ARG A 1 371 ? -17.046 -2.479 -13.955 1.00 79.88 371 ARG A N 1
ATOM 3016 C CA . ARG A 1 371 ? -15.785 -2.178 -14.661 1.00 79.88 371 ARG A CA 1
ATOM 3017 C C . ARG A 1 371 ? -14.907 -3.414 -14.882 1.00 79.88 371 ARG A C 1
ATOM 3019 O O . ARG A 1 371 ? -13.814 -3.292 -15.433 1.00 79.88 371 ARG A O 1
ATOM 3026 N N . GLY A 1 372 ? -15.318 -4.586 -14.394 1.00 76.00 372 GLY A N 1
ATOM 3027 C CA . GLY A 1 372 ? -14.493 -5.793 -14.360 1.00 76.00 372 GLY A CA 1
ATOM 3028 C C . GLY A 1 372 ? -13.199 -5.617 -13.560 1.00 76.00 372 GLY A C 1
ATOM 3029 O O . GLY A 1 372 ? -12.220 -6.307 -13.823 1.00 76.00 372 GLY A O 1
ATOM 3030 N N . SER A 1 373 ? -13.150 -4.659 -12.637 1.00 80.56 373 SER A N 1
ATOM 3031 C CA . SER A 1 373 ? -11.952 -4.343 -11.858 1.00 80.56 373 SER A CA 1
ATOM 3032 C C . SER A 1 373 ? -11.704 -5.378 -10.755 1.00 80.56 373 SER A C 1
ATOM 3034 O O . SER A 1 373 ? -12.593 -6.161 -10.406 1.00 80.56 373 SER A O 1
ATOM 3036 N N . ARG A 1 374 ? -10.480 -5.367 -10.210 1.00 84.75 374 ARG A N 1
ATOM 3037 C CA . ARG A 1 374 ? -10.101 -6.140 -9.017 1.00 84.75 374 ARG A CA 1
ATOM 3038 C C . ARG A 1 374 ? -11.000 -5.782 -7.833 1.00 84.75 374 ARG A C 1
ATOM 3040 O O . ARG A 1 374 ? -11.266 -4.594 -7.630 1.00 84.75 374 ARG A O 1
ATOM 3047 N N . ARG A 1 375 ? -11.456 -6.787 -7.084 1.00 91.06 375 ARG A N 1
ATOM 3048 C CA . ARG A 1 375 ? -12.428 -6.637 -5.985 1.00 91.06 375 ARG A CA 1
ATOM 3049 C C . ARG A 1 375 ? -12.462 -7.870 -5.060 1.00 91.06 375 ARG A C 1
ATOM 3051 O O . ARG A 1 375 ? -11.962 -8.922 -5.467 1.00 91.06 375 ARG A O 1
ATOM 3058 N N . PRO A 1 376 ? -13.050 -7.772 -3.851 1.00 93.50 376 PRO A N 1
ATOM 3059 C CA . PRO A 1 376 ? -13.343 -8.930 -2.998 1.00 93.50 376 PRO A CA 1
ATOM 3060 C C . PRO A 1 376 ? -14.148 -10.016 -3.730 1.00 93.50 376 PRO A C 1
ATOM 3062 O O . PRO A 1 376 ? -14.779 -9.727 -4.747 1.00 93.50 376 PRO A O 1
ATOM 3065 N N . ILE A 1 377 ? -14.108 -11.263 -3.241 1.00 91.44 377 ILE A N 1
ATOM 3066 C CA . ILE A 1 377 ? -14.832 -12.385 -3.879 1.00 91.44 377 ILE A CA 1
ATOM 3067 C C . ILE A 1 377 ? -16.327 -12.081 -3.914 1.00 91.44 377 ILE A C 1
ATOM 3069 O O . ILE A 1 377 ? -16.922 -12.049 -4.987 1.00 91.44 377 ILE A O 1
ATOM 3073 N N . ASP A 1 378 ? -16.877 -11.769 -2.748 1.00 93.19 378 ASP A N 1
ATOM 3074 C CA . ASP A 1 378 ? -18.287 -11.477 -2.545 1.00 93.19 378 ASP A CA 1
ATOM 3075 C C . ASP A 1 378 ? -18.452 -10.027 -2.087 1.00 93.19 378 ASP A C 1
ATOM 3077 O O . ASP A 1 378 ? -17.481 -9.357 -1.716 1.00 93.19 378 ASP A O 1
ATOM 3081 N N . ILE A 1 379 ? -19.688 -9.533 -2.123 1.00 94.62 379 ILE A N 1
ATOM 3082 C CA . ILE A 1 379 ? -20.026 -8.233 -1.543 1.00 94.62 379 ILE A CA 1
ATOM 3083 C C . ILE A 1 379 ? -19.672 -8.282 -0.045 1.00 94.62 379 ILE A C 1
ATOM 3085 O O . ILE A 1 379 ? -20.173 -9.174 0.643 1.00 94.62 379 ILE A O 1
ATOM 3089 N N . PRO A 1 380 ? -18.827 -7.365 0.464 1.00 95.50 380 PRO A N 1
ATOM 3090 C CA . PRO A 1 380 ? -18.441 -7.367 1.870 1.00 95.50 380 PRO A CA 1
ATOM 3091 C C . PRO A 1 380 ? -19.644 -7.236 2.803 1.00 95.50 380 PRO A C 1
ATOM 3093 O O . PRO A 1 380 ? -20.563 -6.468 2.513 1.00 95.50 380 PRO A O 1
ATOM 3096 N N . GLN A 1 381 ? -19.626 -7.964 3.919 1.00 92.81 381 GLN A N 1
ATOM 3097 C CA . GLN A 1 381 ? -20.631 -7.814 4.971 1.00 92.81 381 GLN A CA 1
ATOM 3098 C C . GLN A 1 381 ? -20.334 -6.556 5.784 1.00 92.81 381 GLN A C 1
ATOM 3100 O O . GLN A 1 381 ? -19.181 -6.310 6.144 1.00 92.81 381 GLN A O 1
ATOM 3105 N N . THR A 1 382 ? -21.367 -5.773 6.083 1.00 95.19 382 THR A N 1
ATOM 3106 C CA . THR A 1 382 ? -21.258 -4.605 6.959 1.00 95.19 382 THR A CA 1
ATOM 3107 C C . THR A 1 382 ? -21.720 -4.993 8.358 1.00 95.19 382 THR A C 1
ATOM 3109 O O . THR A 1 382 ? -22.856 -5.425 8.542 1.00 95.19 382 THR A O 1
ATOM 3112 N N . VAL A 1 383 ? -20.853 -4.821 9.348 1.00 93.75 383 VAL A N 1
ATOM 3113 C CA . VAL A 1 383 ? -21.148 -5.033 10.765 1.00 93.75 383 VAL A CA 1
ATOM 3114 C C . VAL A 1 383 ? -20.947 -3.710 11.485 1.00 93.75 383 VAL A C 1
ATOM 3116 O O . VAL A 1 383 ? -19.904 -3.076 11.344 1.00 93.75 383 VAL A O 1
ATOM 3119 N N . ILE A 1 384 ? -21.937 -3.295 12.268 1.00 92.88 384 ILE A N 1
ATOM 3120 C CA . ILE A 1 384 ? -21.830 -2.122 13.137 1.00 92.88 384 ILE A CA 1
ATOM 3121 C C . ILE A 1 384 ? -21.879 -2.614 14.570 1.00 92.88 384 ILE A C 1
ATOM 3123 O O . ILE A 1 384 ? -22.740 -3.423 14.915 1.00 92.88 384 ILE A O 1
ATOM 3127 N N . GLY A 1 385 ? -20.940 -2.161 15.392 1.00 86.62 385 GLY A N 1
ATOM 3128 C CA . GLY A 1 385 ? -20.880 -2.579 16.783 1.00 86.62 385 GLY A CA 1
ATOM 3129 C C . GLY A 1 385 ? -20.122 -1.601 17.661 1.00 86.62 385 GLY A C 1
ATOM 3130 O O . GLY A 1 385 ? -19.248 -0.865 17.205 1.00 86.62 385 GLY A O 1
ATOM 3131 N N . GLY A 1 386 ? -20.452 -1.620 18.948 1.00 84.44 386 GLY A N 1
ATOM 3132 C CA . GLY A 1 386 ? -19.694 -0.905 19.962 1.00 84.44 386 GLY A CA 1
ATOM 3133 C C . GLY A 1 386 ? -18.412 -1.649 20.344 1.00 84.44 386 GLY A C 1
ATOM 3134 O O . GLY A 1 386 ? -18.308 -2.875 20.239 1.00 84.44 386 GLY A O 1
ATOM 3135 N N . LYS A 1 387 ? -17.444 -0.910 20.890 1.00 80.44 387 LYS A N 1
ATOM 3136 C CA . LYS A 1 387 ? -16.163 -1.451 21.393 1.00 80.44 387 LYS A CA 1
ATOM 3137 C C . LYS A 1 387 ? -16.329 -2.517 22.474 1.00 80.44 387 LYS A C 1
ATOM 3139 O O . LYS A 1 387 ? -15.458 -3.360 22.640 1.00 80.44 387 LYS A O 1
ATOM 3144 N N . ARG A 1 388 ? -17.451 -2.499 23.199 1.00 78.69 388 ARG A N 1
ATOM 3145 C CA . ARG A 1 388 ? -17.759 -3.498 24.228 1.00 78.69 388 ARG A CA 1
ATOM 3146 C C . ARG A 1 388 ? -17.978 -4.896 23.641 1.00 78.69 388 ARG A C 1
ATOM 3148 O O . ARG A 1 388 ? -17.535 -5.869 24.246 1.00 78.69 388 ARG A O 1
ATOM 3155 N N . ASP A 1 389 ? -18.636 -4.979 22.487 1.00 84.19 389 ASP A N 1
ATOM 3156 C CA . ASP A 1 389 ? -18.982 -6.247 21.831 1.00 84.19 389 ASP A CA 1
ATOM 3157 C C . ASP A 1 389 ? -17.914 -6.664 20.803 1.00 84.19 389 ASP A C 1
ATOM 3159 O O . ASP A 1 389 ? -17.695 -7.851 20.539 1.00 84.19 389 ASP A O 1
ATOM 3163 N N . ARG A 1 390 ? -17.208 -5.672 20.246 1.00 88.38 390 ARG A N 1
ATOM 3164 C CA . ARG A 1 390 ? -16.135 -5.824 19.254 1.00 88.38 390 ARG A CA 1
ATOM 3165 C C . ARG A 1 390 ? -14.861 -5.112 19.750 1.00 88.38 390 ARG A C 1
ATOM 3167 O O . ARG A 1 390 ? -14.518 -4.048 19.230 1.00 88.38 390 ARG A O 1
ATOM 3174 N N . PRO A 1 391 ? -14.155 -5.650 20.766 1.00 88.12 391 PRO A N 1
ATOM 3175 C CA . PRO A 1 391 ? -12.990 -4.997 21.379 1.00 88.12 391 PRO A CA 1
ATOM 3176 C C . PRO A 1 391 ? -11.811 -4.815 20.414 1.00 88.12 391 PRO A C 1
ATOM 3178 O O . PRO A 1 391 ? -10.983 -3.930 20.604 1.00 88.12 391 PRO A O 1
ATOM 3181 N N . GLU A 1 392 ? -11.742 -5.587 19.332 1.00 90.94 392 GLU A N 1
ATOM 3182 C CA . GLU A 1 392 ? -10.777 -5.383 18.252 1.00 90.94 392 GLU A CA 1
ATOM 3183 C C . GLU A 1 392 ? -10.874 -3.987 17.600 1.00 90.94 392 GLU A C 1
ATOM 3185 O O . GLU A 1 392 ? -9.860 -3.483 17.114 1.00 90.94 392 GLU A O 1
ATOM 3190 N N . LEU A 1 393 ? -12.030 -3.302 17.668 1.00 91.50 393 LEU A N 1
ATOM 3191 C CA . LEU A 1 393 ? -12.177 -1.905 17.223 1.00 91.50 393 LEU A CA 1
ATOM 3192 C C . LEU A 1 393 ? -11.249 -0.941 17.979 1.00 91.50 393 LEU A C 1
ATOM 3194 O O . LEU A 1 393 ? -10.901 0.116 17.458 1.00 91.50 393 LEU A O 1
ATOM 3198 N N . SER A 1 394 ? -10.756 -1.300 19.168 1.00 89.56 394 SER A N 1
ATOM 3199 C CA . SER A 1 394 ? -9.756 -0.498 19.883 1.00 89.56 394 SER A CA 1
ATOM 3200 C C . SER A 1 394 ? -8.462 -0.296 19.079 1.00 89.56 394 SER A C 1
ATOM 3202 O O . SER A 1 394 ? -7.731 0.662 19.339 1.00 89.56 394 SER A O 1
ATOM 3204 N N . LEU A 1 395 ? -8.195 -1.133 18.069 1.00 93.50 395 LEU A N 1
ATOM 3205 C CA . LEU A 1 395 ? -7.050 -0.979 17.175 1.00 93.50 395 LEU A CA 1
ATOM 3206 C C . LEU A 1 395 ? -7.163 0.269 16.282 1.00 93.50 395 LEU A C 1
ATOM 3208 O O . LEU A 1 395 ? -6.198 1.032 16.180 1.00 93.50 395 LEU A O 1
ATOM 3212 N N . SER A 1 396 ? -8.319 0.512 15.651 1.00 94.38 396 SER A N 1
ATOM 3213 C CA . SER A 1 396 ? -8.532 1.713 14.824 1.00 94.38 396 SER A CA 1
ATOM 3214 C C . SER A 1 396 ? -8.511 2.984 15.676 1.00 94.38 396 SER A C 1
ATOM 3216 O O . SER A 1 396 ? -7.878 3.966 15.271 1.00 94.38 396 SER A O 1
ATOM 3218 N N . VAL A 1 397 ? -9.051 2.922 16.900 1.00 92.00 397 VAL A N 1
ATOM 3219 C CA . VAL A 1 397 ? -8.961 3.999 17.903 1.00 92.00 397 VAL A CA 1
ATOM 3220 C C . VAL A 1 397 ? -7.512 4.315 18.250 1.00 92.00 397 VAL A C 1
ATOM 3222 O O . VAL A 1 397 ? -7.119 5.480 18.285 1.00 92.00 397 VAL A O 1
ATOM 3225 N N . ALA A 1 398 ? -6.701 3.291 18.536 1.00 92.50 398 ALA A N 1
ATOM 3226 C CA . ALA A 1 398 ? -5.312 3.477 18.937 1.00 92.50 398 ALA A CA 1
ATOM 3227 C C . ALA A 1 398 ? -4.506 4.161 17.829 1.00 92.50 398 ALA A C 1
ATOM 3229 O O . ALA A 1 398 ? -3.761 5.107 18.096 1.00 92.50 398 ALA A O 1
ATOM 3230 N N . VAL A 1 399 ? -4.717 3.749 16.575 1.00 95.44 399 VAL A N 1
ATOM 3231 C CA . VAL A 1 399 ? -4.110 4.400 15.409 1.00 95.44 399 VAL A CA 1
ATOM 3232 C C . VAL A 1 399 ? -4.558 5.858 15.291 1.00 95.44 399 VAL A C 1
ATOM 3234 O O . VAL A 1 399 ? -3.713 6.737 15.107 1.00 95.44 399 VAL A O 1
ATOM 3237 N N . LEU A 1 400 ? -5.860 6.140 15.412 1.00 94.56 400 LEU A N 1
ATOM 3238 C CA . LEU A 1 400 ? -6.390 7.507 15.353 1.00 94.56 400 LEU A CA 1
ATOM 3239 C C . LEU A 1 400 ? -5.867 8.385 16.482 1.00 94.56 400 LEU A C 1
ATOM 3241 O O . LEU A 1 400 ? -5.556 9.553 16.255 1.00 94.56 400 LEU A O 1
ATOM 3245 N N . TRP A 1 401 ? -5.730 7.831 17.683 1.00 92.00 401 TRP A N 1
ATOM 3246 C CA . TRP A 1 401 ? -5.167 8.533 18.824 1.00 92.00 401 TRP A CA 1
ATOM 3247 C C . TRP A 1 401 ? -3.702 8.894 18.583 1.00 92.00 401 TRP A C 1
ATOM 3249 O O . TRP A 1 401 ? -3.335 10.057 18.745 1.00 92.00 401 TRP A O 1
ATOM 3259 N N . VAL A 1 402 ? -2.883 7.941 18.122 1.00 92.81 402 VAL A N 1
ATOM 3260 C CA . VAL A 1 402 ? -1.480 8.201 17.765 1.00 92.81 402 VAL A CA 1
ATOM 3261 C C . VAL A 1 402 ? -1.387 9.259 16.664 1.00 92.81 402 VAL A C 1
ATOM 3263 O O . VAL A 1 402 ? -0.617 10.212 16.791 1.00 92.81 402 VAL A O 1
ATOM 3266 N N . PHE A 1 403 ? -2.205 9.139 15.615 1.00 93.62 403 PHE A N 1
ATOM 3267 C CA . PHE A 1 403 ? -2.262 10.116 14.530 1.00 93.62 403 PHE A CA 1
ATOM 3268 C C . PHE A 1 403 ? -2.641 11.511 15.036 1.00 93.62 403 PHE A C 1
ATOM 3270 O O . PHE A 1 403 ? -1.917 12.468 14.769 1.00 93.62 403 PHE A O 1
ATOM 3277 N N . ARG A 1 404 ? -3.731 11.635 15.801 1.00 91.06 404 ARG A N 1
ATOM 3278 C CA . ARG A 1 404 ? -4.201 12.903 16.375 1.00 91.06 404 ARG A CA 1
ATOM 3279 C C . ARG A 1 404 ? -3.136 13.536 17.265 1.00 91.06 404 ARG A C 1
ATOM 3281 O O . ARG A 1 404 ? -2.844 14.718 17.108 1.00 91.06 404 ARG A O 1
ATOM 3288 N N . SER A 1 405 ? -2.558 12.764 18.185 1.00 88.50 405 SER A N 1
ATOM 3289 C CA . SER A 1 405 ? -1.535 13.258 19.108 1.00 88.50 405 SER A CA 1
ATOM 3290 C C . SER A 1 405 ? -0.277 13.731 18.388 1.00 88.50 405 SER A C 1
ATOM 3292 O O . SER A 1 405 ? 0.347 14.675 18.858 1.00 88.50 405 SER A O 1
ATOM 3294 N N . TYR A 1 406 ? 0.091 13.107 17.265 1.00 89.69 406 TYR A N 1
ATOM 3295 C CA . TYR A 1 406 ? 1.230 13.522 16.447 1.00 89.69 406 TYR A CA 1
ATOM 3296 C C . TYR A 1 406 ? 0.917 14.727 15.552 1.00 89.69 406 TYR A C 1
ATOM 3298 O O . TYR A 1 406 ? 1.706 15.665 15.483 1.00 89.69 406 TYR A O 1
ATOM 3306 N N . ALA A 1 407 ? -0.248 14.738 14.899 1.00 87.75 407 ALA A N 1
ATOM 3307 C CA . ALA A 1 407 ? -0.654 15.799 13.977 1.00 87.75 407 ALA A CA 1
ATOM 3308 C C . ALA A 1 407 ? -0.712 17.181 14.648 1.00 87.75 407 ALA A C 1
ATOM 3310 O O . ALA A 1 407 ? -0.451 18.186 13.991 1.00 87.75 407 ALA A O 1
ATOM 3311 N N . GLN A 1 408 ? -1.011 17.221 15.950 1.00 83.06 408 GLN A N 1
ATOM 3312 C CA . GLN A 1 408 ? -1.124 18.442 16.751 1.00 83.06 408 GLN A CA 1
ATOM 3313 C C . GLN A 1 408 ? 0.176 18.872 17.450 1.00 83.06 408 GLN A C 1
ATOM 3315 O O . GLN A 1 408 ? 0.157 19.850 18.192 1.00 83.06 408 GLN A O 1
ATOM 3320 N N . VAL A 1 409 ? 1.298 18.161 17.270 1.00 76.88 409 VAL A N 1
ATOM 3321 C CA . VAL A 1 409 ? 2.556 18.533 17.937 1.00 76.88 409 VAL A CA 1
ATOM 3322 C C . VAL A 1 409 ? 3.038 19.894 17.434 1.00 76.88 409 VAL A C 1
ATOM 3324 O O . VAL A 1 409 ? 3.489 20.029 16.295 1.00 76.88 409 VAL A O 1
ATOM 3327 N N . GLU A 1 410 ? 3.015 20.894 18.313 1.00 62.69 410 GLU A N 1
ATOM 3328 C CA . GLU A 1 410 ? 3.719 22.152 18.092 1.00 62.69 410 GLU A CA 1
ATOM 3329 C C . GLU A 1 410 ? 5.226 21.902 18.183 1.00 62.69 410 GLU A C 1
ATOM 3331 O O . GLU A 1 410 ? 5.747 21.450 19.206 1.00 62.69 410 GLU A O 1
ATOM 3336 N N . THR A 1 411 ? 5.968 22.170 17.108 1.00 49.66 411 THR A N 1
ATOM 3337 C CA . THR A 1 411 ? 7.429 22.110 17.201 1.00 49.66 411 THR A CA 1
ATOM 3338 C C . THR A 1 411 ? 7.942 23.278 18.032 1.00 49.66 411 THR A C 1
ATOM 3340 O O . THR A 1 411 ? 7.622 24.421 17.694 1.00 49.66 411 THR A O 1
ATOM 3343 N N . PRO A 1 412 ? 8.786 23.035 19.047 1.00 42.38 412 PRO A N 1
ATOM 3344 C CA . PRO A 1 412 ? 9.357 24.118 19.824 1.00 42.38 412 PRO A CA 1
ATOM 3345 C C . PRO A 1 412 ? 10.224 25.002 18.925 1.00 42.38 412 PRO A C 1
ATOM 3347 O O . PRO A 1 412 ? 11.131 24.517 18.241 1.00 42.38 412 PRO A O 1
ATOM 3350 N N . LYS A 1 413 ? 9.947 26.311 18.957 1.00 37.09 413 LYS A N 1
ATOM 3351 C CA . LYS A 1 413 ? 10.940 27.334 18.613 1.00 37.09 413 LYS A CA 1
ATOM 3352 C C . LYS A 1 413 ? 12.142 27.125 19.541 1.00 37.09 413 LYS A C 1
ATOM 3354 O O . LYS A 1 413 ? 11.973 26.669 20.668 1.00 37.09 413 LYS A O 1
ATOM 3359 N N . GLY A 1 414 ? 13.348 27.352 19.031 1.00 40.47 414 GLY A N 1
ATOM 3360 C CA . GLY A 1 414 ? 14.590 27.028 19.731 1.00 40.47 414 GLY A CA 1
ATOM 3361 C C . GLY A 1 414 ? 14.682 27.569 21.164 1.00 40.47 414 GLY A C 1
ATOM 3362 O O . GLY A 1 414 ? 13.982 28.505 21.544 1.00 40.47 414 GLY A O 1
ATOM 3363 N N . SER A 1 415 ? 15.664 27.018 21.882 1.00 33.94 415 SER A N 1
ATOM 3364 C CA . SER A 1 415 ? 16.152 27.340 23.237 1.00 33.94 415 SER A CA 1
ATOM 3365 C C . SER A 1 415 ? 15.638 26.466 24.389 1.00 33.94 415 SER A C 1
ATOM 3367 O O . SER A 1 415 ? 14.490 26.047 24.448 1.00 33.94 415 SER A O 1
ATOM 3369 N N . GLN A 1 416 ? 16.609 26.169 25.249 1.00 37.91 416 GLN A N 1
ATOM 3370 C CA . GLN A 1 416 ? 16.692 25.310 26.430 1.00 37.91 416 GLN A CA 1
ATOM 3371 C C . GLN A 1 416 ? 15.480 25.255 27.377 1.00 37.91 416 GLN A C 1
ATOM 3373 O O . GLN A 1 416 ? 14.807 26.251 27.607 1.00 37.91 416 GLN A O 1
ATOM 3378 N N . GLY A 1 417 ? 15.320 24.094 28.028 1.00 34.09 417 GLY A N 1
ATOM 3379 C CA . GLY A 1 417 ? 14.526 23.943 29.252 1.00 34.09 417 GLY A CA 1
ATOM 3380 C C . GLY A 1 417 ? 13.502 22.808 29.196 1.00 34.09 417 GLY A C 1
ATOM 3381 O O . GLY A 1 417 ? 12.426 22.976 28.650 1.00 34.09 417 GLY A O 1
ATOM 3382 N N . HIS A 1 418 ? 13.873 21.658 29.767 1.00 33.72 418 HIS A N 1
ATOM 3383 C CA . HIS A 1 418 ? 13.039 20.560 30.288 1.00 33.72 418 HIS A CA 1
ATOM 3384 C C . HIS A 1 418 ? 11.831 20.022 29.473 1.00 33.72 418 HIS A C 1
ATOM 3386 O O . HIS A 1 418 ? 10.790 20.648 29.344 1.00 33.72 418 HIS A O 1
ATOM 3392 N N . ARG A 1 419 ? 11.986 18.759 29.022 1.00 37.91 419 ARG A N 1
ATOM 3393 C CA . ARG A 1 419 ? 10.994 17.812 28.447 1.00 37.91 419 ARG A CA 1
ATOM 3394 C C . ARG A 1 419 ? 9.967 18.421 27.477 1.00 37.91 419 ARG A C 1
ATOM 3396 O O . ARG A 1 419 ? 8.853 18.767 27.847 1.00 37.91 419 ARG A O 1
ATOM 3403 N N . LYS A 1 420 ? 10.328 18.415 26.187 1.00 42.03 420 LYS A N 1
ATOM 3404 C CA . LYS A 1 420 ? 9.465 18.782 25.053 1.00 42.03 420 LYS A CA 1
ATOM 3405 C C . LYS A 1 420 ? 8.233 17.852 24.971 1.00 42.03 420 LYS A C 1
ATOM 3407 O O . LYS A 1 420 ? 8.412 16.663 24.701 1.00 42.03 420 LYS A O 1
ATOM 3412 N N . PRO A 1 421 ? 6.993 18.365 25.083 1.00 41.53 421 PRO A N 1
ATOM 3413 C CA . PRO A 1 421 ? 5.759 17.585 24.904 1.00 41.53 421 PRO A CA 1
ATOM 3414 C C . PRO A 1 421 ? 5.661 16.841 23.554 1.00 41.53 421 PRO A C 1
ATOM 3416 O O . PRO A 1 421 ? 4.947 15.847 23.445 1.00 41.53 421 PRO A O 1
ATOM 3419 N N . GLY A 1 422 ? 6.418 17.271 22.536 1.00 53.94 422 GLY A N 1
ATOM 3420 C CA . GLY A 1 422 ? 6.447 16.648 21.208 1.00 53.94 422 GLY A CA 1
ATOM 3421 C C . GLY A 1 422 ? 7.187 15.309 21.113 1.00 53.94 422 GLY A C 1
ATOM 3422 O O . GLY A 1 422 ? 6.809 14.472 20.299 1.00 53.94 422 GLY A O 1
ATOM 3423 N N . GLU A 1 423 ? 8.178 15.053 21.973 1.00 60.00 423 GLU A N 1
ATOM 3424 C CA . GLU A 1 423 ? 9.057 13.880 21.831 1.00 60.00 423 GLU A CA 1
ATOM 3425 C C . GLU A 1 423 ? 8.318 12.559 22.108 1.00 60.00 423 GLU A C 1
ATOM 3427 O O . GLU A 1 423 ? 8.601 11.524 21.510 1.00 60.00 423 GLU A O 1
ATOM 3432 N N . THR A 1 424 ? 7.308 12.586 22.984 1.00 75.94 424 THR A N 1
ATOM 3433 C CA . THR A 1 424 ? 6.534 11.383 23.332 1.00 75.94 424 THR A CA 1
ATOM 3434 C C . THR A 1 424 ? 5.513 11.017 22.250 1.00 75.94 424 THR A C 1
ATOM 3436 O O . THR A 1 424 ? 5.362 9.838 21.928 1.00 75.94 424 THR A O 1
ATOM 3439 N N . SER A 1 425 ? 4.823 12.000 21.663 1.00 82.06 425 SER A N 1
ATOM 3440 C CA . SER A 1 425 ? 3.874 11.762 20.563 1.00 82.06 425 SER A CA 1
ATOM 3441 C C . SER A 1 425 ? 4.586 1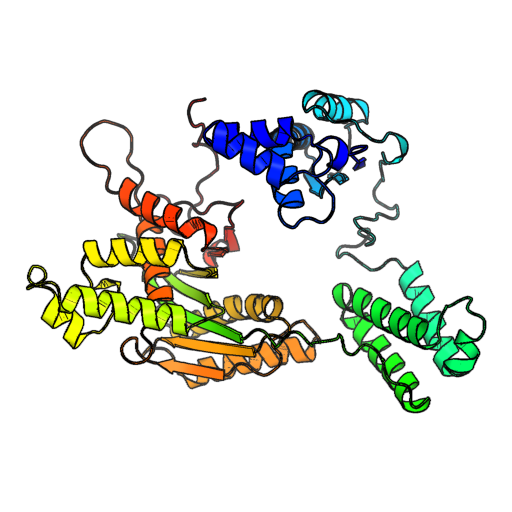1.336 19.281 1.00 82.06 425 SER A C 1
ATOM 3443 O O . SER A 1 425 ? 4.114 10.433 18.596 1.00 82.06 425 SER A O 1
ATOM 3445 N N . GLU A 1 426 ? 5.743 11.933 18.989 1.00 85.25 426 GLU A N 1
ATOM 3446 C CA . GLU A 1 426 ? 6.593 11.547 17.862 1.00 85.25 426 GLU A CA 1
ATOM 3447 C C . GLU A 1 426 ? 7.094 10.108 18.000 1.00 85.25 426 GLU A C 1
ATOM 3449 O O . GLU A 1 426 ? 6.869 9.302 17.103 1.00 85.25 426 GLU A O 1
ATOM 3454 N N . ARG A 1 427 ? 7.650 9.729 19.160 1.00 85.44 427 ARG A N 1
ATOM 3455 C CA . ARG A 1 427 ? 8.079 8.341 19.411 1.00 85.44 427 ARG A CA 1
ATOM 3456 C C . ARG A 1 427 ? 6.941 7.328 19.247 1.00 85.44 427 ARG A C 1
ATOM 3458 O O . ARG A 1 427 ? 7.159 6.253 18.696 1.00 85.44 427 ARG A O 1
ATOM 3465 N N . ARG A 1 428 ? 5.723 7.657 19.697 1.00 88.75 428 ARG A N 1
ATOM 3466 C CA . ARG A 1 428 ? 4.539 6.795 19.512 1.00 88.75 428 ARG A CA 1
ATOM 3467 C C . ARG A 1 428 ? 4.163 6.665 18.039 1.00 88.75 428 ARG A C 1
ATOM 3469 O O . ARG A 1 428 ? 3.896 5.557 17.588 1.00 88.75 428 ARG A O 1
ATOM 3476 N N . PHE A 1 429 ? 4.172 7.762 17.286 1.00 91.06 429 PHE A N 1
ATOM 3477 C CA . PHE A 1 429 ? 3.900 7.728 15.850 1.00 91.06 429 PHE A CA 1
ATOM 3478 C C . PHE A 1 429 ? 4.932 6.885 15.106 1.00 91.06 429 PHE A C 1
ATOM 3480 O O . PHE A 1 429 ? 4.549 6.004 14.339 1.00 91.06 429 PHE A O 1
ATOM 3487 N N . GLU A 1 430 ? 6.215 7.082 15.407 1.00 88.31 430 GLU A N 1
ATOM 3488 C CA . GLU A 1 430 ? 7.306 6.303 14.821 1.00 88.31 430 GLU A CA 1
ATOM 3489 C C . GLU A 1 430 ? 7.232 4.813 15.189 1.00 88.31 430 GLU A C 1
ATOM 3491 O O . GLU A 1 430 ? 7.487 3.969 14.335 1.00 88.31 430 GLU A O 1
ATOM 3496 N N . SER A 1 431 ? 6.765 4.457 16.394 1.00 89.56 431 SER A N 1
ATOM 3497 C CA . SER A 1 431 ? 6.632 3.045 16.804 1.00 89.56 431 SER A CA 1
ATOM 3498 C C . SER A 1 431 ? 5.625 2.217 15.995 1.00 89.56 431 SER A C 1
ATOM 3500 O O . SER A 1 431 ? 5.729 0.995 15.981 1.00 89.56 431 SER A O 1
ATOM 3502 N N . ILE A 1 432 ? 4.663 2.859 15.320 1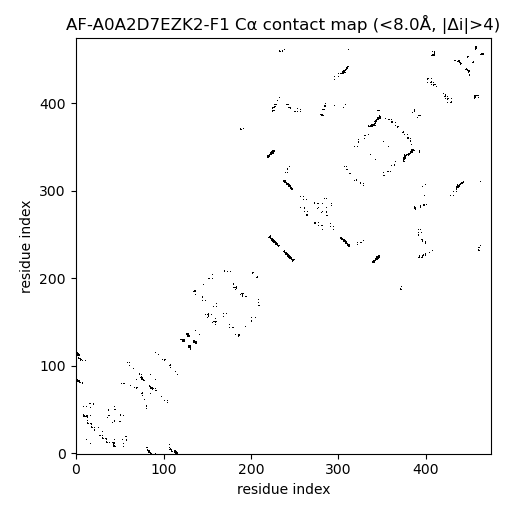.00 92.62 432 ILE A N 1
ATOM 3503 C CA . ILE A 1 432 ? 3.679 2.186 14.452 1.00 92.62 432 ILE A CA 1
ATOM 3504 C C . ILE A 1 432 ? 3.692 2.744 13.022 1.00 92.62 432 ILE A C 1
ATOM 3506 O O . ILE A 1 432 ? 2.764 2.522 12.235 1.00 92.62 432 ILE A O 1
ATOM 3510 N N . ARG A 1 433 ? 4.729 3.509 12.665 1.00 90.50 433 ARG A N 1
ATOM 3511 C CA . ARG A 1 433 ? 4.793 4.250 11.401 1.00 90.50 433 ARG A CA 1
ATOM 3512 C C . ARG A 1 433 ? 4.772 3.337 10.184 1.00 90.50 433 ARG A C 1
ATOM 3514 O O . ARG A 1 433 ? 4.159 3.679 9.169 1.00 90.50 433 ARG A O 1
ATOM 3521 N N . ASP A 1 434 ? 5.423 2.185 10.295 1.00 90.12 434 ASP A N 1
ATOM 3522 C CA . ASP A 1 434 ? 5.470 1.122 9.291 1.00 90.12 434 ASP A CA 1
ATOM 3523 C C . ASP A 1 434 ? 4.094 0.478 9.051 1.00 90.12 434 ASP A C 1
ATOM 3525 O O . ASP A 1 434 ? 3.806 0.017 7.938 1.00 90.12 434 ASP A O 1
ATOM 3529 N N . LYS A 1 435 ? 3.218 0.505 10.064 1.00 94.81 435 LYS A N 1
ATOM 3530 C CA . LYS A 1 435 ? 1.833 0.024 9.985 1.00 94.81 435 LYS A CA 1
ATOM 3531 C C . LYS A 1 435 ? 0.925 1.016 9.265 1.00 94.81 435 LYS A C 1
ATOM 3533 O O . LYS A 1 435 ? 0.030 0.589 8.532 1.00 94.81 435 LYS A O 1
ATOM 3538 N N . ILE A 1 436 ? 1.163 2.325 9.402 1.00 95.25 436 ILE A N 1
ATOM 3539 C CA . ILE A 1 436 ? 0.389 3.381 8.725 1.00 95.25 436 ILE A CA 1
ATOM 3540 C C . ILE A 1 436 ? 0.862 3.534 7.272 1.00 95.25 436 ILE A C 1
ATOM 3542 O O . ILE A 1 436 ? 1.816 4.249 6.952 1.00 95.25 436 ILE A O 1
ATOM 3546 N N . ARG A 1 437 ? 0.165 2.862 6.353 1.00 94.50 437 ARG A N 1
ATOM 3547 C CA . ARG A 1 437 ? 0.557 2.758 4.939 1.00 94.50 437 ARG A CA 1
ATOM 3548 C C . ARG A 1 437 ? 0.210 3.992 4.114 1.00 94.50 437 ARG A C 1
ATOM 3550 O O . ARG A 1 437 ? 0.914 4.284 3.146 1.00 94.50 437 ARG A O 1
ATOM 3557 N N . LEU A 1 438 ? -0.862 4.695 4.471 1.00 94.31 438 LEU A N 1
ATOM 3558 C CA . LEU A 1 438 ? -1.305 5.901 3.776 1.00 94.31 438 LEU A CA 1
ATOM 3559 C C . LEU A 1 438 ? -1.973 6.860 4.755 1.00 94.31 438 LEU A C 1
ATOM 3561 O O . LEU A 1 438 ? -2.839 6.448 5.523 1.00 94.31 438 LEU A O 1
ATOM 3565 N N . ILE A 1 439 ? -1.623 8.136 4.648 1.00 95.44 439 ILE A N 1
ATOM 3566 C CA . ILE A 1 439 ? -2.407 9.236 5.206 1.00 95.44 439 ILE A CA 1
ATOM 3567 C C . ILE A 1 439 ? -2.840 10.111 4.028 1.00 95.44 439 ILE A C 1
ATOM 3569 O O . ILE A 1 439 ? -1.996 10.542 3.241 1.00 95.44 439 ILE A O 1
ATOM 3573 N N . MET A 1 440 ? -4.139 10.341 3.872 1.00 94.12 440 MET A N 1
ATOM 3574 C CA . MET A 1 440 ? -4.719 11.147 2.796 1.00 94.12 440 MET A CA 1
ATOM 3575 C C . MET A 1 440 ? -5.315 12.436 3.357 1.00 94.12 440 MET A C 1
ATOM 3577 O O . MET A 1 440 ? -6.170 12.407 4.237 1.00 94.12 440 MET A O 1
ATOM 3581 N N . SER A 1 441 ? -4.881 13.565 2.809 1.00 92.50 441 SER A N 1
ATOM 3582 C CA . SER A 1 441 ? -5.451 14.885 3.065 1.00 92.50 441 SER A CA 1
ATOM 3583 C C . SER A 1 441 ? -6.364 15.250 1.902 1.00 92.50 441 SER A C 1
ATOM 3585 O O . SER A 1 441 ? -5.867 15.543 0.812 1.00 92.50 441 SER A O 1
ATOM 3587 N N . LEU A 1 442 ? -7.684 15.242 2.112 1.00 89.62 442 LEU A N 1
ATOM 3588 C CA . LEU A 1 442 ? -8.617 15.753 1.103 1.00 89.62 442 LEU A CA 1
ATOM 3589 C C . LEU A 1 442 ? -8.456 17.258 0.834 1.00 89.62 442 LEU A C 1
ATOM 3591 O O . LEU A 1 442 ? -8.428 17.616 -0.343 1.00 89.62 442 LEU A O 1
ATOM 3595 N N . PRO A 1 443 ? -8.253 18.133 1.843 1.00 83.62 443 PRO A N 1
ATOM 3596 C CA . PRO A 1 443 ? -8.131 19.570 1.603 1.00 83.62 443 PRO A CA 1
ATOM 3597 C C . PRO A 1 443 ? -6.968 19.946 0.682 1.00 83.62 443 PRO A C 1
ATOM 3599 O O . PRO A 1 443 ? -7.065 20.887 -0.095 1.00 83.62 443 PRO A O 1
ATOM 3602 N N . THR A 1 444 ? -5.857 19.207 0.763 1.00 83.62 444 THR A N 1
ATOM 3603 C CA . THR A 1 444 ? -4.653 19.479 -0.038 1.00 83.62 444 THR A CA 1
ATOM 3604 C C . THR A 1 444 ? -4.467 18.502 -1.203 1.00 83.62 444 THR A C 1
ATOM 3606 O O . THR A 1 444 ? -3.488 18.619 -1.942 1.00 83.62 444 THR A O 1
ATOM 3609 N N . ALA A 1 445 ? -5.365 17.520 -1.354 1.00 85.81 445 ALA A N 1
ATOM 3610 C CA . ALA A 1 445 ? -5.234 16.377 -2.262 1.00 85.81 445 ALA A CA 1
ATOM 3611 C C . ALA A 1 445 ? -3.874 15.649 -2.145 1.00 85.81 445 ALA A C 1
ATOM 3613 O O . ALA A 1 445 ? -3.331 15.134 -3.128 1.00 85.81 445 ALA A O 1
ATOM 3614 N N . GLN A 1 446 ? -3.286 15.620 -0.942 1.00 86.06 446 GLN A N 1
ATOM 3615 C CA . GLN A 1 446 ? -1.977 15.016 -0.710 1.00 86.06 446 GLN A CA 1
ATOM 3616 C C . GLN A 1 446 ? -2.079 13.639 -0.075 1.00 86.06 446 GLN A C 1
ATOM 3618 O O . GLN A 1 446 ? -2.731 13.438 0.945 1.00 86.06 446 GLN A O 1
ATOM 3623 N N . ASN A 1 447 ? -1.295 12.726 -0.636 1.00 89.81 447 ASN A N 1
ATOM 3624 C CA . ASN A 1 447 ? -1.026 11.420 -0.058 1.00 89.81 447 ASN A CA 1
ATOM 3625 C C . ASN A 1 447 ? 0.339 11.434 0.627 1.00 89.81 447 ASN A C 1
ATOM 3627 O O . ASN A 1 447 ? 1.316 11.921 0.042 1.00 89.81 447 ASN A O 1
ATOM 3631 N N . PHE A 1 448 ? 0.400 10.877 1.829 1.00 90.00 448 PHE A N 1
ATOM 3632 C CA . PHE A 1 448 ? 1.616 10.637 2.592 1.00 90.00 448 PHE A CA 1
ATOM 3633 C C . PHE A 1 448 ? 1.805 9.131 2.758 1.00 90.00 448 PHE A C 1
ATOM 3635 O O . PHE A 1 448 ? 0.885 8.407 3.134 1.00 90.00 448 PHE A O 1
ATOM 3642 N N . THR A 1 449 ? 3.001 8.660 2.446 1.00 88.62 449 THR A N 1
ATOM 3643 C CA . THR A 1 449 ? 3.397 7.244 2.446 1.00 88.62 449 THR A CA 1
ATOM 3644 C C . THR A 1 449 ? 4.683 7.104 3.248 1.00 88.62 449 THR A C 1
ATOM 3646 O O . THR A 1 449 ? 5.192 8.103 3.748 1.00 88.62 449 THR A O 1
ATOM 3649 N N . LEU A 1 450 ? 5.245 5.902 3.389 1.00 75.25 450 LEU A N 1
ATOM 3650 C CA . LEU A 1 450 ? 6.554 5.745 4.041 1.00 75.25 450 LEU A CA 1
ATOM 3651 C C . LEU A 1 450 ? 7.638 6.623 3.395 1.00 75.25 450 LEU A C 1
ATOM 3653 O O . LEU A 1 450 ? 8.388 7.268 4.107 1.00 75.25 450 LEU A O 1
ATOM 3657 N N . ASN A 1 451 ? 7.638 6.751 2.065 1.00 71.12 451 ASN A N 1
ATOM 3658 C CA . ASN A 1 451 ? 8.635 7.554 1.342 1.00 71.12 451 ASN A CA 1
ATOM 3659 C C . ASN A 1 451 ? 8.303 9.055 1.307 1.00 71.12 451 ASN A C 1
ATOM 3661 O O . ASN A 1 451 ? 9.174 9.889 1.057 1.00 71.12 451 ASN A O 1
ATOM 3665 N N . LYS A 1 452 ? 7.033 9.416 1.516 1.00 81.25 452 LYS A N 1
ATOM 3666 C CA . LYS A 1 452 ? 6.569 10.804 1.593 1.00 81.25 452 LYS A CA 1
ATOM 3667 C C . LYS A 1 452 ? 5.970 11.037 2.973 1.00 81.25 452 LYS A C 1
ATOM 3669 O O . LYS A 1 452 ? 4.759 10.906 3.149 1.00 81.25 452 LYS A O 1
ATOM 3674 N N . HIS A 1 453 ? 6.841 11.342 3.931 1.00 82.12 453 HIS A N 1
ATOM 3675 C CA . HIS A 1 453 ? 6.490 11.475 5.341 1.00 82.12 453 HIS A CA 1
ATOM 3676 C C . HIS A 1 453 ? 5.396 12.519 5.577 1.00 82.12 453 HIS A C 1
ATOM 3678 O O . HIS A 1 453 ? 5.398 13.597 4.979 1.00 82.12 453 HIS A O 1
ATOM 3684 N N . PHE A 1 454 ? 4.461 12.165 6.457 1.00 86.62 454 PHE A N 1
ATOM 3685 C CA . PHE A 1 454 ? 3.534 13.107 7.064 1.00 86.62 454 PHE A CA 1
ATOM 3686 C C . PHE A 1 454 ? 4.257 13.832 8.197 1.00 86.62 454 PHE A C 1
ATOM 3688 O O . PHE A 1 454 ? 4.968 13.191 8.966 1.00 86.62 454 PHE A O 1
ATOM 3695 N N . TYR A 1 455 ? 4.065 15.144 8.292 1.00 85.50 455 TYR A N 1
ATOM 3696 C CA . TYR A 1 455 ? 4.604 15.970 9.368 1.00 85.50 455 TYR A CA 1
ATOM 3697 C C . TYR A 1 455 ? 3.449 16.627 10.132 1.00 85.50 455 TYR A C 1
ATOM 3699 O O . TYR A 1 455 ? 2.397 16.848 9.523 1.00 85.50 455 TYR A O 1
ATOM 3707 N N . PRO A 1 456 ? 3.642 16.981 11.417 1.00 85.94 456 PRO A N 1
ATOM 3708 C CA . PRO A 1 456 ? 2.641 17.700 12.200 1.00 85.94 456 PRO A CA 1
ATOM 3709 C C . PRO A 1 456 ? 2.179 18.987 11.508 1.00 85.94 456 PRO A C 1
ATOM 3711 O O . PRO A 1 456 ? 2.948 19.622 10.773 1.00 85.94 456 PRO A O 1
ATOM 3714 N N . TRP A 1 457 ? 0.924 19.369 11.741 1.00 84.31 457 TRP A N 1
ATOM 3715 C CA . TRP A 1 457 ? 0.311 20.542 11.128 1.00 84.31 457 TRP A CA 1
ATOM 3716 C C . TRP A 1 457 ? 1.019 21.824 11.570 1.00 84.31 457 TRP A C 1
ATOM 3718 O O . TRP A 1 457 ? 1.197 22.098 12.757 1.00 84.31 457 TRP A O 1
ATOM 3728 N N . GLN A 1 458 ? 1.448 22.627 10.597 1.00 71.50 458 GLN A N 1
ATOM 3729 C CA . GLN A 1 458 ? 2.214 23.837 10.869 1.00 71.50 458 GLN A CA 1
ATOM 3730 C C . GLN A 1 458 ? 1.312 24.910 11.487 1.00 71.50 458 GLN A C 1
ATOM 3732 O O . GLN A 1 458 ? 0.340 25.330 10.864 1.00 71.50 458 GLN A O 1
ATOM 3737 N N . GLY A 1 459 ? 1.641 25.349 12.707 1.00 65.94 459 GLY A N 1
ATOM 3738 C CA . GLY A 1 459 ? 0.807 26.296 13.459 1.00 65.94 459 GLY A CA 1
ATOM 3739 C C . GLY A 1 459 ? -0.608 25.766 13.702 1.00 65.94 459 GLY A C 1
ATOM 3740 O O . GLY A 1 459 ? -1.555 26.540 13.668 1.00 65.94 459 GLY A O 1
ATOM 3741 N N . GLY A 1 460 ? -0.765 24.441 13.807 1.00 65.69 460 GLY A N 1
ATOM 3742 C CA . GLY A 1 460 ? -2.068 23.790 13.913 1.00 65.69 460 GLY A CA 1
ATOM 3743 C C . GLY A 1 460 ? -2.864 23.740 12.607 1.00 65.69 460 GLY A C 1
ATOM 3744 O O . GLY A 1 460 ? -3.878 23.063 12.561 1.00 65.69 460 GLY A O 1
ATOM 3745 N N . ASN A 1 461 ? -2.428 24.372 11.513 1.00 71.44 461 ASN A N 1
ATOM 3746 C CA . ASN A 1 461 ? -3.250 24.470 10.309 1.00 71.44 461 ASN A CA 1
ATOM 3747 C C . ASN A 1 461 ? -3.138 23.208 9.417 1.00 71.44 461 ASN A C 1
ATOM 3749 O O . ASN A 1 461 ? -2.072 22.966 8.837 1.00 71.44 461 ASN A O 1
ATOM 3753 N N . PRO A 1 462 ? -4.230 22.437 9.218 1.00 69.88 462 PRO A N 1
ATOM 3754 C CA . PRO A 1 462 ? -4.231 21.215 8.407 1.00 69.88 462 PRO A CA 1
ATOM 3755 C C . PRO A 1 462 ? -4.097 21.479 6.897 1.00 69.88 462 PRO A C 1
ATOM 3757 O O . PRO A 1 462 ? -3.946 20.539 6.114 1.00 69.88 462 PRO A O 1
ATOM 3760 N N . LEU A 1 463 ? -4.155 22.749 6.483 1.00 69.19 463 LEU A N 1
ATOM 3761 C CA . LEU A 1 463 ? -4.018 23.211 5.102 1.00 69.19 463 LEU A CA 1
ATOM 3762 C C . LEU A 1 463 ? -2.590 23.674 4.773 1.00 69.19 463 LEU A C 1
ATOM 3764 O O . LEU A 1 463 ? -2.233 23.754 3.596 1.00 69.19 463 LEU A O 1
ATOM 3768 N N . MET A 1 464 ? -1.765 23.989 5.781 1.00 59.19 464 MET A N 1
ATOM 3769 C CA . MET A 1 464 ? -0.410 24.502 5.561 1.00 59.19 464 MET A CA 1
ATOM 3770 C C . MET A 1 464 ? 0.619 23.387 5.375 1.00 59.19 464 MET A C 1
ATOM 3772 O O . MET A 1 464 ? 0.624 22.360 6.052 1.00 59.19 464 MET A O 1
ATOM 3776 N N . ARG A 1 465 ? 1.535 23.616 4.432 1.00 54.16 465 ARG A N 1
ATOM 3777 C CA . ARG A 1 465 ? 2.543 22.648 4.005 1.00 54.16 465 ARG A CA 1
ATOM 3778 C C . ARG A 1 465 ? 3.871 22.932 4.702 1.00 54.16 465 ARG A C 1
ATOM 3780 O O . ARG A 1 465 ? 4.433 24.005 4.512 1.00 54.16 465 ARG A O 1
ATOM 3787 N N . ARG A 1 466 ? 4.456 21.932 5.365 1.00 51.16 466 ARG A N 1
ATOM 3788 C CA . ARG A 1 466 ? 5.899 21.959 5.641 1.00 51.16 466 ARG A CA 1
ATOM 3789 C C . ARG A 1 466 ? 6.670 21.710 4.346 1.00 51.16 466 ARG A C 1
ATOM 3791 O O . ARG A 1 466 ? 6.513 20.661 3.720 1.00 51.16 466 ARG A O 1
ATOM 3798 N N . SER A 1 467 ? 7.485 22.676 3.923 1.00 39.09 467 SER A N 1
ATOM 3799 C CA . SER A 1 467 ? 8.494 22.443 2.887 1.00 39.09 467 SER A CA 1
ATOM 3800 C C . SER A 1 467 ? 9.659 21.645 3.487 1.00 39.09 467 SER A C 1
ATOM 3802 O O . SER A 1 467 ? 9.947 21.734 4.678 1.00 39.09 467 SER A O 1
ATOM 3804 N N . LYS A 1 468 ? 10.335 20.845 2.658 1.00 38.84 468 LYS A N 1
ATOM 3805 C CA . LYS A 1 468 ? 11.435 19.929 3.022 1.00 38.84 468 LYS A CA 1
ATOM 3806 C C . LYS A 1 468 ? 12.697 20.621 3.591 1.00 38.84 468 LYS A C 1
ATOM 3808 O O . LYS A 1 468 ? 13.718 19.965 3.748 1.00 38.84 468 LYS A O 1
ATOM 3813 N N . ALA A 1 469 ? 12.662 21.926 3.861 1.00 30.83 469 ALA A N 1
ATOM 3814 C CA . ALA A 1 469 ? 13.845 22.770 4.028 1.00 30.83 469 ALA A CA 1
ATOM 3815 C C . ALA A 1 469 ? 14.551 22.689 5.400 1.00 30.83 469 ALA A C 1
ATOM 3817 O O . ALA A 1 469 ? 15.534 23.390 5.590 1.00 30.83 469 ALA A O 1
ATOM 3818 N N . TYR A 1 470 ? 14.105 21.858 6.350 1.00 33.62 470 TYR A N 1
ATOM 3819 C CA . TYR A 1 470 ? 14.628 21.891 7.730 1.00 33.62 470 TYR A CA 1
ATOM 3820 C C . TYR A 1 470 ? 14.869 20.516 8.369 1.00 33.62 470 TYR A C 1
ATOM 3822 O O . TYR A 1 470 ? 14.591 20.312 9.545 1.00 33.62 470 TYR A O 1
ATOM 3830 N N . LEU A 1 471 ? 15.410 19.563 7.610 1.00 32.91 471 LEU A N 1
ATOM 3831 C CA . LEU A 1 471 ? 15.977 18.329 8.170 1.00 32.91 471 LEU A CA 1
ATOM 3832 C C . LEU A 1 471 ? 17.325 18.015 7.507 1.00 32.91 471 LEU A C 1
ATOM 3834 O O . LEU A 1 471 ? 17.529 16.950 6.935 1.00 32.91 471 LEU A O 1
ATOM 3838 N N . SER A 1 472 ? 18.264 18.957 7.588 1.00 27.03 472 SER A N 1
ATOM 3839 C CA . SER A 1 472 ? 19.672 18.587 7.712 1.00 27.03 472 SER A CA 1
ATOM 3840 C C . SER A 1 472 ? 19.872 18.112 9.152 1.00 27.03 472 SER A C 1
ATOM 3842 O O . SER A 1 472 ? 20.115 18.920 10.049 1.00 27.03 472 SER A O 1
ATOM 3844 N N . LEU A 1 473 ? 19.691 16.814 9.397 1.00 25.70 473 LEU A N 1
ATOM 3845 C CA . LEU A 1 473 ? 20.280 16.205 10.588 1.00 25.70 473 LEU A CA 1
ATOM 3846 C C . LEU A 1 473 ? 21.806 16.396 10.480 1.00 25.70 473 LEU A C 1
ATOM 3848 O O . LEU A 1 473 ? 22.337 16.277 9.369 1.00 25.70 473 LEU A O 1
ATOM 3852 N N . PRO A 1 474 ? 22.507 16.769 11.565 1.00 27.00 474 PRO A N 1
ATOM 3853 C CA . PRO A 1 474 ? 23.960 16.852 11.529 1.00 27.00 474 PRO A CA 1
ATOM 3854 C C . PRO A 1 474 ? 24.524 15.478 11.148 1.00 27.00 474 PRO A C 1
ATOM 3856 O O . PRO A 1 474 ? 23.991 14.453 11.571 1.00 27.00 474 PRO A O 1
ATOM 3859 N N . ARG A 1 475 ? 25.526 15.522 10.265 1.00 30.39 475 ARG A N 1
ATOM 3860 C CA . ARG A 1 475 ? 26.224 14.384 9.654 1.00 30.39 475 ARG A CA 1
ATOM 3861 C C . ARG A 1 475 ? 26.735 13.367 10.661 1.00 30.39 475 ARG A C 1
ATOM 3863 O O . ARG A 1 475 ? 27.146 13.806 11.758 1.00 30.39 475 ARG A O 1
#

Radius of gyration: 27.11 Å; Cα contacts (8 Å, |Δi|>4): 655; chains: 1; bounding box: 59×57×81 Å

Sequence (475 aa):
MRCDIADFFPSLTKDRVNALFLHLGFQEIPSDLLSRFTTINWTLPLGLQASPLIANLICKALDDELQTLAGQHRLLYTRYADDISLSGEKVVLVFADINEVVARHGFTLSSRKYRITKRGLAHFVTGLSISDSIPRIPRRIKRSLRQELYYANKYGIKEHLRKRSSTSYQSDINHISGLLSYIHSVEPELAARLKGQWLGILDRDKLSQAYLPRFDRQARSLTYLIDETVIKIPDSQEVLALCCVMVEDEMEFRDLVNYLVNRYLLDPFSSAEKNILEAKRAHFTELSQAFRTDYLRDIATRPFRAYVIYNVLNKSCYEDQYVELLSRLLTHRYISSDRAKVDVVCEENPQVSPAKIDELVRTRYAALEKRGSRRPIDIPQTVIGGKRDRPELSLSVAVLWVFRSYAQVETPKGSQGHRKPGETSERRFESIRDKIRLIMSLPTAQNFTLNKHFYPWQGGNPLMRRSKAYLSLPR

pLDDT: mean 84.4, std 14.69, range [25.7, 97.69]

Mean predicted aligned error: 12.19 Å

Solvent-accessible surface area (backbone atoms only — not comparable to full-atom values): 26793 Å² total; per-residue (Å²): 61,36,35,31,41,48,61,48,48,71,64,38,29,30,66,59,48,22,50,48,34,41,72,72,68,44,55,68,68,64,16,49,53,52,18,56,73,63,27,55,95,57,13,32,46,87,85,50,89,59,35,66,57,54,54,51,59,70,39,44,66,54,50,56,48,51,41,48,57,22,49,80,61,64,31,48,62,49,71,58,93,45,42,37,37,42,48,52,97,62,83,81,79,52,72,64,66,54,38,55,56,40,42,76,69,72,45,47,66,32,76,89,59,50,46,79,75,62,94,93,51,93,39,73,57,100,79,29,28,54,70,55,101,57,65,34,77,40,65,67,60,57,52,50,53,53,49,53,53,50,41,28,63,75,63,34,56,67,64,54,52,68,80,53,97,61,99,42,78,66,57,52,57,47,49,56,52,48,52,46,50,55,41,34,76,63,44,40,73,63,24,53,59,53,46,56,55,51,53,52,46,28,58,74,70,73,50,77,72,87,70,62,72,84,64,84,57,74,65,49,50,34,41,35,29,32,39,73,48,78,47,80,34,86,99,56,72,41,29,39,33,41,28,41,28,42,28,66,59,62,60,63,45,31,52,49,48,52,50,52,51,50,54,51,60,70,38,87,87,41,71,90,46,42,70,56,49,71,73,46,46,57,54,58,90,78,52,53,74,65,56,49,51,53,51,51,59,59,53,50,78,49,85,50,41,30,36,38,39,35,36,76,52,52,81,95,45,46,43,62,51,50,50,51,56,50,51,60,54,47,59,60,45,35,46,74,36,48,55,17,45,42,39,39,37,33,54,70,49,98,75,47,61,69,64,61,53,46,50,48,55,50,50,56,48,50,56,31,55,78,62,70,46,59,33,38,68,56,80,59,50,74,44,76,42,50,44,73,84,40,43,41,46,31,54,26,49,48,53,50,50,37,50,53,52,29,39,62,34,69,77,79,72,86,81,88,82,82,83,67,80,41,59,62,31,46,52,53,35,61,60,42,41,87,31,45,55,34,39,37,36,62,84,73,72,41,75,23,34,84,92,41,72,79,72,45,23,52,93,59,33,88,83,51,78,87,72,88,85,80,72,83,70,83,129

Nearest PDB structures (foldseek):
  9jm0-assembly1_P  TM=7.703E-01  e=1.879E-11  Escherichia coli
  8ubb-assembly1_A  TM=6.063E-01  e=9.942E-04  Bordetella phage BPP-1
  7r08-assembly2_F  TM=4.556E-01  e=1.437E-04  Escherichia phage P2
  8ubc-assembly1_A  TM=5.476E-01  e=2.912E-03  Bordetella phage BPP-1
  6vnr-assembly2_B  TM=2.083E-01  e=4.580E+00  Danio rerio

Foldseek 3Di:
DKWFWPPLQQLAFLVLQLVLCVVVVDDNVVSNVVSVVQDDPRTRDPPDPCSQVSSCSLCVVLQVVVCVVLVVVVWDWDDDRGMIDIDDQDDPDDPVNSQVSQVVSVIGIDPVGDDDDHQPDFDDDPQWTPNDPFTAHDPVLVVVLVVLLVCCVPPNLCVSCVPDPDPDSLVVLLVSVVSLVVRCVRPVVSSVVSVVSSVVSCVVNVHDNPPPPPCVPDFQEKEWQKDWDWFDFPPDFIKIKIKTKIDSDLVVLVVVLVVLLVVLCPDPVNVVCNVVCVPQVQPLVPHDPVSLVVSLLVCLVDDMAMEMEMEGDDPVPNQVVVLVRVLVVVLVVFLVSFQHAYAYEYEDDPVYDPVSVLVSQQVSQVVCVVSVGGGYPDRHHYHYDHCNVRVSSSVRVSLVVLVSLFQNQDDDDDDDDDDRSNVVSVVSCVSNVQRHAWYAYPLQRDIAGPVRHDHHDHSSDSNDDDDPPPPPDPD

Secondary structure (DSSP, 8-state):
-EEEBTTTTTTSBHHHHHHHHHHTT--HHHHHHHHHHH-BTTB--TT-SSHHHHHHHHTHHHHHHHHHHHHHTTPEEEEETTEEEEESS-----HHHHHHHHHHTT--B-GGG-B---TTS--EETTEE-SSSS-B--HHHHHHHHHHHHHHHHH-HHHHHTTS--S-HHHHHHHHHHHHHHHHTT-HHHHHHHHHHHHHHHHHTT---S-S----S-PPEEEEEEEEEEE--TTS--EEEEEEEEES-HHHHHHHHHHHHHHHHH-TT-TTTHHHHHHHTT-GGGS-HHHHHHHHHHHHTS--EEEEEEEE--GGGHHHHHHHHHHHHHHHHHHHTTT-EEEEEEEP-TTS-HHHHHHHHHHHHHHHHHTT----SSPPEEEEE-TTT-GGGHHHHHHHHHHHHHHT-PPPPS---S--THHHHHHHHHHTTTTEEEEEETTTTEEE-SSS---PPBTTBTTPPPPSTT-----